Protein AF-A0A7S0NPR2-F1 (afdb_monomer)

Nearest PDB structures (foldseek):
  1xc4-assembly1_A  TM=3.874E-01  e=1.633E-04  Escherichia coli
  8wx8-assembly2_B  TM=3.857E-01  e=3.042E-02  synthetic construct
  8wx8-assembly1_A  TM=3.923E-01  e=1.919E-01  synthetic construct
  2agk-assembly1_A  TM=5.328E-01  e=6.295E-01  Saccharomyces cerevisiae

Secondary structure (DSSP, 8-state):
-------------------------------SS--SS--S--------PPP-----------PPPTTS-EEEEE-S-HHHHHHHHHTTS-SEEEEEGGGHHHHHHHTTT---EEEEE-TTSEEEEEETTEEEEEEEEEE--SHHHHHHHHTTTTTSSEEEEE-TT--SHHHHHHHHHHHT-SS-EEEEEESSHHHHHHHHHGGGT--SEEEEE-S-THHHHHHHHHHHHTTSS-SSS-SS-----EEEEEEEEEEEEEEEEEEEEESSPPPTT-EEEEEEETTEEEEEE-TTS--TTSS---TTEEEEEETT-EEEETTTEEEETTT--TT-EEEEE-TT--EEEEEEEEEEEEEEEEEEEEEEETTEEEEEEEESSTT-EEEBPTTSSSSEEEGGG--TT-EEEEEE-SS--STTS-----S----

Foldseek 3Di:
DDDDDDDDDDDDDDDDDDDDDDDDDDPDDDPDDDDPDDDDDDPDDDDDDDDDDDDPDDDDDPDDPLLQAAEEEEAPALLQVVLLVVLVRAQEYEYEPVRVVVVVVSVVVDHGFYWYAYPQFFIWGDDDVDIDTQFGEDEDDDPVSLVVLLVCQLPTQEYEYEDVVPQADSLQSSCVSNVVDPSHFYEYEDAALVSQVCQCPHPNRHGSYYHHYYHDNVRSVSNSVVCLLQVSDDPDQQYLAQFDKDKWFWADKDFDDKAKWKKFFFPDFADVQKAWFKFLFLQKTFGKDAQQDDPPPPDDGDRRMTSHAGQNMWTAFGRRAIDGLVPDDFQGWGWMAGLRRRIGITGTHDMDIDMATWMWIWTDDPRDITITIGHQDQSTWTQFHPPDPDRIDGSNGDDGGTIGIIGGDDQHRDPNDRPPPPPDDDD

Solvent-accessible surface area (backbone atoms only — not comparable to full-atom values): 24133 Å² total; per-residue (Å²): 132,90,81,90,80,91,81,90,85,83,85,86,88,86,88,82,86,88,79,89,81,88,76,86,79,81,89,81,85,90,84,89,87,84,88,86,86,80,78,92,86,78,96,72,88,83,91,83,83,82,92,78,93,75,89,76,81,80,79,77,70,86,71,72,57,82,84,56,59,42,46,30,41,28,60,92,37,68,62,28,57,50,35,16,47,74,66,60,48,32,56,35,35,49,27,48,64,92,46,50,68,53,58,69,62,46,58,78,80,48,88,64,48,64,30,41,29,45,96,90,27,41,30,29,36,78,53,88,97,43,76,41,82,63,32,37,52,47,72,39,86,49,74,70,41,49,61,56,55,44,66,38,45,69,71,41,59,23,40,34,35,40,29,88,83,49,87,65,77,58,57,42,62,41,36,59,46,30,67,75,40,92,58,21,44,40,27,34,48,20,67,44,35,68,52,40,51,52,44,48,52,33,84,82,67,20,39,40,26,33,34,44,44,40,70,53,45,60,38,42,47,54,35,32,53,52,35,23,49,66,45,59,42,67,103,64,86,40,17,42,46,74,46,71,67,43,63,23,36,26,71,41,69,44,81,51,67,73,41,50,29,32,32,45,28,35,74,51,74,47,55,91,58,19,22,38,36,26,7,58,39,60,40,31,17,34,34,28,25,33,26,42,61,65,56,85,84,80,45,84,52,40,31,33,31,24,59,55,19,29,41,77,16,26,31,40,23,65,56,85,25,44,43,44,56,67,71,63,49,66,74,38,61,32,33,36,34,35,80,88,14,50,32,39,69,41,41,26,59,38,70,48,76,50,79,40,49,22,25,42,38,31,30,37,42,98,92,43,76,37,36,34,45,27,56,66,35,76,68,28,28,38,29,34,25,92,89,51,99,48,67,55,42,30,63,68,76,54,53,70,67,45,46,30,30,25,36,73,42,93,49,49,30,58,92,76,46,82,46,79,74,83,84,70,88,86,131

InterPro domains:
  IPR002812 3-dehydroquinate synthase [PTHR33563] (50-418)
  IPR030960 3-dehydroquinate synthase, N-terminal domain [PF01959] (69-226)
  IPR056179 3-dehydroquinate synthase, C-terminal domain [PF26558] (248-422)

Radius of gyration: 31.89 Å; Cα contacts (8 Å, |Δi|>4): 914; chains: 1; bounding box: 100×69×92 Å

pLDDT: mean 78.16, std 24.66, range [24.3, 98.44]

Organism: Micromonas pusilla (NCBI:txid38833)

Sequence (427 aa):
EHVRMHSVAQAPSARSIVTHGITRVSS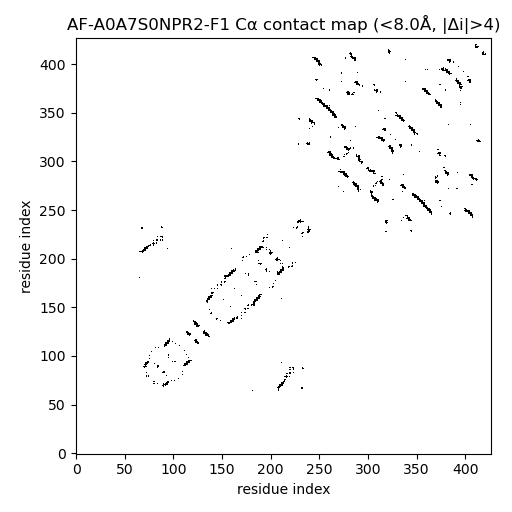RTRRFSRLFSAGSESLRRCASVPSRNSRGRIVPRAASKRDDKEVWIQTTNVQVLLAALECGLSTTALFPSQDAGLAGEWRKVGRFSPLALTEDGTVTEEDGDFYRAVGITLKVNGPEDVDAIARMAGVEPLVVVDSSAWRIIPAENLVAKFGATDESRLFSVSETAKDAEAMFEALETGVDGVVLRTDDPAEPRELAAYLKKRGMIGGGGEGPGKLELTPATVTRVETVGTGDRVCVDCASAFHPGEGLLVGSFATGLFLVHSECLDAEGYVNSRPFRVNAGALCSYVVTPGEKTAYLSELRVGDDVTCVNRDGDARVVTVGRVKVERRQMVLVEAESAGKRFAALTQNAETVRLVTAPGEATRVVSVSTLDVGDRVLVHLQEGARHTGLKIVEEEWYEQ

Mean predicted aligned error: 15.05 Å

Structure (mmCIF, N/CA/C/O backbone):
data_AF-A0A7S0NPR2-F1
#
_entry.id   AF-A0A7S0NPR2-F1
#
loop_
_atom_site.group_PDB
_atom_site.id
_atom_site.type_symbol
_atom_site.label_atom_id
_atom_site.label_alt_id
_atom_site.label_comp_id
_atom_site.label_asym_id
_atom_site.label_entity_id
_atom_site.label_seq_id
_atom_site.pdbx_PDB_ins_code
_atom_site.Cartn_x
_atom_site.Cartn_y
_atom_site.Cartn_z
_atom_site.occupancy
_atom_site.B_iso_or_equiv
_atom_site.auth_seq_id
_atom_site.auth_comp_id
_atom_site.auth_asym_id
_atom_site.auth_atom_id
_atom_site.pdbx_PDB_model_num
ATOM 1 N N . GLU A 1 1 ? 71.359 -31.274 -47.216 1.00 32.81 1 GLU A N 1
ATOM 2 C CA . GLU A 1 1 ? 71.554 -32.728 -47.423 1.00 32.81 1 GLU A CA 1
ATOM 3 C C . GLU A 1 1 ? 70.181 -33.396 -47.357 1.00 32.81 1 GLU A C 1
ATOM 5 O O . GLU A 1 1 ? 69.451 -33.117 -46.421 1.00 32.81 1 GLU A O 1
ATOM 10 N N . HIS A 1 2 ? 69.641 -33.854 -48.496 1.00 32.00 2 HIS A N 1
ATOM 11 C CA . HIS A 1 2 ? 69.480 -35.282 -48.859 1.00 32.00 2 HIS A CA 1
ATOM 12 C C . HIS A 1 2 ? 68.667 -36.071 -47.811 1.00 32.00 2 HIS A C 1
ATOM 14 O O . HIS A 1 2 ? 69.072 -36.139 -46.664 1.00 32.00 2 HIS A O 1
ATOM 20 N N . VAL A 1 3 ? 67.491 -36.646 -48.107 1.00 33.88 3 VAL A N 1
ATOM 21 C CA . VAL A 1 3 ? 67.204 -37.847 -48.938 1.00 33.88 3 VAL A CA 1
ATOM 22 C C . VAL A 1 3 ? 65.647 -37.946 -49.038 1.00 33.88 3 VAL A C 1
ATOM 24 O O . VAL A 1 3 ? 64.990 -37.727 -48.030 1.00 33.88 3 VAL A O 1
ATOM 27 N N . ARG A 1 4 ? 64.999 -37.995 -50.228 1.00 33.50 4 ARG A N 1
ATOM 28 C CA . ARG A 1 4 ? 64.538 -39.202 -50.995 1.00 33.50 4 ARG A CA 1
ATOM 29 C C . ARG A 1 4 ? 63.480 -40.037 -50.212 1.00 33.50 4 ARG A C 1
ATOM 31 O O . ARG A 1 4 ? 63.700 -40.297 -49.046 1.00 33.50 4 ARG A O 1
ATOM 38 N N . MET A 1 5 ? 62.333 -40.514 -50.722 1.00 32.59 5 MET A N 1
ATOM 39 C CA . MET A 1 5 ? 61.997 -41.150 -52.009 1.00 32.59 5 MET A CA 1
ATOM 40 C C . MET A 1 5 ? 60.472 -41.464 -52.099 1.00 32.59 5 MET A C 1
ATOM 42 O O . MET A 1 5 ? 59.896 -41.824 -51.083 1.00 32.59 5 MET A O 1
ATOM 46 N N . HIS A 1 6 ? 59.927 -41.437 -53.336 1.00 31.14 6 HIS A N 1
ATOM 47 C CA . HIS A 1 6 ? 58.920 -42.338 -53.972 1.00 31.14 6 HIS A CA 1
ATOM 48 C C . HIS A 1 6 ? 57.530 -42.591 -53.325 1.00 31.14 6 HIS A C 1
ATOM 50 O O . HIS A 1 6 ? 57.398 -42.630 -52.119 1.00 31.14 6 HIS A O 1
ATOM 56 N N . SER A 1 7 ? 56.429 -42.911 -54.025 1.00 28.23 7 SER A N 1
ATOM 57 C CA . SER A 1 7 ? 56.031 -43.004 -55.442 1.00 28.23 7 SER A CA 1
ATOM 58 C C . SER A 1 7 ? 54.596 -43.583 -55.485 1.00 28.23 7 SER A C 1
ATOM 60 O O . SER A 1 7 ? 54.357 -44.591 -54.835 1.00 28.23 7 SER A O 1
ATOM 62 N N . VAL A 1 8 ? 53.726 -42.999 -56.325 1.00 28.83 8 VAL A N 1
ATOM 63 C CA . VAL A 1 8 ? 52.634 -43.617 -57.128 1.00 28.83 8 VAL A CA 1
ATOM 64 C C . VAL A 1 8 ? 51.454 -44.321 -56.429 1.00 28.83 8 VAL A C 1
ATOM 66 O O . VAL A 1 8 ? 51.628 -45.360 -55.811 1.00 28.83 8 VAL A O 1
ATOM 69 N N . ALA A 1 9 ? 50.225 -43.862 -56.724 1.00 28.42 9 ALA A N 1
ATOM 70 C CA . ALA A 1 9 ? 49.169 -44.683 -57.353 1.00 28.42 9 ALA A CA 1
ATOM 71 C C . ALA A 1 9 ? 47.923 -43.859 -57.743 1.00 28.42 9 ALA A C 1
ATOM 73 O O . ALA A 1 9 ? 47.584 -42.859 -57.121 1.00 28.42 9 ALA A O 1
ATOM 74 N N . GLN A 1 10 ? 47.288 -44.303 -58.828 1.00 27.72 10 GLN A N 1
ATOM 75 C CA . GLN A 1 10 ? 46.187 -43.703 -59.584 1.00 27.72 10 GLN A CA 1
ATOM 76 C C . GLN A 1 10 ? 44.798 -43.841 -58.926 1.00 27.72 10 GLN A C 1
ATOM 78 O O . GLN A 1 10 ? 44.581 -44.666 -58.046 1.00 27.72 10 GLN A O 1
ATOM 83 N N . ALA A 1 11 ? 43.867 -43.024 -59.435 1.00 27.92 11 ALA A N 1
ATOM 84 C CA . ALA A 1 11 ? 42.438 -42.913 -59.118 1.00 27.92 11 ALA A CA 1
ATOM 85 C C . ALA A 1 11 ? 41.614 -44.214 -59.320 1.00 27.92 11 ALA A C 1
ATOM 87 O O . ALA A 1 11 ? 42.110 -45.168 -59.920 1.00 27.92 11 ALA A O 1
ATOM 88 N N . PRO A 1 12 ? 40.327 -44.239 -58.904 1.00 31.75 12 PRO A N 1
ATOM 89 C CA . PRO A 1 12 ? 39.289 -43.781 -59.835 1.00 31.75 12 PRO A CA 1
ATOM 90 C C . PRO A 1 12 ? 38.110 -42.997 -59.217 1.00 31.75 12 PRO A C 1
ATOM 92 O O . PRO A 1 12 ? 37.863 -42.953 -58.018 1.00 31.75 12 PRO A O 1
ATOM 95 N N . SER A 1 13 ? 37.392 -42.372 -60.144 1.00 25.88 13 SER A N 1
ATOM 96 C CA . SER A 1 13 ? 36.181 -41.555 -60.076 1.00 25.88 13 SER A CA 1
ATOM 97 C C . SER A 1 13 ? 34.933 -42.203 -59.460 1.00 25.88 13 SER A C 1
ATOM 99 O O . SER A 1 13 ? 34.658 -43.360 -59.763 1.00 25.88 13 SER A O 1
ATOM 101 N N . ALA A 1 14 ? 34.056 -41.391 -58.852 1.00 26.97 14 ALA A N 1
ATOM 102 C CA . ALA A 1 14 ? 32.612 -41.428 -59.135 1.00 26.97 14 ALA A CA 1
ATOM 103 C C . ALA A 1 14 ? 31.879 -40.137 -58.706 1.00 26.97 14 ALA A C 1
ATOM 105 O O . ALA A 1 14 ? 32.110 -39.569 -57.647 1.00 26.97 14 ALA A O 1
ATOM 106 N N . ARG A 1 15 ? 30.993 -39.709 -59.607 1.00 25.33 15 ARG A N 1
ATOM 107 C CA . ARG A 1 15 ? 30.077 -38.556 -59.623 1.00 25.33 15 ARG A CA 1
ATOM 108 C C . ARG A 1 15 ? 29.100 -38.482 -58.431 1.00 25.33 15 ARG A C 1
ATOM 110 O O . ARG A 1 15 ? 28.521 -39.495 -58.062 1.00 25.33 15 ARG A O 1
ATOM 117 N N . SER A 1 16 ? 28.753 -37.264 -58.002 1.00 26.89 16 SER A N 1
ATOM 118 C CA . SER A 1 16 ? 27.383 -36.904 -57.573 1.00 26.89 16 SER A CA 1
ATOM 119 C C . SER A 1 16 ? 27.092 -35.473 -58.063 1.00 26.89 16 SER A C 1
ATOM 121 O O . SER A 1 16 ? 27.897 -34.570 -57.864 1.00 26.89 16 SER A O 1
ATOM 123 N N . ILE A 1 17 ? 26.288 -35.338 -59.120 1.00 27.97 17 ILE A N 1
ATOM 124 C CA . ILE A 1 17 ? 24.860 -34.964 -59.121 1.00 27.97 17 ILE A CA 1
ATOM 125 C C . ILE A 1 17 ? 24.620 -33.596 -58.469 1.00 27.97 17 ILE A C 1
ATOM 127 O O . ILE A 1 17 ? 24.416 -33.456 -57.270 1.00 27.97 17 ILE A O 1
ATOM 131 N N . VAL A 1 18 ? 24.619 -32.592 -59.345 1.00 24.95 18 VAL A N 1
ATOM 132 C CA . VAL A 1 18 ? 24.057 -31.262 -59.136 1.00 24.95 18 VAL A CA 1
ATOM 133 C C . VAL A 1 18 ? 22.547 -31.360 -59.346 1.00 24.95 18 VAL A C 1
ATOM 135 O O . VAL A 1 18 ? 22.101 -31.697 -60.441 1.00 24.95 18 VAL A O 1
ATOM 138 N N . THR A 1 19 ? 21.762 -31.001 -58.335 1.00 26.69 19 THR A N 1
ATOM 139 C CA . THR A 1 19 ? 20.338 -30.680 -58.489 1.00 26.69 19 THR A CA 1
ATOM 140 C C . THR A 1 19 ? 20.110 -29.240 -58.055 1.00 26.69 19 THR A C 1
ATOM 142 O O . THR A 1 19 ? 20.213 -28.900 -56.881 1.00 26.69 19 THR A O 1
ATOM 145 N N . HIS A 1 20 ? 19.834 -28.389 -59.044 1.00 26.28 20 HIS A N 1
ATOM 146 C CA . HIS A 1 20 ? 19.336 -27.031 -58.865 1.00 26.28 20 HIS A CA 1
ATOM 147 C C . HIS A 1 20 ? 17.891 -27.081 -58.351 1.00 26.28 20 HIS A C 1
ATOM 149 O O . HIS A 1 20 ? 16.987 -27.482 -59.081 1.00 26.28 20 HIS A O 1
ATOM 155 N N . GLY A 1 21 ? 17.677 -26.642 -57.112 1.00 24.44 21 GLY A N 1
ATOM 156 C CA . GLY A 1 21 ? 16.363 -26.286 -56.584 1.00 24.44 21 GLY A CA 1
ATOM 157 C C . GLY A 1 21 ? 16.174 -24.776 -56.673 1.00 24.44 21 GLY A C 1
ATOM 158 O O . GLY A 1 21 ? 16.689 -24.031 -55.846 1.00 24.44 21 GLY A O 1
ATOM 159 N N . ILE A 1 22 ? 15.471 -24.326 -57.709 1.00 27.19 22 ILE A N 1
ATOM 160 C CA . ILE A 1 22 ? 15.005 -22.946 -57.860 1.00 27.19 22 ILE A CA 1
ATOM 161 C C . ILE A 1 22 ? 13.830 -22.751 -56.900 1.00 27.19 22 ILE A C 1
ATOM 163 O O . ILE A 1 22 ? 12.755 -23.302 -57.137 1.00 27.19 22 ILE A O 1
ATOM 167 N N . THR A 1 23 ? 13.994 -21.915 -55.875 1.00 25.36 23 THR A N 1
ATOM 168 C CA . THR A 1 23 ? 12.865 -21.402 -55.088 1.00 25.36 23 THR A CA 1
ATOM 169 C C . THR A 1 23 ? 12.740 -19.904 -55.334 1.00 25.36 23 THR A C 1
ATOM 171 O O . THR A 1 23 ? 13.647 -19.119 -55.066 1.00 25.36 23 THR A O 1
ATOM 174 N N . ARG A 1 24 ? 11.611 -19.523 -55.938 1.00 24.75 24 ARG A N 1
ATOM 175 C CA . ARG A 1 24 ? 11.256 -18.158 -56.336 1.00 24.75 24 ARG A CA 1
ATOM 176 C C . ARG A 1 24 ? 11.276 -17.208 -55.136 1.00 24.75 24 ARG A C 1
ATOM 178 O O . ARG A 1 24 ? 10.421 -17.295 -54.262 1.00 24.75 24 ARG A O 1
ATOM 185 N N . VAL A 1 25 ? 12.186 -16.238 -55.167 1.00 25.39 25 VAL A N 1
ATOM 186 C CA . VAL A 1 25 ? 12.115 -15.031 -54.339 1.00 25.39 25 VAL A CA 1
ATOM 187 C C . VAL A 1 25 ? 10.960 -14.172 -54.859 1.00 25.39 25 VAL A C 1
ATOM 189 O O . VAL A 1 25 ? 11.002 -13.666 -55.980 1.00 25.39 25 VAL A O 1
ATOM 192 N N . SER A 1 26 ? 9.910 -14.024 -54.051 1.00 25.66 26 SER A N 1
ATOM 193 C CA . SER A 1 26 ? 8.860 -13.030 -54.278 1.00 25.66 26 SER A CA 1
ATOM 194 C C . SER A 1 26 ? 9.467 -11.634 -54.129 1.00 25.66 26 SER A C 1
ATOM 196 O O . SER A 1 26 ? 9.817 -11.184 -53.040 1.00 25.66 26 SER A O 1
ATOM 198 N N . SER A 1 27 ? 9.633 -10.949 -55.255 1.00 32.22 27 SER A N 1
ATOM 199 C CA . SER A 1 27 ? 10.125 -9.580 -55.341 1.00 32.22 27 SER A CA 1
ATOM 200 C C . SER A 1 27 ? 9.071 -8.596 -54.828 1.00 32.22 27 SER A C 1
ATOM 202 O O . SER A 1 27 ? 8.234 -8.126 -55.604 1.00 32.22 27 SER A O 1
ATOM 204 N N . ARG A 1 28 ? 9.099 -8.261 -53.532 1.00 32.69 28 ARG A N 1
ATOM 205 C CA . ARG A 1 28 ? 8.311 -7.134 -53.007 1.00 32.69 28 ARG A CA 1
ATOM 206 C C . ARG A 1 28 ? 8.849 -6.489 -51.726 1.00 32.69 28 ARG A C 1
ATOM 208 O O . ARG A 1 28 ? 8.069 -6.095 -50.878 1.00 32.69 28 ARG A O 1
ATOM 215 N N . THR A 1 29 ? 10.159 -6.261 -51.647 1.00 31.91 29 THR A N 1
ATOM 216 C CA . THR A 1 29 ? 10.720 -5.315 -50.661 1.00 31.91 29 THR A CA 1
ATOM 217 C C . THR A 1 29 ? 12.023 -4.715 -51.188 1.00 31.91 29 THR A C 1
ATOM 219 O O . THR A 1 29 ? 13.127 -5.129 -50.862 1.00 31.91 29 THR A O 1
ATOM 222 N N . ARG A 1 30 ? 11.900 -3.740 -52.091 1.00 30.67 30 ARG A N 1
ATOM 223 C CA . ARG A 1 30 ? 12.979 -2.801 -52.433 1.00 30.67 30 ARG A CA 1
ATOM 224 C C . ARG A 1 30 ? 12.387 -1.405 -52.508 1.00 30.67 30 ARG A C 1
ATOM 226 O O . ARG A 1 30 ? 12.060 -0.924 -53.586 1.00 30.67 30 ARG A O 1
ATOM 233 N N . ARG A 1 31 ? 12.201 -0.795 -51.341 1.00 31.47 31 ARG A N 1
ATOM 234 C CA . ARG A 1 31 ? 12.099 0.654 -51.123 1.00 31.47 31 ARG A CA 1
ATOM 235 C C . ARG A 1 31 ? 11.986 0.859 -49.620 1.00 31.47 31 ARG A C 1
ATOM 237 O O . ARG A 1 31 ? 10.881 0.864 -49.123 1.00 31.47 31 ARG A O 1
ATOM 244 N N . PHE A 1 32 ? 13.121 0.915 -48.934 1.00 30.78 32 PHE A N 1
ATOM 245 C CA . PHE A 1 32 ? 13.363 1.700 -47.715 1.00 30.78 32 PHE A CA 1
ATOM 246 C C . PHE A 1 32 ? 14.842 1.517 -47.357 1.00 30.78 32 PHE A C 1
ATOM 248 O O . PHE A 1 32 ? 15.223 0.834 -46.423 1.00 30.78 32 PHE A O 1
ATOM 255 N N . SER A 1 33 ? 15.698 2.057 -48.219 1.00 33.00 33 SER A N 1
ATOM 256 C CA . SER A 1 33 ? 17.134 2.192 -47.972 1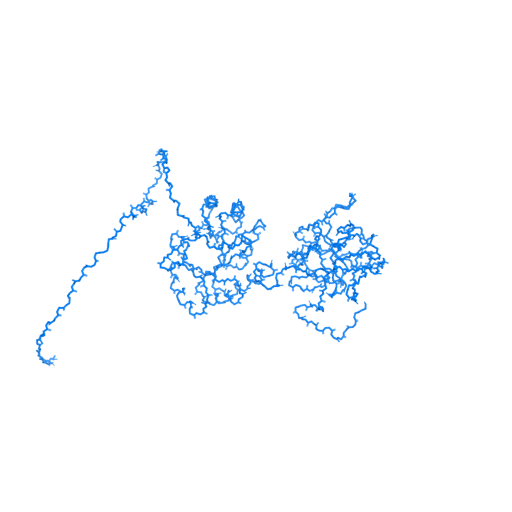.00 33.00 33 SER A CA 1
ATOM 257 C C . SER A 1 33 ? 17.644 3.279 -48.915 1.00 33.00 33 SER A C 1
ATOM 259 O O . SER A 1 33 ? 18.162 2.982 -49.992 1.00 33.00 33 SER A O 1
ATOM 261 N N . ARG A 1 34 ? 17.315 4.532 -48.581 1.00 29.27 34 ARG A N 1
ATOM 262 C CA . ARG A 1 34 ? 17.889 5.802 -49.076 1.00 29.27 34 ARG A CA 1
ATOM 263 C C . ARG A 1 34 ? 16.965 6.933 -48.627 1.00 29.27 34 ARG A C 1
ATOM 265 O O . ARG A 1 34 ? 16.150 7.408 -49.405 1.00 29.27 34 ARG A O 1
ATOM 272 N N . LEU A 1 35 ? 17.066 7.314 -47.361 1.00 28.98 35 LEU A N 1
ATOM 273 C CA . LEU A 1 35 ? 16.538 8.581 -46.849 1.00 28.98 35 LEU A CA 1
ATOM 274 C C . LEU A 1 35 ? 17.371 9.025 -45.639 1.00 28.98 35 LEU A C 1
ATOM 276 O O . LEU A 1 35 ? 16.844 9.385 -44.607 1.00 28.98 35 LEU A O 1
ATOM 280 N N . PHE A 1 36 ? 18.696 8.975 -45.775 1.00 31.55 36 PHE A N 1
ATOM 281 C CA . PHE A 1 36 ? 19.621 9.720 -44.920 1.00 31.55 36 PHE A CA 1
ATOM 282 C C . PHE A 1 36 ? 20.833 10.105 -45.760 1.00 31.55 36 PHE A C 1
ATOM 284 O O . PHE A 1 36 ? 21.878 9.470 -45.714 1.00 31.55 36 PHE A O 1
ATOM 291 N N . SER A 1 37 ? 20.630 11.087 -46.634 1.00 29.58 37 SER A N 1
ATOM 292 C CA . SER A 1 37 ? 21.657 12.034 -47.073 1.00 29.58 37 SER A CA 1
ATOM 293 C C . SER A 1 37 ? 20.982 13.037 -48.005 1.00 29.58 37 SER A C 1
ATOM 295 O O . SER A 1 37 ? 20.729 12.719 -49.163 1.00 29.58 37 SER A O 1
ATOM 297 N N . ALA A 1 38 ? 20.590 14.189 -47.465 1.00 27.75 38 ALA A N 1
ATOM 298 C CA . ALA A 1 38 ? 20.509 15.485 -48.146 1.00 27.75 38 ALA A CA 1
ATOM 299 C C . ALA A 1 38 ? 19.732 16.451 -47.248 1.00 27.75 38 ALA A C 1
ATOM 301 O O . ALA A 1 38 ? 18.655 16.121 -46.753 1.00 27.75 38 ALA A O 1
ATOM 302 N N . GLY A 1 39 ? 20.326 17.619 -47.017 1.00 25.47 39 GLY A N 1
ATOM 303 C CA . GLY A 1 39 ? 19.756 18.684 -46.212 1.00 25.47 39 GLY A CA 1
ATOM 304 C C . GLY A 1 39 ? 18.528 19.346 -46.835 1.00 25.47 39 GLY A C 1
ATOM 305 O O . GLY A 1 39 ? 18.080 19.005 -47.926 1.00 25.47 39 GLY A O 1
ATOM 306 N N . SER A 1 40 ? 18.013 20.290 -46.051 1.00 33.88 40 SER A N 1
ATOM 307 C CA . SER A 1 40 ? 17.011 21.315 -46.347 1.00 33.88 40 SER A CA 1
ATOM 308 C C . SER A 1 40 ? 16.612 21.497 -47.817 1.00 33.88 40 SER A C 1
ATOM 310 O O . SER A 1 40 ? 17.458 21.819 -48.642 1.00 33.88 40 SER A O 1
ATOM 312 N N . GLU A 1 41 ? 15.293 21.432 -48.038 1.00 28.47 41 GLU A N 1
ATOM 313 C CA . GLU A 1 41 ? 14.483 21.937 -49.166 1.00 28.47 41 GLU A CA 1
ATOM 314 C C . GLU A 1 41 ? 13.703 20.835 -49.888 1.00 28.47 41 GLU A C 1
ATOM 316 O O . GLU A 1 41 ? 14.253 20.078 -50.680 1.00 28.47 41 GLU A O 1
ATOM 321 N N . SER A 1 42 ? 12.389 20.779 -49.617 1.00 25.77 42 SER A N 1
ATOM 322 C CA . SER A 1 42 ? 11.293 20.384 -50.538 1.00 25.77 42 SER A CA 1
ATOM 323 C C . SER A 1 42 ? 10.051 19.831 -49.814 1.00 25.77 42 SER A C 1
ATOM 325 O O . SER A 1 42 ? 9.404 18.887 -50.255 1.00 25.77 42 SER A O 1
ATOM 327 N N . LEU A 1 43 ? 9.616 20.480 -48.729 1.00 30.17 43 LEU A N 1
ATOM 328 C CA . LEU A 1 43 ? 8.212 20.403 -48.315 1.00 30.17 43 LEU A CA 1
ATOM 329 C C . LEU A 1 43 ? 7.384 21.269 -49.266 1.00 30.17 43 LEU A C 1
ATOM 331 O O . LEU A 1 43 ? 7.225 22.465 -49.036 1.00 30.17 43 LEU A O 1
ATOM 335 N N . ARG A 1 44 ? 6.883 20.677 -50.355 1.00 30.23 44 ARG A N 1
ATOM 336 C CA . ARG A 1 44 ? 5.680 21.129 -51.073 1.00 30.23 44 ARG A CA 1
ATOM 337 C C . ARG A 1 44 ? 5.274 20.083 -52.112 1.00 30.23 44 ARG A C 1
ATOM 339 O O . ARG A 1 44 ? 6.031 19.796 -53.029 1.00 30.23 44 ARG A O 1
ATOM 346 N N . ARG A 1 45 ? 4.005 19.669 -52.010 1.00 27.64 45 ARG A N 1
ATOM 347 C CA . ARG A 1 45 ? 3.210 18.849 -52.946 1.00 27.64 45 ARG A CA 1
ATOM 348 C C . ARG A 1 45 ? 3.374 17.335 -52.799 1.00 27.64 45 ARG A C 1
ATOM 350 O O . ARG A 1 45 ? 4.307 16.749 -53.322 1.00 27.64 45 ARG A O 1
ATOM 357 N N . CYS A 1 46 ? 2.375 16.710 -52.178 1.00 25.84 46 CYS A N 1
ATOM 358 C CA . CYS A 1 46 ? 1.470 15.793 -52.879 1.00 25.84 46 CYS A CA 1
ATOM 359 C C . CYS A 1 46 ? 0.341 15.356 -51.936 1.00 25.84 46 CYS A C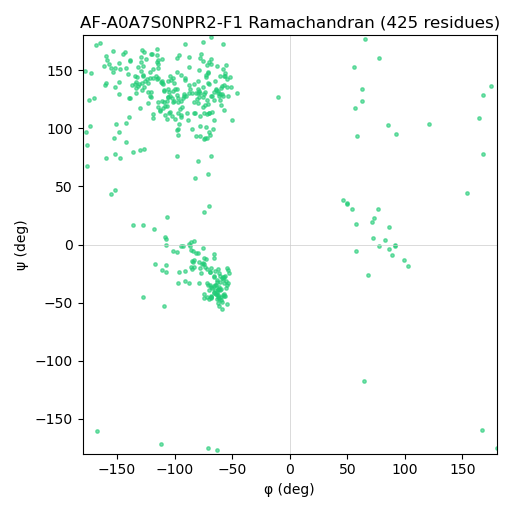 1
ATOM 361 O O . CYS A 1 46 ? 0.514 14.499 -51.078 1.00 25.84 46 CYS A O 1
ATOM 363 N N . ALA A 1 47 ? -0.826 15.972 -52.120 1.00 28.34 47 ALA A N 1
ATOM 364 C CA . ALA A 1 47 ? -2.100 15.438 -51.673 1.00 28.34 47 ALA A CA 1
ATOM 365 C C . ALA A 1 47 ? -2.569 14.389 -52.694 1.00 28.34 47 ALA A C 1
ATOM 367 O O . ALA A 1 47 ? -2.634 14.695 -53.884 1.00 28.34 47 ALA A O 1
ATOM 368 N N . SER A 1 48 ? -2.853 13.167 -52.240 1.00 27.02 48 SER A N 1
ATOM 369 C CA . SER A 1 48 ? -3.892 12.243 -52.743 1.00 27.02 48 SER A CA 1
ATOM 370 C C . SER A 1 48 ? -3.624 10.825 -52.223 1.00 27.02 48 SER A C 1
ATOM 372 O O . SER A 1 48 ? -2.686 10.149 -52.634 1.00 27.02 48 SER A O 1
ATOM 374 N N . VAL A 1 49 ? -4.466 10.371 -51.295 1.00 27.56 49 VAL A N 1
ATOM 375 C CA . VAL A 1 49 ? -4.488 8.995 -50.780 1.00 27.56 49 VAL A CA 1
ATOM 376 C C . VAL A 1 49 ? -5.576 8.222 -51.528 1.00 27.56 49 VAL A C 1
ATOM 378 O O . VAL A 1 49 ? -6.720 8.679 -51.528 1.00 27.56 49 VAL A O 1
ATOM 381 N N . PRO A 1 50 ? -5.300 7.038 -52.103 1.00 25.56 50 PRO A N 1
ATOM 382 C CA . PRO A 1 50 ? -6.337 6.063 -52.378 1.00 25.56 50 PRO A CA 1
ATOM 383 C C . PRO A 1 50 ? -6.395 5.016 -51.260 1.00 25.56 50 PRO A C 1
ATOM 385 O O . PRO A 1 50 ? -5.430 4.307 -50.978 1.00 25.56 50 PRO A O 1
ATOM 388 N N . SER A 1 51 ? -7.582 4.919 -50.665 1.00 31.91 51 SER A N 1
ATOM 389 C CA . SER A 1 51 ? -8.062 3.842 -49.796 1.00 31.91 51 SER A CA 1
ATOM 390 C C . SER A 1 51 ? -7.765 2.447 -50.365 1.00 31.91 51 SER A C 1
ATOM 392 O O . SER A 1 51 ? -8.120 2.150 -51.509 1.00 31.91 51 SER A O 1
ATOM 394 N N . ARG A 1 52 ? -7.182 1.562 -49.542 1.00 27.12 52 ARG A N 1
ATOM 395 C CA . ARG A 1 52 ? -7.260 0.106 -49.727 1.00 27.12 52 ARG A CA 1
ATOM 396 C C . ARG A 1 52 ? -7.442 -0.618 -48.394 1.00 27.12 52 ARG A C 1
ATOM 398 O O . ARG A 1 52 ? -6.528 -0.723 -47.587 1.00 27.12 52 ARG A O 1
ATOM 405 N N . ASN A 1 53 ? -8.649 -1.156 -48.236 1.00 31.48 53 ASN A N 1
ATOM 406 C CA . ASN A 1 53 ? -9.022 -2.193 -47.283 1.00 31.48 53 ASN A CA 1
ATOM 407 C C . ASN A 1 53 ? -8.215 -3.481 -47.521 1.00 31.48 53 ASN A C 1
ATOM 409 O O . ASN A 1 53 ? -8.332 -4.092 -48.583 1.00 31.48 53 ASN A O 1
ATOM 413 N N . SER A 1 54 ? -7.528 -3.969 -46.491 1.00 30.14 54 SER A N 1
ATOM 414 C CA . SER A 1 54 ? -7.282 -5.402 -46.303 1.00 30.14 54 SER A CA 1
ATOM 415 C C . SER A 1 54 ? -7.208 -5.701 -44.808 1.00 30.14 54 SER A C 1
ATOM 417 O O . SER A 1 54 ? -6.186 -5.493 -44.163 1.00 30.14 54 SER A O 1
ATOM 419 N N . ARG A 1 55 ? -8.340 -6.157 -44.261 1.00 33.25 55 ARG A N 1
ATOM 420 C CA . ARG A 1 55 ? -8.481 -6.642 -42.886 1.00 33.25 55 ARG A CA 1
ATOM 421 C C . ARG A 1 55 ? -7.747 -7.979 -42.742 1.00 33.25 55 ARG A C 1
ATOM 423 O O . ARG A 1 55 ? -8.310 -9.020 -43.066 1.00 33.25 55 ARG A O 1
ATOM 430 N N . GLY A 1 56 ? -6.515 -7.942 -42.245 1.00 26.14 56 GLY A N 1
ATOM 431 C CA . GLY A 1 56 ? -5.908 -9.057 -41.521 1.00 26.14 56 GLY A CA 1
ATOM 432 C C . GLY A 1 56 ? -6.274 -8.892 -40.051 1.00 26.14 56 GLY A C 1
ATOM 433 O O . GLY A 1 56 ? -5.829 -7.950 -39.405 1.00 26.14 56 GLY A O 1
ATOM 434 N N . ARG A 1 57 ? -7.178 -9.734 -39.554 1.00 26.84 57 ARG A N 1
ATOM 435 C CA . ARG A 1 57 ? -7.690 -9.664 -38.184 1.00 26.84 57 ARG A CA 1
ATOM 436 C C . ARG A 1 57 ? -6.584 -10.149 -37.241 1.00 26.84 57 ARG A C 1
ATOM 438 O O . ARG A 1 57 ? -6.349 -11.348 -37.146 1.00 26.84 57 ARG A O 1
ATOM 445 N N . ILE A 1 58 ? -5.887 -9.208 -36.607 1.00 33.97 58 ILE A N 1
ATOM 446 C CA . ILE A 1 58 ? -4.956 -9.467 -35.505 1.00 33.97 58 ILE A CA 1
ATOM 447 C C . ILE A 1 58 ? -5.771 -10.131 -34.396 1.00 33.97 58 ILE A C 1
ATOM 449 O O . ILE A 1 58 ? -6.761 -9.563 -33.936 1.00 33.97 58 ILE A O 1
ATOM 453 N N . VAL A 1 59 ? -5.401 -11.347 -34.004 1.00 24.30 59 VAL A N 1
ATOM 454 C CA . VAL A 1 59 ? -5.929 -11.967 -32.787 1.00 24.30 59 VAL A CA 1
ATOM 455 C C . VAL A 1 59 ? -4.990 -11.540 -31.657 1.00 24.30 59 VAL A C 1
ATOM 457 O O . VAL A 1 59 ? -3.806 -11.889 -31.705 1.00 24.30 59 VAL A O 1
ATOM 460 N N . PRO A 1 60 ? -5.440 -10.732 -30.683 1.00 28.95 60 PRO A N 1
ATOM 461 C CA . PRO A 1 60 ? -4.594 -10.348 -29.565 1.00 28.95 60 PRO A CA 1
ATOM 462 C C . PRO A 1 60 ? -4.370 -11.562 -28.659 1.00 28.95 60 PRO A C 1
ATOM 464 O O . PRO A 1 60 ? -5.307 -12.303 -28.356 1.00 28.95 60 PRO A O 1
ATOM 467 N N . ARG A 1 61 ? -3.131 -11.727 -28.186 1.00 35.16 61 ARG A N 1
ATOM 468 C CA . ARG A 1 61 ? -2.854 -12.395 -26.908 1.00 35.16 61 ARG A CA 1
ATOM 469 C C . ARG A 1 61 ? -3.724 -11.710 -25.854 1.00 35.16 61 ARG A C 1
ATOM 471 O O . ARG A 1 61 ? -3.949 -10.506 -25.972 1.00 35.16 61 ARG A O 1
ATOM 478 N N . ALA A 1 62 ? -4.239 -12.460 -24.879 1.00 28.06 62 ALA A N 1
ATOM 479 C CA . ALA A 1 62 ? -4.962 -11.870 -23.757 1.00 28.06 62 ALA A CA 1
ATOM 480 C C . ALA A 1 62 ? -4.097 -10.736 -23.193 1.00 28.06 62 ALA A C 1
ATOM 482 O O . ALA A 1 62 ? -3.018 -10.997 -22.662 1.00 28.06 62 ALA A O 1
ATOM 483 N N . ALA A 1 63 ? -4.511 -9.492 -23.441 1.00 31.22 63 ALA A N 1
ATOM 484 C CA . ALA A 1 63 ? -3.828 -8.331 -22.915 1.00 31.22 63 ALA A CA 1
ATOM 485 C C . ALA A 1 63 ? -3.839 -8.501 -21.397 1.00 31.22 63 ALA A C 1
ATOM 487 O O . ALA A 1 63 ? -4.903 -8.766 -20.825 1.00 31.22 63 ALA A O 1
ATOM 488 N N . SER A 1 64 ? -2.671 -8.408 -20.757 1.00 38.31 64 SER A N 1
ATOM 489 C CA . SER A 1 64 ? -2.659 -8.130 -19.326 1.00 38.31 64 SER A CA 1
ATOM 490 C C . SER A 1 64 ? -3.548 -6.905 -19.127 1.00 38.31 64 SER A C 1
ATOM 492 O O . SER A 1 64 ? -3.537 -5.985 -19.956 1.00 38.31 64 SER A O 1
ATOM 494 N N . LYS A 1 65 ? -4.417 -6.928 -18.112 1.00 41.12 65 LYS A N 1
ATOM 495 C CA . LYS A 1 65 ? -5.234 -5.745 -17.831 1.00 41.12 65 LYS A CA 1
ATOM 496 C C . LYS A 1 65 ? -4.269 -4.577 -17.628 1.00 41.12 65 LYS A C 1
ATOM 498 O O . LYS A 1 65 ? -3.177 -4.782 -17.110 1.00 41.12 65 LYS A O 1
ATOM 503 N N . ARG A 1 66 ? -4.650 -3.376 -18.060 1.00 50.03 66 ARG A N 1
ATOM 504 C CA . ARG A 1 66 ? -3.806 -2.172 -17.979 1.00 50.03 66 ARG A CA 1
ATOM 505 C C . ARG A 1 66 ? -3.271 -1.898 -16.559 1.00 50.03 66 ARG A C 1
ATOM 507 O O . ARG A 1 66 ? -2.232 -1.269 -16.409 1.00 50.03 66 ARG A O 1
ATOM 514 N N . ASP A 1 67 ? -3.947 -2.442 -15.550 1.00 53.66 67 ASP A N 1
ATOM 515 C CA . ASP A 1 67 ? -3.570 -2.362 -14.137 1.00 53.66 67 ASP A CA 1
ATOM 516 C C . ASP A 1 67 ? -2.383 -3.266 -13.742 1.00 53.66 67 ASP A C 1
ATOM 518 O O . ASP A 1 67 ? -1.759 -3.033 -12.707 1.00 53.66 67 ASP A O 1
ATOM 522 N N . ASP A 1 68 ? -2.025 -4.266 -14.555 1.00 68.94 68 ASP A N 1
ATOM 523 C CA . ASP A 1 68 ? -0.891 -5.153 -14.283 1.00 68.94 68 ASP A CA 1
ATOM 524 C C . ASP A 1 68 ? 0.404 -4.502 -14.786 1.00 68.94 68 ASP A C 1
ATOM 526 O O . ASP A 1 68 ? 0.742 -4.543 -15.976 1.00 68.94 68 ASP A O 1
ATOM 530 N N . LYS A 1 69 ? 1.141 -3.895 -13.855 1.00 84.69 69 LYS A N 1
ATOM 531 C CA . LYS A 1 69 ? 2.470 -3.339 -14.116 1.00 84.69 69 LYS A CA 1
ATOM 532 C C . LYS A 1 69 ? 3.447 -4.450 -14.485 1.00 84.69 69 LYS A C 1
ATOM 534 O O . LYS A 1 69 ? 3.516 -5.482 -13.819 1.00 84.69 69 LYS A O 1
ATOM 539 N N . GLU A 1 70 ? 4.226 -4.230 -15.538 1.00 90.88 70 GLU A N 1
ATOM 540 C CA . GLU A 1 70 ? 5.134 -5.246 -16.076 1.00 90.88 70 GLU A CA 1
ATOM 541 C C . GLU A 1 70 ? 6.604 -4.836 -15.929 1.00 90.88 70 GLU A C 1
ATOM 543 O O . GLU A 1 70 ? 6.966 -3.676 -16.099 1.00 90.88 70 GLU A O 1
ATOM 548 N N . VAL A 1 71 ? 7.473 -5.801 -15.631 1.00 94.56 71 VAL A N 1
ATOM 549 C CA . VAL A 1 71 ? 8.923 -5.586 -15.553 1.00 94.56 71 VAL A CA 1
ATOM 550 C C . VAL A 1 71 ? 9.610 -6.497 -16.558 1.00 94.56 71 VAL A C 1
ATOM 552 O O . VAL A 1 71 ? 9.339 -7.697 -16.583 1.00 94.56 71 VAL A O 1
ATOM 555 N N . TRP A 1 72 ? 10.516 -5.961 -17.369 1.00 96.62 72 TRP A N 1
ATOM 556 C CA . TRP A 1 72 ? 11.409 -6.718 -18.248 1.00 96.62 72 TRP A CA 1
ATOM 557 C C . TRP A 1 72 ? 12.845 -6.595 -17.754 1.00 96.62 72 TRP A C 1
ATOM 559 O O . TRP A 1 72 ? 13.269 -5.515 -17.355 1.00 96.62 72 TRP A O 1
ATOM 569 N N . ILE A 1 73 ? 13.607 -7.684 -17.802 1.00 97.56 73 ILE A N 1
ATOM 570 C CA . ILE A 1 73 ? 15.015 -7.686 -17.387 1.00 97.56 73 ILE A CA 1
ATOM 571 C C . ILE A 1 73 ? 15.917 -7.521 -18.609 1.00 97.56 73 ILE A C 1
ATOM 573 O O . ILE A 1 73 ? 15.833 -8.311 -19.547 1.00 97.56 73 ILE A O 1
ATOM 577 N N . GLN A 1 74 ? 16.811 -6.536 -18.589 1.00 96.88 74 GLN A N 1
ATOM 578 C CA . GLN A 1 74 ? 17.881 -6.394 -19.577 1.00 96.88 74 GLN A CA 1
ATOM 579 C C . GLN A 1 74 ? 19.231 -6.481 -18.860 1.00 96.88 74 GLN A C 1
ATOM 581 O O . GLN A 1 74 ? 19.588 -5.605 -18.078 1.00 96.88 74 GLN A O 1
ATOM 586 N N . THR A 1 75 ? 19.989 -7.545 -19.106 1.00 96.50 75 THR A N 1
ATOM 587 C CA . THR A 1 75 ? 21.226 -7.831 -18.366 1.00 96.50 75 THR A CA 1
ATOM 588 C C . THR A 1 75 ? 22.149 -8.735 -19.173 1.00 96.50 75 THR A C 1
ATOM 590 O O . THR A 1 75 ? 21.681 -9.510 -20.010 1.00 96.50 75 THR A O 1
ATOM 593 N N . THR A 1 76 ? 23.449 -8.677 -18.888 1.00 96.06 76 THR A N 1
ATOM 594 C CA . THR A 1 76 ? 24.432 -9.669 -19.356 1.00 96.06 76 THR A CA 1
ATOM 595 C C . THR A 1 76 ? 24.803 -10.675 -18.262 1.00 96.06 76 THR A C 1
ATOM 597 O O . THR A 1 76 ? 25.487 -11.667 -18.519 1.00 96.06 76 THR A O 1
ATOM 600 N N . ASN A 1 77 ? 24.301 -10.473 -17.040 1.00 96.50 77 ASN A N 1
ATOM 601 C CA . ASN A 1 77 ? 24.551 -11.319 -15.884 1.00 96.50 77 ASN A CA 1
ATOM 602 C C . ASN A 1 77 ? 23.361 -12.251 -15.596 1.00 96.50 77 ASN A C 1
ATOM 604 O O . ASN A 1 77 ? 22.317 -11.834 -15.096 1.00 96.50 77 ASN A O 1
ATOM 608 N N . VAL A 1 78 ? 23.544 -13.557 -15.815 1.00 95.38 78 VAL A N 1
ATOM 609 C CA . VAL A 1 78 ? 22.494 -14.570 -15.588 1.00 95.38 78 VAL A CA 1
ATOM 610 C C . VAL A 1 78 ? 21.956 -14.580 -14.150 1.00 95.38 78 VAL A C 1
ATOM 612 O O . VAL A 1 78 ? 20.796 -14.923 -13.932 1.00 95.38 78 VAL A O 1
ATOM 615 N N . GLN A 1 79 ? 22.764 -14.175 -13.160 1.00 96.69 79 GLN A N 1
ATOM 616 C CA . GLN A 1 79 ? 22.331 -14.116 -11.760 1.00 96.69 79 GLN A CA 1
ATOM 617 C C . GLN A 1 79 ? 21.234 -13.068 -11.533 1.00 96.69 79 GLN A C 1
ATOM 619 O O . GLN A 1 79 ? 20.401 -13.253 -10.650 1.00 96.69 79 GLN A O 1
ATOM 624 N N . VAL A 1 80 ? 21.192 -12.005 -12.341 1.00 97.19 80 VAL A N 1
ATOM 625 C CA . VAL A 1 80 ? 20.127 -10.990 -12.303 1.00 97.19 80 VAL A CA 1
ATOM 626 C C . VAL A 1 80 ? 18.807 -11.592 -12.783 1.00 97.19 80 VAL A C 1
ATOM 628 O O . VAL A 1 80 ? 17.784 -11.445 -12.116 1.00 97.19 80 VAL A O 1
ATOM 631 N N . LEU A 1 81 ? 18.830 -12.329 -13.900 1.00 95.31 81 LEU A N 1
ATOM 632 C CA . LEU A 1 81 ? 17.644 -13.017 -14.416 1.00 95.31 81 LEU A CA 1
ATOM 633 C C . LEU A 1 81 ? 17.125 -14.063 -13.421 1.00 95.31 81 LEU A C 1
ATOM 635 O O . LEU A 1 81 ? 15.925 -14.118 -13.162 1.00 95.31 81 LEU A O 1
ATOM 639 N N . LEU A 1 82 ? 18.017 -14.874 -12.844 1.00 94.88 82 LEU A N 1
ATOM 640 C CA . LEU A 1 82 ? 17.634 -15.862 -11.833 1.00 94.88 82 LEU A CA 1
ATOM 641 C C . LEU A 1 82 ? 17.025 -15.189 -10.600 1.00 94.88 82 LEU A C 1
ATOM 643 O O . LEU A 1 82 ? 15.955 -15.604 -10.167 1.00 94.88 82 LEU A O 1
ATOM 647 N N . ALA A 1 83 ? 17.628 -14.104 -10.101 1.00 95.38 83 ALA A N 1
ATOM 648 C CA . ALA A 1 83 ? 17.074 -13.343 -8.985 1.00 95.38 83 ALA A CA 1
ATOM 649 C C . ALA A 1 83 ? 15.657 -12.825 -9.285 1.00 95.38 83 ALA A C 1
ATOM 651 O O . ALA A 1 83 ? 14.779 -12.948 -8.434 1.00 95.38 83 ALA A O 1
ATOM 652 N N . ALA A 1 84 ? 15.419 -12.297 -10.493 1.00 94.38 84 ALA A N 1
ATOM 653 C CA . ALA A 1 84 ? 14.106 -11.812 -10.921 1.00 94.38 84 ALA A CA 1
ATOM 654 C C . ALA A 1 84 ? 13.049 -12.929 -11.011 1.00 94.38 84 ALA A C 1
ATOM 656 O O . ALA A 1 84 ? 11.896 -12.717 -10.628 1.00 94.38 84 ALA A O 1
ATOM 657 N N . LEU A 1 85 ? 13.438 -14.119 -11.484 1.00 92.50 85 LEU A N 1
ATOM 658 C CA . LEU A 1 85 ? 12.566 -15.296 -11.534 1.00 92.50 85 LEU A CA 1
ATOM 659 C C . LEU A 1 85 ? 12.242 -15.815 -10.125 1.00 92.50 85 LEU A C 1
ATOM 661 O O . LEU A 1 85 ? 11.084 -16.093 -9.822 1.00 92.50 85 LEU A O 1
ATOM 665 N N . GLU A 1 86 ? 13.250 -15.916 -9.256 1.00 91.38 86 GLU A N 1
ATOM 666 C CA . GLU A 1 86 ? 13.127 -16.416 -7.880 1.00 91.38 86 GLU A CA 1
ATOM 667 C C . GLU A 1 86 ? 12.241 -15.524 -7.008 1.00 91.38 86 GLU A C 1
ATOM 669 O O . GLU A 1 86 ? 11.412 -16.025 -6.248 1.00 91.38 86 GLU A O 1
ATOM 674 N N . CYS A 1 87 ? 12.385 -14.198 -7.112 1.00 88.69 87 CYS A N 1
ATOM 675 C CA . CYS A 1 87 ? 11.553 -13.269 -6.348 1.00 88.69 87 CYS A CA 1
ATOM 676 C C . CYS A 1 87 ? 10.157 -13.066 -6.963 1.00 88.69 87 CYS A C 1
ATOM 678 O O . CYS A 1 87 ? 9.304 -12.441 -6.319 1.00 88.69 87 CYS A O 1
ATOM 680 N N . GLY A 1 88 ? 9.910 -13.614 -8.160 1.00 88.12 88 GLY A N 1
ATOM 681 C CA . GLY A 1 88 ? 8.655 -13.485 -8.898 1.00 88.12 88 GLY A CA 1
ATOM 682 C C . GLY A 1 88 ? 8.437 -12.099 -9.511 1.00 88.12 88 GLY A C 1
ATOM 683 O O . GLY A 1 88 ? 7.291 -11.725 -9.740 1.00 88.12 88 GLY A O 1
ATOM 684 N N . LEU A 1 89 ? 9.506 -11.329 -9.741 1.00 89.12 89 LEU A N 1
ATOM 685 C CA . LEU A 1 89 ? 9.436 -9.988 -10.329 1.00 89.12 89 LEU A CA 1
ATOM 686 C C . LEU A 1 89 ? 9.056 -10.025 -11.806 1.00 89.12 89 LEU A C 1
ATOM 688 O O . LEU A 1 89 ? 8.242 -9.231 -12.266 1.00 89.12 89 LEU A O 1
ATOM 692 N N . SER A 1 90 ? 9.707 -10.904 -12.564 1.00 89.88 90 SER A N 1
ATOM 693 C CA . SER A 1 90 ? 9.584 -10.937 -14.015 1.00 89.88 90 SER A CA 1
ATOM 694 C C . SER A 1 90 ? 9.854 -12.327 -14.561 1.00 89.88 90 SER A C 1
ATOM 696 O O . SER A 1 90 ? 10.677 -13.072 -14.036 1.00 89.88 90 SER A O 1
ATOM 698 N N . THR A 1 91 ? 9.179 -12.647 -15.661 1.00 91.00 91 THR A N 1
ATOM 699 C CA . THR A 1 91 ? 9.465 -13.819 -16.495 1.00 91.00 91 THR A CA 1
ATOM 700 C C . THR A 1 91 ? 9.866 -13.422 -17.914 1.00 91.00 91 THR A C 1
ATOM 702 O O . THR A 1 91 ? 9.909 -14.282 -18.789 1.00 91.00 91 THR A O 1
ATOM 705 N N . THR A 1 92 ? 10.174 -12.145 -18.156 1.00 94.25 92 THR A N 1
ATOM 706 C CA . THR A 1 92 ? 10.481 -11.599 -19.484 1.00 94.25 92 THR A CA 1
ATOM 707 C C . THR A 1 92 ? 11.858 -10.948 -19.474 1.00 94.25 92 THR A C 1
ATOM 709 O O . THR A 1 92 ? 12.163 -10.134 -18.602 1.00 94.25 92 THR A O 1
ATOM 712 N N . ALA A 1 93 ? 12.689 -11.282 -20.461 1.00 95.50 93 ALA A N 1
ATOM 713 C CA . ALA A 1 93 ? 14.024 -10.710 -20.603 1.00 95.50 93 ALA A CA 1
ATOM 714 C C . ALA A 1 93 ? 14.238 -10.151 -22.012 1.00 95.50 93 ALA A C 1
ATOM 716 O O . ALA A 1 93 ? 13.918 -10.814 -22.997 1.00 95.50 93 ALA A O 1
ATOM 717 N N . LEU A 1 94 ? 14.774 -8.934 -22.096 1.00 96.44 94 LEU A N 1
ATOM 718 C CA . LEU A 1 94 ? 15.043 -8.217 -23.338 1.00 96.44 94 LEU A CA 1
ATOM 719 C C . LEU A 1 94 ? 16.532 -8.316 -23.687 1.00 96.44 94 LEU A C 1
ATOM 721 O O . LEU A 1 94 ? 17.385 -7.885 -22.914 1.00 96.44 94 LEU A O 1
ATOM 725 N N . PHE A 1 95 ? 16.831 -8.835 -24.876 1.00 95.38 95 PHE A N 1
ATOM 726 C CA . PHE A 1 95 ? 18.188 -9.038 -25.376 1.00 95.38 95 PHE A CA 1
ATOM 727 C C . PHE A 1 95 ? 18.460 -8.116 -26.565 1.00 95.38 95 PHE A C 1
ATOM 729 O O . PHE A 1 95 ? 17.845 -8.279 -27.623 1.00 95.38 95 PHE A O 1
ATOM 736 N N . PRO A 1 96 ? 19.392 -7.160 -26.433 1.00 93.38 96 PRO A N 1
ATOM 737 C CA . PRO A 1 96 ? 19.968 -6.465 -27.575 1.00 93.38 96 PRO A CA 1
ATOM 738 C C . PRO A 1 96 ? 20.574 -7.431 -28.596 1.00 93.38 96 PRO A C 1
ATOM 740 O O . PRO A 1 96 ? 21.016 -8.526 -28.248 1.00 93.38 96 PRO A O 1
ATOM 743 N N . SER A 1 97 ? 20.647 -7.008 -29.858 1.00 87.62 97 SER A N 1
ATOM 744 C CA . SER A 1 97 ? 21.152 -7.840 -30.963 1.00 87.62 97 SER A CA 1
ATOM 745 C C . SER A 1 97 ? 22.551 -8.419 -30.706 1.00 87.62 97 SER A C 1
ATOM 747 O O . SER A 1 97 ? 22.818 -9.558 -31.085 1.00 87.62 97 SER A O 1
ATOM 749 N N . GLN A 1 98 ? 23.427 -7.680 -30.016 1.00 88.88 98 GLN A N 1
ATOM 750 C CA . GLN A 1 98 ? 24.764 -8.156 -29.645 1.00 88.88 98 GLN A CA 1
ATOM 751 C C . GLN A 1 98 ? 24.760 -9.277 -28.590 1.00 88.88 98 GLN A C 1
ATOM 753 O O . GLN A 1 98 ? 25.695 -10.073 -28.548 1.00 88.88 98 GLN A O 1
ATOM 758 N N . ASP A 1 99 ? 23.694 -9.375 -27.794 1.00 90.50 99 ASP A N 1
ATOM 759 C CA . ASP A 1 99 ? 23.560 -10.302 -26.666 1.00 90.50 99 ASP A CA 1
ATOM 760 C C . ASP A 1 99 ? 22.563 -11.437 -26.959 1.00 90.50 99 ASP A C 1
ATOM 762 O O . ASP A 1 99 ? 22.266 -12.261 -26.093 1.00 90.50 99 ASP A O 1
ATOM 766 N N . ALA A 1 100 ? 22.055 -11.528 -28.194 1.00 84.00 100 ALA A N 1
ATOM 767 C CA . ALA A 1 100 ? 21.023 -12.490 -28.591 1.00 84.00 100 ALA A CA 1
ATOM 768 C C . ALA A 1 100 ? 21.409 -13.960 -28.319 1.00 84.00 100 ALA A C 1
ATOM 770 O O . ALA A 1 100 ? 20.541 -14.801 -28.081 1.00 84.00 100 ALA A O 1
ATOM 771 N N . GLY A 1 101 ? 22.711 -14.276 -28.306 1.00 87.19 101 GLY A N 1
ATOM 772 C CA . GLY A 1 101 ? 23.216 -15.610 -27.970 1.00 87.19 101 GLY A CA 1
ATOM 773 C C . GLY A 1 101 ? 22.908 -16.048 -26.532 1.00 87.19 101 GLY A C 1
ATOM 774 O O . GLY A 1 101 ? 22.665 -17.235 -26.297 1.00 87.19 101 GLY A O 1
ATOM 775 N N . LEU A 1 102 ? 22.832 -15.103 -25.585 1.00 92.19 102 LEU A N 1
ATOM 776 C CA . LEU A 1 102 ? 22.588 -15.390 -24.167 1.00 92.19 102 LEU A CA 1
ATOM 777 C C . LEU A 1 102 ? 21.211 -16.019 -23.937 1.00 92.19 102 LEU A C 1
ATOM 779 O O . LEU A 1 102 ? 21.076 -16.919 -23.109 1.00 92.19 102 LEU A O 1
ATOM 783 N N . ALA A 1 103 ? 20.198 -15.622 -24.715 1.00 88.88 103 ALA A N 1
ATOM 784 C CA . ALA A 1 103 ? 18.848 -16.166 -24.594 1.00 88.88 103 ALA A CA 1
ATOM 785 C C . ALA A 1 103 ? 18.826 -17.697 -24.768 1.00 88.88 103 ALA A C 1
ATOM 787 O O . ALA A 1 103 ? 18.179 -18.409 -23.997 1.00 88.88 103 ALA A O 1
ATOM 788 N N . GLY A 1 104 ? 19.572 -18.221 -25.747 1.00 88.00 104 GLY A N 1
ATOM 789 C CA . GLY A 1 104 ? 19.672 -19.661 -25.994 1.00 88.00 104 GLY A CA 1
ATOM 790 C C . GLY A 1 104 ? 20.414 -20.412 -24.887 1.00 88.00 104 GLY A C 1
ATOM 791 O O . GLY A 1 104 ? 20.034 -21.528 -24.524 1.00 88.00 104 GLY A O 1
ATOM 792 N N . GLU A 1 105 ? 21.453 -19.800 -24.318 1.00 90.69 105 GLU A N 1
ATOM 793 C CA . GLU A 1 105 ? 22.209 -20.375 -23.205 1.00 90.69 105 GLU A CA 1
ATOM 794 C C . GLU A 1 105 ? 21.375 -20.427 -21.924 1.00 90.69 105 GLU A C 1
ATOM 796 O O . GLU A 1 105 ? 21.335 -21.457 -21.246 1.00 90.69 105 GLU A O 1
ATOM 801 N N . TRP A 1 106 ? 20.659 -19.345 -21.619 1.00 93.88 106 TRP A N 1
ATOM 802 C CA . TRP A 1 106 ? 19.952 -19.192 -20.351 1.00 93.88 106 TRP A CA 1
ATOM 803 C C . TRP A 1 106 ? 18.636 -19.966 -20.292 1.00 93.88 106 TRP A C 1
ATOM 805 O O . TRP A 1 106 ? 18.196 -20.332 -19.202 1.00 93.88 106 TRP A O 1
ATOM 815 N N . ARG A 1 107 ? 18.049 -20.343 -21.439 1.00 89.75 107 ARG A N 1
ATOM 816 C CA . ARG A 1 107 ? 16.911 -21.288 -21.494 1.00 89.75 107 ARG A CA 1
ATOM 817 C C . ARG A 1 107 ? 17.205 -22.623 -20.794 1.00 89.75 107 ARG A C 1
ATOM 819 O O . ARG A 1 107 ? 16.276 -23.338 -20.427 1.00 89.75 107 ARG A O 1
ATOM 826 N N . LYS A 1 108 ? 18.484 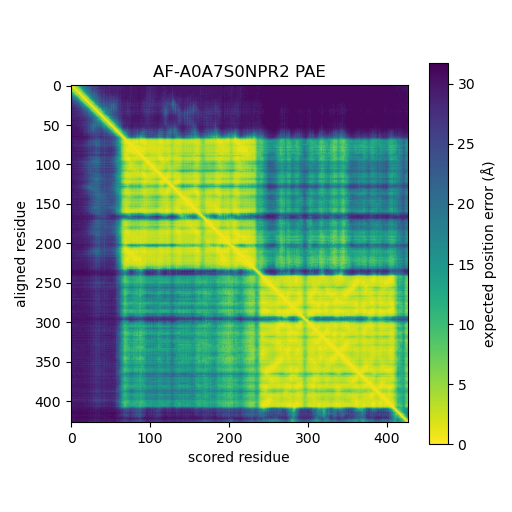-22.972 -20.602 1.00 88.94 108 LYS A N 1
ATOM 827 C CA . LYS A 1 108 ? 18.910 -24.180 -19.876 1.00 88.94 108 LYS A CA 1
ATOM 828 C C . LYS A 1 108 ? 18.810 -24.043 -18.356 1.00 88.94 108 LYS A C 1
ATOM 830 O O . LYS A 1 108 ? 18.730 -25.065 -17.683 1.00 88.94 108 LYS A O 1
ATOM 835 N N . VAL A 1 109 ? 18.849 -22.820 -17.821 1.00 87.62 109 VAL A N 1
ATOM 836 C CA . VAL A 1 109 ? 18.894 -22.563 -16.369 1.00 87.62 109 VAL A CA 1
ATOM 837 C C . VAL A 1 109 ? 17.582 -22.016 -15.806 1.00 87.62 109 VAL A C 1
ATOM 839 O O . VAL A 1 109 ? 17.363 -22.113 -14.605 1.00 87.62 109 VAL A O 1
ATOM 842 N N . GLY A 1 110 ? 16.685 -21.496 -16.648 1.00 85.56 110 GLY A N 1
ATOM 843 C CA . GLY A 1 110 ? 15.390 -20.977 -16.209 1.00 85.56 110 GLY A CA 1
ATOM 844 C C . GLY A 1 110 ? 14.355 -20.918 -17.329 1.00 85.56 110 GLY A C 1
ATOM 845 O O . GLY A 1 110 ? 14.690 -20.901 -18.514 1.00 85.56 110 GLY A O 1
ATOM 846 N N . ARG A 1 111 ? 13.073 -20.882 -16.945 1.00 90.12 111 ARG A N 1
ATOM 847 C CA . ARG A 1 111 ? 11.955 -20.640 -17.868 1.00 90.12 111 ARG A CA 1
ATOM 848 C C . ARG A 1 111 ? 11.627 -19.153 -17.877 1.00 90.12 111 ARG A C 1
ATOM 850 O O . ARG A 1 111 ? 11.232 -18.615 -16.850 1.00 90.12 111 ARG A O 1
ATOM 857 N N . PHE A 1 112 ? 11.768 -18.522 -19.032 1.00 93.00 112 PHE A N 1
ATOM 858 C CA . PHE A 1 112 ? 11.448 -17.115 -19.257 1.00 93.00 112 PHE A CA 1
ATOM 859 C C . PHE A 1 112 ? 11.098 -16.897 -20.735 1.00 93.00 112 PHE A C 1
ATOM 861 O O . PHE A 1 112 ? 11.363 -17.759 -21.578 1.00 93.00 112 PHE A O 1
ATOM 868 N N . SER A 1 113 ? 10.517 -15.741 -21.035 1.00 92.50 113 SER A N 1
ATOM 869 C CA . SER A 1 113 ? 10.143 -15.285 -22.371 1.00 92.50 113 SER A CA 1
ATOM 870 C C . SER A 1 113 ? 11.211 -14.311 -22.886 1.00 92.50 113 SER A C 1
ATOM 872 O O . SER A 1 113 ? 11.318 -13.202 -22.355 1.00 92.50 113 SER A O 1
ATOM 874 N N . PRO A 1 114 ? 12.048 -14.701 -23.863 1.00 93.62 114 PRO A N 1
ATOM 875 C CA . PRO A 1 114 ? 13.025 -13.796 -24.448 1.00 93.62 114 PRO A CA 1
ATOM 876 C C . PRO A 1 114 ? 12.370 -12.877 -25.480 1.00 93.62 114 PRO A C 1
ATOM 878 O O . PRO A 1 114 ? 11.647 -13.334 -26.365 1.00 93.62 114 PRO A O 1
ATOM 881 N N . LEU A 1 115 ? 12.697 -11.595 -25.397 1.00 95.31 115 LEU A N 1
ATOM 882 C CA . LEU A 1 115 ? 12.424 -10.587 -26.411 1.00 95.31 115 LEU A CA 1
ATOM 883 C C . LEU A 1 115 ? 13.745 -10.160 -27.047 1.00 95.31 115 LEU A C 1
ATOM 885 O O . LEU A 1 115 ? 14.747 -10.013 -26.348 1.00 95.31 115 LEU A O 1
ATOM 889 N N . ALA A 1 116 ? 13.753 -9.937 -28.356 1.00 94.25 116 ALA A N 1
ATOM 890 C CA . ALA A 1 116 ? 14.921 -9.444 -29.076 1.00 94.25 116 ALA A CA 1
ATOM 891 C C . ALA A 1 116 ? 14.740 -7.969 -29.447 1.00 94.25 116 ALA A C 1
ATOM 893 O O . ALA A 1 116 ? 13.693 -7.578 -29.967 1.00 94.25 116 ALA A O 1
ATOM 894 N N . LEU A 1 117 ? 15.775 -7.167 -29.202 1.00 94.50 117 LEU A N 1
ATOM 895 C CA . LEU A 1 117 ? 15.863 -5.768 -29.603 1.00 94.50 117 LEU A CA 1
ATOM 896 C C . LEU A 1 117 ? 16.788 -5.637 -30.818 1.00 94.50 117 LEU A C 1
ATOM 898 O O . LEU A 1 117 ? 17.996 -5.896 -30.741 1.00 94.50 117 LEU A O 1
ATOM 902 N N . THR A 1 118 ? 16.212 -5.236 -31.945 1.00 92.62 118 THR A N 1
ATOM 903 C CA . THR A 1 118 ? 16.927 -5.005 -33.204 1.00 92.62 118 THR A CA 1
ATOM 904 C C . THR A 1 118 ? 17.668 -3.664 -33.197 1.00 92.62 118 THR A C 1
ATOM 906 O O . THR A 1 118 ? 17.351 -2.760 -32.426 1.00 92.62 118 THR A O 1
ATOM 909 N N . GLU A 1 119 ? 18.656 -3.507 -34.083 1.00 89.00 119 GLU A N 1
ATOM 910 C CA . GLU A 1 119 ? 19.445 -2.266 -34.201 1.00 89.00 119 GLU A CA 1
ATOM 911 C C . GLU A 1 119 ? 18.607 -1.025 -34.558 1.00 89.00 119 GLU A C 1
ATOM 913 O O . GLU A 1 119 ? 18.982 0.092 -34.207 1.00 89.00 119 GLU A O 1
ATOM 918 N N . ASP A 1 120 ? 17.470 -1.207 -35.236 1.00 89.75 120 ASP A N 1
ATOM 919 C CA . ASP A 1 120 ? 16.531 -0.129 -35.574 1.00 89.75 120 ASP A CA 1
ATOM 920 C C . ASP A 1 120 ? 15.558 0.218 -34.431 1.00 89.75 120 ASP A C 1
ATOM 922 O O . ASP A 1 120 ? 14.715 1.099 -34.593 1.00 89.75 120 ASP A O 1
ATOM 926 N N . GLY A 1 121 ? 15.698 -0.431 -33.270 1.00 91.38 121 GLY A N 1
ATOM 927 C CA . GLY A 1 121 ? 14.898 -0.164 -32.080 1.00 91.38 121 GLY A CA 1
ATOM 928 C C . GLY A 1 121 ? 13.573 -0.922 -32.029 1.00 91.38 121 GLY A C 1
ATOM 929 O O . GLY A 1 121 ? 12.708 -0.558 -31.239 1.00 91.38 121 GLY A O 1
ATOM 930 N N . THR A 1 122 ? 13.376 -1.956 -32.846 1.00 94.44 122 THR A N 1
ATOM 931 C CA . THR A 1 122 ? 12.164 -2.786 -32.789 1.00 94.44 122 THR A CA 1
ATOM 932 C C . THR A 1 122 ? 12.312 -3.874 -31.725 1.00 94.44 122 THR A C 1
ATOM 934 O O . THR A 1 122 ? 13.290 -4.622 -31.702 1.00 94.44 122 THR A O 1
ATOM 937 N N . VAL A 1 123 ? 11.313 -4.004 -30.853 1.00 95.31 123 VAL A N 1
ATOM 938 C CA . VAL A 1 123 ? 11.199 -5.127 -29.918 1.00 95.31 123 VAL A CA 1
ATOM 939 C C . VAL A 1 123 ? 10.403 -6.235 -30.592 1.00 95.31 123 VAL A C 1
ATOM 941 O O . VAL A 1 123 ? 9.297 -6.010 -31.092 1.00 95.31 123 VAL A O 1
ATOM 944 N N . THR A 1 124 ? 10.956 -7.442 -30.597 1.00 93.56 124 THR A N 1
ATOM 945 C CA . THR A 1 124 ? 10.368 -8.607 -31.258 1.00 93.56 124 THR A CA 1
ATOM 946 C C . THR A 1 124 ? 10.256 -9.802 -30.318 1.00 93.56 124 THR A C 1
ATOM 948 O O . THR A 1 124 ? 11.100 -10.008 -29.447 1.00 93.56 124 THR A O 1
ATOM 951 N N . GLU A 1 125 ? 9.201 -10.589 -30.503 1.00 91.94 125 GLU A N 1
ATOM 952 C CA . GLU A 1 125 ? 8.947 -11.854 -29.810 1.00 91.94 125 GLU A CA 1
ATOM 953 C C . GLU A 1 125 ? 8.996 -13.003 -30.829 1.00 91.94 125 GLU A C 1
ATOM 955 O O . GLU A 1 125 ? 8.576 -12.839 -31.980 1.00 91.94 125 GLU A O 1
ATOM 960 N N . GLU A 1 126 ? 9.521 -14.159 -30.421 1.00 86.44 126 GLU A N 1
ATOM 961 C CA . GLU A 1 126 ? 9.474 -15.382 -31.231 1.00 86.44 126 GLU A CA 1
ATOM 962 C C . GLU A 1 126 ? 8.030 -15.906 -31.336 1.00 86.44 126 GLU A C 1
ATOM 964 O O . GLU A 1 126 ? 7.362 -16.127 -30.328 1.00 86.44 126 GLU A O 1
ATOM 969 N N . ASP A 1 127 ? 7.566 -16.149 -32.562 1.00 82.56 127 ASP A N 1
ATOM 970 C CA . ASP A 1 127 ? 6.255 -16.719 -32.892 1.00 82.56 127 ASP A CA 1
ATOM 971 C C . ASP A 1 127 ? 6.438 -17.887 -33.876 1.00 82.56 127 ASP A C 1
ATOM 973 O O . ASP A 1 127 ? 6.347 -17.751 -35.102 1.00 82.56 127 ASP A O 1
ATOM 977 N N . GLY A 1 128 ? 6.787 -19.051 -33.322 1.00 81.38 128 GLY A N 1
ATOM 978 C CA . GLY A 1 128 ? 7.148 -20.236 -34.100 1.00 81.38 128 GLY A CA 1
ATOM 979 C C . GLY A 1 128 ? 8.427 -20.010 -34.909 1.00 81.38 128 GLY A C 1
ATOM 980 O O . GLY A 1 128 ? 9.486 -19.773 -34.339 1.00 81.38 128 GLY A O 1
ATOM 981 N N . ASP A 1 129 ? 8.318 -20.082 -36.237 1.00 78.88 129 ASP A N 1
ATOM 982 C CA . ASP A 1 129 ? 9.433 -19.844 -37.169 1.00 78.88 129 ASP A CA 1
ATOM 983 C C . ASP A 1 129 ? 9.596 -18.358 -37.555 1.00 78.88 129 ASP A C 1
ATOM 985 O O . ASP A 1 129 ? 10.450 -18.011 -38.376 1.00 78.88 129 ASP A O 1
ATOM 989 N N . PHE A 1 130 ? 8.755 -17.473 -37.012 1.00 82.38 130 PHE A N 1
ATOM 990 C CA . PHE A 1 130 ? 8.734 -16.049 -37.338 1.00 82.38 130 PHE A CA 1
ATOM 991 C C . PHE A 1 130 ? 9.010 -15.188 -36.106 1.00 82.38 130 PHE A C 1
ATOM 993 O O . PHE A 1 130 ? 8.895 -15.632 -34.968 1.00 82.38 130 PHE A O 1
ATOM 1000 N N . TYR A 1 131 ? 9.347 -13.923 -36.348 1.00 84.94 131 TYR A N 1
ATOM 1001 C CA . TYR A 1 131 ? 9.429 -12.901 -35.310 1.00 84.94 131 TYR A CA 1
ATOM 1002 C C . TYR A 1 131 ? 8.278 -11.922 -35.485 1.00 84.94 131 TYR A C 1
ATOM 1004 O O . TYR A 1 131 ? 8.028 -11.422 -36.587 1.00 84.94 131 TYR A O 1
ATOM 1012 N N . ARG A 1 132 ? 7.585 -11.631 -34.389 1.00 91.44 132 ARG A N 1
ATOM 1013 C CA . ARG A 1 132 ? 6.511 -10.647 -34.340 1.00 91.44 132 ARG A CA 1
ATOM 1014 C C . ARG A 1 132 ? 7.021 -9.378 -33.671 1.00 91.44 132 ARG A C 1
ATOM 1016 O O . ARG A 1 132 ? 7.532 -9.437 -32.559 1.00 91.44 132 ARG A O 1
ATOM 1023 N N . ALA A 1 133 ? 6.837 -8.228 -34.316 1.00 92.44 133 ALA A N 1
ATOM 1024 C CA . ALA A 1 133 ? 7.064 -6.938 -33.671 1.00 92.44 133 ALA A CA 1
ATOM 1025 C C . ALA A 1 133 ? 6.015 -6.712 -32.570 1.00 92.44 133 ALA A C 1
ATOM 1027 O O . ALA A 1 133 ? 4.811 -6.847 -32.815 1.00 92.44 133 ALA A O 1
ATOM 1028 N N . VAL A 1 134 ? 6.483 -6.391 -31.365 1.00 93.12 134 VAL A N 1
ATOM 1029 C CA . VAL A 1 134 ? 5.639 -6.164 -30.182 1.00 93.12 134 VAL A CA 1
ATOM 1030 C C . VAL A 1 134 ? 5.729 -4.738 -29.650 1.00 93.12 134 VAL A C 1
ATOM 1032 O O . VAL A 1 134 ? 4.836 -4.333 -28.917 1.00 93.12 134 VAL A O 1
ATOM 1035 N N . GLY A 1 135 ? 6.745 -3.969 -30.045 1.00 93.69 135 GLY A N 1
ATOM 1036 C CA . GLY A 1 135 ? 6.885 -2.560 -29.685 1.00 93.69 135 GLY A CA 1
ATOM 1037 C C . GLY A 1 135 ? 8.140 -1.928 -30.273 1.00 93.69 135 GLY A C 1
ATOM 1038 O O . GLY A 1 135 ? 8.884 -2.574 -31.013 1.00 93.69 135 GLY A O 1
ATOM 1039 N N . ILE A 1 136 ? 8.384 -0.673 -29.909 1.00 95.38 136 ILE A N 1
ATOM 1040 C CA . ILE A 1 136 ? 9.578 0.080 -30.310 1.00 95.38 136 ILE A CA 1
ATOM 1041 C C . ILE A 1 136 ? 10.266 0.713 -29.100 1.00 95.38 136 ILE A C 1
ATOM 1043 O O . ILE A 1 136 ? 9.607 1.091 -28.135 1.00 95.38 136 ILE A O 1
ATOM 1047 N N . THR A 1 137 ? 11.585 0.864 -29.161 1.00 94.31 137 THR A N 1
ATOM 1048 C CA . THR A 1 137 ? 12.393 1.606 -28.188 1.00 94.31 137 THR A CA 1
ATOM 1049 C C . THR A 1 137 ? 12.825 2.951 -28.760 1.00 94.31 137 THR A C 1
ATOM 1051 O O . THR A 1 137 ? 13.388 2.999 -29.855 1.00 94.31 137 THR A O 1
ATOM 1054 N N . LEU A 1 138 ? 12.635 4.033 -28.010 1.00 92.00 138 LEU A N 1
ATOM 1055 C CA . LEU A 1 138 ? 13.024 5.389 -28.399 1.00 92.00 138 LEU A CA 1
ATOM 1056 C C . LEU A 1 138 ? 13.860 6.040 -27.292 1.00 92.00 138 LEU A C 1
ATOM 1058 O O . LEU A 1 138 ? 13.556 5.904 -26.110 1.00 92.00 138 LEU A O 1
ATOM 1062 N N . LYS A 1 139 ? 14.918 6.758 -27.677 1.00 89.56 139 LYS A N 1
ATOM 1063 C CA . LYS A 1 139 ? 15.770 7.506 -26.741 1.00 89.56 139 LYS A CA 1
ATOM 1064 C C . LYS A 1 139 ? 15.265 8.932 -26.583 1.00 89.56 139 LYS A C 1
ATOM 1066 O O . LYS A 1 139 ? 14.885 9.554 -27.572 1.00 89.56 139 LYS A O 1
ATOM 1071 N N . VAL A 1 140 ? 15.334 9.456 -25.365 1.00 86.81 140 VAL A N 1
ATOM 1072 C CA . VAL A 1 140 ? 15.001 10.852 -25.058 1.00 86.81 140 VAL A CA 1
ATOM 1073 C C . VAL A 1 140 ? 16.280 11.616 -24.738 1.00 86.81 140 VAL A C 1
ATOM 1075 O O . VAL A 1 140 ? 16.901 11.392 -23.701 1.00 86.81 140 VAL A O 1
ATOM 1078 N N . ASN A 1 141 ? 16.660 12.537 -25.623 1.00 83.19 141 ASN A N 1
ATOM 1079 C CA . ASN A 1 141 ? 17.821 13.413 -25.450 1.00 83.19 141 ASN A CA 1
ATOM 1080 C C . ASN A 1 141 ? 17.415 14.876 -25.221 1.00 83.19 141 ASN A C 1
ATOM 1082 O O . ASN A 1 141 ? 18.200 15.649 -24.676 1.00 83.19 141 ASN A O 1
ATOM 1086 N N . GLY A 1 142 ? 16.206 15.269 -25.633 1.00 81.50 142 GLY A N 1
ATOM 1087 C CA . GLY A 1 142 ? 15.713 16.636 -25.475 1.00 81.50 142 GLY A CA 1
ATOM 1088 C C . GLY A 1 142 ? 14.200 16.779 -25.681 1.00 81.50 142 GLY A C 1
ATOM 1089 O O . GLY A 1 142 ? 13.527 15.804 -26.018 1.00 81.50 142 GLY A O 1
ATOM 1090 N N . PRO A 1 143 ? 13.628 17.974 -25.421 1.00 80.88 143 PRO A N 1
ATOM 1091 C CA . PRO A 1 143 ? 12.174 18.182 -25.405 1.00 80.88 143 PRO A CA 1
ATOM 1092 C C . PRO A 1 143 ? 11.474 17.793 -26.713 1.00 80.88 143 PRO A C 1
ATOM 1094 O O . PRO A 1 143 ? 10.354 17.294 -26.689 1.00 80.88 143 PRO A O 1
ATOM 1097 N N . GLU A 1 144 ? 12.147 17.970 -27.850 1.00 84.62 144 GLU A N 1
ATOM 1098 C CA . GLU A 1 144 ? 11.610 17.619 -29.170 1.00 84.62 144 GLU A CA 1
ATOM 1099 C C . GLU A 1 144 ? 11.340 16.111 -29.316 1.00 84.62 144 GLU A C 1
ATOM 1101 O O . GLU A 1 144 ? 10.371 15.716 -29.973 1.00 84.62 144 GLU A O 1
ATOM 1106 N N . ASP A 1 145 ? 12.148 15.270 -28.659 1.00 87.44 145 ASP A N 1
ATOM 1107 C CA . ASP A 1 145 ? 11.958 13.818 -28.647 1.00 87.44 145 ASP A CA 1
ATOM 1108 C C . ASP A 1 145 ? 10.687 13.448 -27.877 1.00 87.44 145 ASP A C 1
ATOM 1110 O O . ASP A 1 145 ? 9.941 12.568 -28.298 1.00 87.44 145 ASP A O 1
ATOM 1114 N N . VAL A 1 146 ? 10.390 14.161 -26.785 1.00 86.12 146 VAL A N 1
ATOM 1115 C CA . VAL A 1 146 ? 9.182 13.949 -25.971 1.00 86.12 146 VAL A CA 1
ATOM 1116 C C . VAL A 1 146 ? 7.928 14.189 -26.808 1.00 86.12 146 VAL A C 1
ATOM 1118 O O . VAL A 1 146 ? 7.030 13.348 -26.834 1.00 86.12 146 VAL A O 1
ATOM 1121 N N . ASP A 1 147 ? 7.893 15.288 -27.563 1.00 85.88 147 ASP A N 1
ATOM 1122 C CA . ASP A 1 147 ? 6.778 15.595 -28.464 1.00 85.88 147 ASP A CA 1
ATOM 1123 C C . ASP A 1 147 ? 6.653 14.578 -29.604 1.00 85.88 147 ASP A C 1
ATOM 1125 O O . ASP A 1 147 ? 5.545 14.272 -30.054 1.00 85.88 147 ASP A O 1
ATOM 1129 N N . ALA A 1 148 ? 7.775 14.054 -30.102 1.00 88.25 148 ALA A N 1
ATOM 1130 C CA . ALA A 1 148 ? 7.773 13.010 -31.119 1.00 88.25 148 ALA A CA 1
ATOM 1131 C C . ALA A 1 148 ? 7.234 11.681 -30.582 1.00 88.25 148 ALA A C 1
ATOM 1133 O O . ALA A 1 148 ? 6.374 11.079 -31.225 1.00 88.25 148 ALA A O 1
ATOM 1134 N N . ILE A 1 149 ? 7.673 11.266 -29.395 1.00 91.00 149 ILE A N 1
ATOM 1135 C CA . ILE A 1 149 ? 7.234 10.037 -28.727 1.00 91.00 149 ILE A CA 1
ATOM 1136 C C . ILE A 1 149 ? 5.754 10.130 -28.344 1.00 91.00 149 ILE A C 1
ATOM 1138 O O . ILE A 1 149 ? 5.004 9.184 -28.568 1.00 91.00 149 ILE A O 1
ATOM 1142 N N . ALA A 1 150 ? 5.295 11.282 -27.850 1.00 89.25 150 ALA A N 1
ATOM 1143 C CA . ALA A 1 150 ? 3.892 11.506 -27.506 1.00 89.25 150 ALA A CA 1
ATOM 1144 C C . ALA A 1 150 ? 2.932 11.285 -28.691 1.00 89.25 150 ALA A C 1
ATOM 1146 O O . ALA A 1 150 ? 1.787 10.888 -28.485 1.00 89.25 150 ALA A O 1
ATOM 1147 N N . ARG A 1 151 ? 3.383 11.515 -29.934 1.00 90.56 151 ARG A N 1
ATOM 1148 C CA . ARG A 1 151 ? 2.588 11.252 -31.150 1.00 90.56 151 ARG A CA 1
ATOM 1149 C C . ARG A 1 151 ? 2.428 9.765 -31.474 1.00 90.56 151 ARG A C 1
ATOM 1151 O O . ARG A 1 151 ? 1.607 9.439 -32.325 1.00 90.56 151 ARG A O 1
ATOM 1158 N N . MET A 1 152 ? 3.192 8.889 -30.824 1.00 91.62 152 MET A N 1
ATOM 1159 C CA . MET A 1 152 ? 3.096 7.437 -31.001 1.00 91.62 152 MET A CA 1
ATOM 1160 C C . MET A 1 152 ? 1.979 6.818 -30.148 1.00 91.62 152 MET A C 1
ATOM 1162 O O . MET A 1 152 ? 1.592 5.677 -30.395 1.00 91.62 152 MET A O 1
ATOM 1166 N N . ALA A 1 153 ? 1.430 7.563 -29.181 1.00 90.75 153 ALA A N 1
ATOM 1167 C CA . ALA A 1 153 ? 0.273 7.132 -28.401 1.00 90.75 153 ALA A CA 1
ATOM 1168 C C . ALA A 1 153 ? -0.955 6.924 -29.312 1.00 90.75 153 ALA A C 1
ATOM 1170 O O . ALA A 1 153 ? -1.314 7.800 -30.099 1.00 90.75 153 ALA A O 1
ATOM 1171 N N . GLY A 1 154 ? -1.590 5.755 -29.214 1.00 89.38 154 GLY A N 1
ATOM 1172 C CA . GLY A 1 154 ? -2.669 5.290 -30.095 1.00 89.38 154 GLY A CA 1
ATOM 1173 C C . GLY A 1 154 ? -2.204 4.772 -31.462 1.00 89.38 154 GLY A C 1
ATOM 1174 O O . GLY A 1 154 ? -3.024 4.357 -32.274 1.00 89.38 154 GLY A O 1
ATOM 1175 N N . VAL A 1 155 ? -0.899 4.809 -31.751 1.00 91.44 155 VAL A N 1
ATOM 1176 C CA . VAL A 1 155 ? -0.334 4.347 -33.029 1.00 91.44 155 VAL A CA 1
ATOM 1177 C C . VAL A 1 155 ? 0.450 3.060 -32.829 1.00 91.44 155 VAL A C 1
ATOM 1179 O O . VAL A 1 155 ? 0.194 2.074 -33.517 1.00 91.44 155 VAL A O 1
ATOM 1182 N N . GLU A 1 156 ? 1.385 3.064 -31.879 1.00 91.25 156 GLU A N 1
ATOM 1183 C CA . GLU A 1 156 ? 2.184 1.887 -31.547 1.00 91.25 156 GLU A CA 1
ATOM 1184 C C . GLU A 1 156 ? 1.627 1.191 -30.305 1.00 91.25 156 GLU A C 1
ATOM 1186 O O . GLU A 1 156 ? 1.375 1.857 -29.298 1.00 91.25 156 GLU A O 1
ATOM 1191 N N . PRO A 1 157 ? 1.472 -0.143 -30.317 1.00 91.06 157 PRO A N 1
ATOM 1192 C CA . PRO A 1 157 ? 0.899 -0.867 -29.184 1.00 91.06 157 PRO A CA 1
ATOM 1193 C C . PRO A 1 157 ? 1.778 -0.795 -27.928 1.00 91.06 157 PRO A C 1
ATOM 1195 O O . PRO A 1 157 ? 1.272 -0.885 -26.810 1.00 91.06 157 PRO A O 1
ATOM 1198 N N . LEU A 1 158 ? 3.089 -0.620 -28.100 1.00 94.38 158 LEU A N 1
ATOM 1199 C CA . LEU A 1 158 ? 4.046 -0.494 -27.013 1.00 94.38 158 LEU A CA 1
ATOM 1200 C C . LEU A 1 158 ? 5.202 0.417 -27.419 1.00 94.38 158 LEU A C 1
ATOM 1202 O O . LEU A 1 158 ? 5.858 0.195 -28.442 1.00 94.38 158 LEU A O 1
ATOM 1206 N N . VAL A 1 159 ? 5.495 1.385 -26.559 1.00 95.19 159 VAL A N 1
ATOM 1207 C CA . VAL A 1 159 ? 6.654 2.265 -26.681 1.00 95.19 159 VAL A CA 1
ATOM 1208 C C . VAL A 1 159 ? 7.492 2.159 -25.415 1.00 95.19 159 VAL A C 1
ATOM 1210 O O . VAL A 1 159 ? 7.009 2.424 -24.320 1.00 95.19 159 VAL A O 1
ATOM 1213 N N . VAL A 1 160 ? 8.756 1.776 -25.568 1.00 94.50 160 VAL A N 1
ATOM 1214 C CA . VAL A 1 160 ? 9.757 1.723 -24.503 1.00 94.50 160 VAL A CA 1
ATOM 1215 C C . VAL A 1 160 ? 10.640 2.961 -24.622 1.00 94.50 160 VAL A C 1
ATOM 1217 O O . VAL A 1 160 ? 11.252 3.205 -25.660 1.00 94.50 160 VAL A O 1
ATOM 1220 N N . VAL A 1 161 ? 10.726 3.753 -23.566 1.00 92.06 161 VAL A N 1
ATOM 1221 C CA . VAL A 1 161 ? 11.475 5.005 -23.563 1.00 92.06 161 VAL A CA 1
ATOM 1222 C C . VAL A 1 161 ? 12.748 4.837 -22.753 1.00 92.06 161 VAL A C 1
ATOM 1224 O O . VAL A 1 161 ? 12.707 4.480 -21.582 1.00 92.06 161 VAL A O 1
ATOM 1227 N N . ASP A 1 162 ? 13.889 5.107 -23.375 1.00 89.81 162 ASP A N 1
ATOM 1228 C CA . ASP A 1 162 ? 15.171 5.197 -22.684 1.00 89.81 162 ASP A CA 1
ATOM 1229 C C . ASP A 1 162 ? 15.470 6.668 -22.381 1.00 89.81 162 ASP A C 1
ATOM 1231 O O . ASP A 1 162 ? 15.895 7.437 -23.252 1.00 89.81 162 ASP A O 1
ATOM 1235 N N . SER A 1 163 ? 15.190 7.058 -21.138 1.00 77.25 163 SER A N 1
ATOM 1236 C CA . SER A 1 163 ? 15.439 8.393 -20.601 1.00 77.25 163 SER A CA 1
ATOM 1237 C C . SER A 1 163 ? 16.619 8.422 -19.627 1.00 77.25 163 SER A C 1
ATOM 1239 O O . SER A 1 163 ? 16.695 9.341 -18.810 1.00 77.25 163 SER A O 1
ATOM 1241 N N . SER A 1 164 ? 17.570 7.476 -19.706 1.00 71.31 164 SER A N 1
ATOM 1242 C CA . SER A 1 164 ? 18.764 7.471 -18.836 1.00 71.31 164 SER A CA 1
ATOM 1243 C C . SER A 1 164 ? 19.536 8.801 -18.857 1.00 71.31 164 SER A C 1
ATOM 1245 O O . SER A 1 164 ? 20.202 9.147 -17.883 1.00 71.31 164 SER A O 1
ATOM 1247 N N . ALA A 1 165 ? 19.417 9.584 -19.936 1.00 64.19 165 ALA A N 1
ATOM 1248 C CA . ALA A 1 165 ? 20.025 10.908 -20.067 1.00 64.19 165 ALA A CA 1
ATOM 1249 C C . ALA A 1 165 ? 19.201 12.066 -19.453 1.00 64.19 165 ALA A C 1
ATOM 1251 O O . ALA A 1 165 ? 19.747 13.152 -19.260 1.00 64.19 165 ALA A O 1
ATOM 1252 N N . TRP A 1 166 ? 17.909 11.877 -19.139 1.00 62.47 166 TRP A N 1
ATOM 1253 C CA . TRP A 1 166 ? 17.010 12.954 -18.702 1.00 62.47 166 TRP A CA 1
ATOM 1254 C C . TRP A 1 166 ? 15.872 12.445 -17.791 1.00 62.47 166 TRP A C 1
ATOM 1256 O O . TRP A 1 166 ? 14.808 12.041 -18.248 1.00 62.47 166 TRP A O 1
ATOM 1266 N N . ARG A 1 167 ? 16.105 12.471 -16.471 1.00 59.50 167 ARG A N 1
ATOM 1267 C CA . ARG A 1 167 ? 15.392 11.604 -15.511 1.00 59.50 167 ARG A CA 1
ATOM 1268 C C . ARG A 1 167 ? 14.004 12.035 -14.996 1.00 59.50 167 ARG A C 1
ATOM 1270 O O . ARG A 1 167 ? 13.326 11.166 -14.477 1.00 59.50 167 ARG A O 1
ATOM 1277 N N . ILE A 1 168 ? 13.561 13.302 -15.058 1.00 54.00 168 ILE A N 1
ATOM 1278 C CA . ILE A 1 168 ? 12.355 13.714 -14.277 1.00 54.00 168 ILE A CA 1
ATOM 1279 C C . ILE A 1 168 ? 11.254 14.419 -15.097 1.00 54.00 168 ILE A C 1
ATOM 1281 O O . ILE A 1 168 ? 10.089 14.066 -14.977 1.00 54.00 168 ILE A O 1
ATOM 1285 N N . ILE A 1 169 ? 11.579 15.373 -15.976 1.00 54.81 169 ILE A N 1
ATOM 1286 C CA . ILE A 1 169 ? 10.563 16.202 -16.674 1.00 54.81 169 ILE A CA 1
ATOM 1287 C C . ILE A 1 169 ? 9.877 15.500 -17.881 1.00 54.81 169 ILE A C 1
ATOM 1289 O O . ILE A 1 169 ? 8.695 15.748 -18.121 1.00 54.81 169 ILE A O 1
ATOM 1293 N N . PRO A 1 170 ? 10.544 14.618 -18.658 1.00 61.88 170 PRO A N 1
ATOM 1294 C CA . PRO A 1 170 ? 9.910 13.933 -19.796 1.00 61.88 170 PRO A CA 1
ATOM 1295 C C . PRO A 1 170 ? 8.844 12.899 -19.421 1.00 61.88 170 PRO A C 1
ATOM 1297 O O . PRO A 1 170 ? 7.866 12.737 -20.151 1.00 61.88 170 PRO A O 1
ATOM 1300 N N . ALA A 1 171 ? 9.045 12.196 -18.303 1.00 67.56 171 ALA A N 1
ATOM 1301 C CA . ALA A 1 171 ? 8.230 11.058 -17.889 1.00 67.56 171 ALA A CA 1
ATOM 1302 C C . ALA A 1 171 ? 6.761 11.447 -17.699 1.00 67.56 171 ALA A C 1
ATOM 1304 O O . ALA A 1 171 ? 5.877 10.810 -18.262 1.00 67.56 171 ALA A O 1
ATOM 1305 N N . GLU A 1 172 ? 6.512 12.543 -16.984 1.00 76.25 172 GLU A N 1
ATOM 1306 C CA . GLU A 1 172 ? 5.167 13.034 -16.689 1.00 76.25 172 GLU A CA 1
ATOM 1307 C C . GLU A 1 172 ? 4.373 13.336 -17.970 1.00 76.25 172 GLU A C 1
ATOM 1309 O O . GLU A 1 172 ? 3.267 12.836 -18.169 1.00 76.25 172 GLU A O 1
ATOM 1314 N N . ASN A 1 173 ? 4.961 14.082 -18.908 1.00 80.81 173 ASN A N 1
ATOM 1315 C CA . ASN A 1 173 ? 4.282 14.436 -20.158 1.00 80.81 173 ASN A CA 1
ATOM 1316 C C . ASN A 1 173 ? 3.918 13.205 -21.001 1.00 80.81 173 ASN A C 1
ATOM 1318 O O . ASN A 1 173 ? 2.846 13.164 -21.612 1.00 80.81 173 ASN A O 1
ATOM 1322 N N . LEU A 1 174 ? 4.799 12.202 -21.038 1.00 85.50 174 LEU A N 1
ATOM 1323 C CA . LEU A 1 174 ? 4.545 10.958 -21.761 1.00 85.50 174 LEU A CA 1
ATOM 1324 C C . LEU A 1 174 ? 3.490 10.111 -21.049 1.00 85.50 174 LEU A C 1
ATOM 1326 O O . LEU A 1 174 ? 2.551 9.665 -21.704 1.00 85.50 174 LEU A O 1
ATOM 1330 N N . VAL A 1 175 ? 3.576 9.966 -19.726 1.00 84.81 175 VAL A N 1
ATOM 1331 C CA . VAL A 1 175 ? 2.570 9.253 -18.924 1.00 84.81 175 VAL A CA 1
ATOM 1332 C C . VAL A 1 175 ? 1.186 9.870 -19.125 1.00 84.81 175 VAL A C 1
ATOM 1334 O O . VAL A 1 175 ? 0.242 9.144 -19.418 1.00 84.81 175 VAL A O 1
ATOM 1337 N N . ALA A 1 176 ? 1.056 11.199 -19.110 1.00 84.56 176 ALA A N 1
ATOM 1338 C CA . ALA A 1 176 ? -0.224 11.863 -19.368 1.00 84.56 176 ALA A CA 1
ATOM 1339 C C . ALA A 1 176 ? -0.789 11.561 -20.771 1.00 84.56 176 ALA A C 1
ATOM 1341 O O . ALA A 1 176 ? -1.998 11.393 -20.942 1.00 84.56 176 ALA A O 1
ATOM 1342 N N . LYS A 1 177 ? 0.070 11.498 -21.797 1.00 87.12 177 LYS A N 1
ATOM 1343 C CA . LYS A 1 177 ? -0.351 11.254 -23.187 1.00 87.12 177 LYS A CA 1
ATOM 1344 C C . LYS A 1 177 ? -0.734 9.805 -23.443 1.00 87.12 177 LYS A C 1
ATOM 1346 O O . LYS A 1 177 ? -1.773 9.565 -24.051 1.00 87.12 177 LYS A O 1
ATOM 1351 N N . PHE A 1 178 ? 0.075 8.864 -22.974 1.00 88.62 178 PHE A N 1
ATOM 1352 C CA . PHE A 1 178 ? -0.219 7.438 -23.098 1.00 88.62 178 PHE A CA 1
ATOM 1353 C C . PHE A 1 178 ? -1.372 7.033 -22.169 1.00 88.62 178 PHE A C 1
ATOM 1355 O O . PHE A 1 178 ? -2.228 6.255 -22.573 1.00 88.62 178 PHE A O 1
ATOM 1362 N N . GLY A 1 179 ? -1.497 7.663 -20.996 1.00 83.38 179 GLY A N 1
ATOM 1363 C CA . GLY A 1 179 ? -2.628 7.533 -20.070 1.00 83.38 179 GLY A CA 1
ATOM 1364 C C . GLY A 1 179 ? -3.996 7.795 -20.712 1.00 83.38 179 GLY A C 1
ATOM 1365 O O . GLY A 1 179 ? -4.980 7.136 -20.384 1.00 83.38 179 GLY A O 1
ATOM 1366 N N . ALA A 1 180 ? -4.055 8.702 -21.693 1.00 85.62 180 ALA A N 1
ATOM 1367 C CA . ALA A 1 180 ? -5.290 9.104 -22.368 1.00 85.62 180 ALA A CA 1
ATOM 1368 C C . ALA A 1 180 ? -5.846 8.082 -23.387 1.00 85.62 180 ALA A C 1
ATOM 1370 O O . ALA A 1 180 ? -6.900 8.333 -23.974 1.00 85.62 180 ALA A O 1
ATOM 1371 N N . THR A 1 181 ? -5.161 6.959 -23.629 1.00 84.31 181 THR A N 1
ATOM 1372 C CA . THR A 1 181 ? -5.595 5.903 -24.559 1.00 84.31 181 THR A CA 1
ATOM 1373 C C . THR A 1 181 ? -5.296 4.509 -24.009 1.00 84.31 181 THR A C 1
ATOM 1375 O O . THR A 1 181 ? -4.286 4.317 -23.344 1.00 84.31 181 THR A O 1
ATOM 1378 N N . ASP A 1 182 ? -6.150 3.530 -24.311 1.00 84.25 182 ASP A N 1
ATOM 1379 C CA . ASP A 1 182 ? -5.932 2.112 -23.975 1.00 84.25 182 ASP A CA 1
ATOM 1380 C C . ASP A 1 182 ? -5.248 1.328 -25.115 1.00 84.25 182 ASP A C 1
ATOM 1382 O O . ASP A 1 182 ? -5.001 0.128 -24.998 1.00 84.25 182 ASP A O 1
ATOM 1386 N N . GLU A 1 183 ? -4.962 1.982 -26.245 1.00 87.75 183 GLU A N 1
ATOM 1387 C CA . GLU A 1 183 ? -4.395 1.340 -27.441 1.00 87.75 183 GLU A CA 1
ATOM 1388 C C . GLU A 1 183 ? -2.863 1.217 -27.400 1.00 87.75 183 GLU A C 1
ATOM 1390 O O . GLU A 1 183 ? -2.291 0.461 -28.185 1.00 87.75 183 GLU A O 1
ATOM 1395 N N . SER A 1 184 ? -2.203 1.932 -26.483 1.00 91.69 184 SER A N 1
ATOM 1396 C CA . SER A 1 184 ? -0.744 1.971 -26.354 1.00 91.69 184 SER A CA 1
ATOM 1397 C C . SER A 1 184 ? -0.306 1.819 -24.908 1.00 91.69 184 SER A C 1
ATOM 1399 O O . SER A 1 184 ? -0.852 2.468 -24.019 1.00 91.69 184 SER A O 1
ATOM 1401 N N . ARG A 1 185 ? 0.747 1.030 -24.698 1.00 92.81 185 ARG A N 1
ATOM 1402 C CA . ARG A 1 185 ? 1.461 0.922 -23.423 1.00 92.81 185 ARG A CA 1
ATOM 1403 C C . ARG A 1 185 ? 2.757 1.728 -23.463 1.00 92.81 185 ARG A C 1
ATOM 1405 O O . ARG A 1 185 ? 3.442 1.751 -24.488 1.00 92.81 185 ARG A O 1
ATOM 1412 N N . LEU A 1 186 ? 3.108 2.346 -22.342 1.00 92.50 186 LEU A N 1
ATOM 1413 C CA . LEU A 1 186 ? 4.350 3.085 -22.149 1.00 92.50 186 LEU A CA 1
ATOM 1414 C C . LEU A 1 186 ? 5.250 2.349 -21.163 1.00 92.50 186 LEU A C 1
ATOM 1416 O O . LEU A 1 186 ? 4.854 2.091 -20.029 1.00 92.50 186 LEU A O 1
ATOM 1420 N N . PHE A 1 187 ? 6.466 2.031 -21.592 1.00 93.94 187 PHE A N 1
ATOM 1421 C CA . PHE A 1 187 ? 7.504 1.462 -20.744 1.00 93.94 187 PHE A CA 1
ATOM 1422 C C . PHE A 1 187 ? 8.659 2.446 -20.600 1.00 93.94 187 PHE A C 1
ATOM 1424 O O . PHE A 1 187 ? 8.925 3.220 -21.517 1.00 93.94 187 PHE A O 1
ATOM 1431 N N . SER A 1 188 ? 9.385 2.379 -19.487 1.00 92.31 188 SER A N 1
ATOM 1432 C CA . SER A 1 188 ? 10.634 3.128 -19.307 1.00 92.31 188 SER A CA 1
ATOM 1433 C C . SER A 1 188 ? 11.808 2.211 -19.027 1.00 92.31 188 SER A C 1
ATOM 1435 O O . SER A 1 188 ? 11.672 1.229 -18.306 1.00 92.31 188 SER A O 1
ATOM 1437 N N . VAL A 1 189 ? 12.982 2.546 -19.546 1.00 93.44 189 VAL A N 1
ATOM 1438 C CA . VAL A 1 189 ? 14.232 1.926 -19.109 1.00 93.44 189 VAL A CA 1
ATOM 1439 C C . VAL A 1 189 ? 14.665 2.554 -17.784 1.00 93.44 189 VAL A C 1
ATOM 1441 O O . VAL A 1 189 ? 14.691 3.778 -17.661 1.00 93.44 189 VAL A O 1
ATOM 1444 N N . SER A 1 190 ? 15.017 1.713 -16.815 1.00 92.75 190 SER A N 1
ATOM 1445 C CA . SER A 1 190 ? 15.501 2.107 -15.489 1.00 92.75 190 SER A CA 1
ATOM 1446 C C . SER A 1 190 ? 16.737 1.287 -15.129 1.00 92.75 190 SER A C 1
ATOM 1448 O O . SER A 1 190 ? 16.792 0.095 -15.418 1.00 92.75 190 SER A O 1
ATOM 1450 N N . GLU A 1 191 ? 17.737 1.912 -14.508 1.00 93.12 191 GLU A N 1
ATOM 1451 C CA . GLU A 1 191 ? 19.016 1.253 -14.182 1.00 93.12 191 GLU A CA 1
ATOM 1452 C C . GLU A 1 191 ? 19.054 0.720 -12.745 1.00 93.12 191 GLU A C 1
ATOM 1454 O O . GLU A 1 191 ? 19.779 -0.228 -12.454 1.00 93.12 191 GLU A O 1
ATOM 1459 N N . THR A 1 192 ? 18.232 1.296 -11.866 1.00 94.06 192 THR A N 1
ATOM 1460 C CA . THR A 1 192 ? 18.092 0.903 -10.459 1.00 94.06 192 THR A CA 1
ATOM 1461 C C . THR A 1 192 ? 16.622 0.692 -10.090 1.00 94.06 192 THR A C 1
ATOM 1463 O O . THR A 1 192 ? 15.718 1.205 -10.761 1.00 94.06 192 THR A O 1
ATOM 1466 N N . ALA A 1 193 ? 16.369 -0.021 -8.994 1.00 93.44 193 ALA A N 1
ATOM 1467 C CA . ALA A 1 193 ? 15.055 -0.202 -8.394 1.00 93.44 193 ALA A CA 1
ATOM 1468 C C . ALA A 1 193 ? 14.413 1.152 -8.081 1.00 93.44 193 ALA A C 1
ATOM 1470 O O . ALA A 1 193 ? 13.274 1.381 -8.467 1.00 93.44 193 ALA A O 1
ATOM 1471 N N . LYS A 1 194 ? 15.170 2.100 -7.516 1.00 90.06 194 LYS A N 1
ATOM 1472 C CA . LYS A 1 194 ? 14.675 3.457 -7.222 1.00 90.06 194 LYS A CA 1
ATOM 1473 C C . LYS A 1 194 ? 14.253 4.237 -8.465 1.00 90.06 194 LYS A C 1
ATOM 1475 O O . LYS A 1 194 ? 13.266 4.965 -8.422 1.00 90.06 194 LYS A O 1
ATOM 1480 N N . ASP A 1 195 ? 14.980 4.094 -9.574 1.00 89.88 195 ASP A N 1
ATOM 1481 C CA . ASP A 1 195 ? 14.559 4.703 -10.840 1.00 89.88 195 ASP A CA 1
ATOM 1482 C C . ASP A 1 195 ? 13.254 4.071 -11.339 1.00 89.88 195 ASP A C 1
ATOM 1484 O O . ASP A 1 195 ? 12.371 4.770 -11.825 1.00 89.88 195 ASP A O 1
ATOM 1488 N N . ALA A 1 196 ? 13.115 2.747 -11.229 1.00 91.00 196 ALA A N 1
ATOM 1489 C CA . ALA A 1 196 ? 11.887 2.045 -11.596 1.00 91.00 196 ALA A CA 1
ATOM 1490 C C . ALA A 1 196 ? 10.698 2.452 -10.708 1.00 91.00 196 ALA A C 1
ATOM 1492 O O . ALA A 1 196 ? 9.618 2.705 -11.236 1.00 91.00 196 ALA A O 1
ATOM 1493 N N . GLU A 1 197 ? 10.904 2.581 -9.394 1.00 89.62 197 GLU A N 1
ATOM 1494 C CA . GLU A 1 197 ? 9.917 3.097 -8.436 1.00 89.62 197 GLU A CA 1
ATOM 1495 C C . GLU A 1 197 ? 9.408 4.478 -8.862 1.00 89.62 197 GLU A C 1
ATOM 1497 O O . GLU A 1 197 ? 8.204 4.670 -9.020 1.00 89.62 197 GLU A O 1
ATOM 1502 N N . ALA A 1 198 ? 10.320 5.411 -9.155 1.00 86.69 198 ALA A N 1
ATOM 1503 C CA . ALA A 1 198 ? 9.957 6.755 -9.600 1.00 86.69 198 ALA A CA 1
ATOM 1504 C C . ALA A 1 198 ? 9.124 6.747 -10.895 1.00 86.69 198 ALA A C 1
ATOM 1506 O O . ALA A 1 198 ? 8.174 7.519 -11.030 1.00 86.69 198 ALA A O 1
ATOM 1507 N N . MET A 1 199 ? 9.440 5.855 -11.841 1.00 87.88 199 MET A N 1
ATOM 1508 C CA . MET A 1 199 ? 8.685 5.733 -13.093 1.00 87.88 199 MET A CA 1
ATOM 1509 C C . MET A 1 199 ? 7.295 5.122 -12.886 1.00 87.88 199 MET A C 1
ATOM 1511 O O . MET A 1 199 ? 6.341 5.525 -13.559 1.00 87.88 199 MET A O 1
ATOM 1515 N N . PHE A 1 200 ? 7.151 4.181 -11.951 1.00 86.94 200 PHE A N 1
ATOM 1516 C CA . PHE A 1 200 ? 5.851 3.626 -11.574 1.00 86.94 200 PHE A CA 1
ATOM 1517 C C . PHE A 1 200 ? 4.972 4.603 -10.779 1.00 86.94 200 PHE A C 1
ATOM 1519 O O . PHE A 1 200 ? 3.756 4.431 -10.781 1.00 86.94 200 PHE A O 1
ATOM 1526 N N . GLU A 1 201 ? 5.548 5.627 -10.144 1.00 81.38 201 GLU A N 1
ATOM 1527 C CA . GLU A 1 201 ? 4.814 6.633 -9.354 1.00 81.38 201 GLU A CA 1
ATOM 1528 C C . GLU A 1 201 ? 4.528 7.952 -10.115 1.00 81.38 201 GLU A C 1
ATOM 1530 O O . GLU A 1 201 ? 3.806 8.817 -9.612 1.00 81.38 201 GLU A O 1
ATOM 1535 N N . ALA A 1 202 ? 5.052 8.136 -11.333 1.00 80.31 202 ALA A N 1
ATOM 1536 C CA . ALA A 1 202 ? 4.917 9.387 -12.090 1.00 80.31 202 ALA A CA 1
ATOM 1537 C C . ALA A 1 202 ? 3.447 9.778 -12.393 1.00 80.31 202 ALA A C 1
ATOM 1539 O O . ALA A 1 202 ? 2.686 8.977 -12.931 1.00 80.31 202 ALA A O 1
ATOM 1540 N N . LEU A 1 203 ? 3.049 11.031 -12.100 1.00 56.97 203 LEU A N 1
ATOM 1541 C CA . LEU A 1 203 ? 1.682 11.573 -12.287 1.00 56.97 203 LEU A CA 1
ATOM 1542 C C . LEU A 1 203 ? 0.541 10.661 -11.775 1.00 56.97 203 LEU A C 1
ATOM 1544 O O . LEU A 1 203 ? -0.497 10.541 -12.427 1.00 56.97 203 LEU A O 1
ATOM 1548 N N . GLU A 1 204 ? 0.741 9.992 -10.634 1.00 61.62 204 GLU A N 1
ATOM 1549 C CA . GLU A 1 204 ? -0.214 9.088 -9.950 1.00 61.62 204 GLU A CA 1
ATOM 1550 C C . GLU A 1 204 ? -0.530 7.766 -10.674 1.00 61.62 204 GLU A C 1
ATOM 1552 O O . GLU A 1 204 ? -0.876 6.781 -10.026 1.00 61.62 204 GLU A O 1
ATOM 1557 N N . THR A 1 205 ? -0.400 7.724 -12.000 1.00 69.88 205 THR A N 1
ATOM 1558 C CA . THR A 1 205 ? -0.693 6.543 -12.830 1.00 69.88 205 THR A CA 1
ATOM 1559 C C . THR A 1 205 ? 0.555 5.734 -13.167 1.00 69.88 205 THR A C 1
ATOM 1561 O O . THR A 1 205 ? 0.473 4.508 -13.259 1.00 69.88 205 THR A O 1
ATOM 1564 N N . GLY A 1 206 ? 1.705 6.392 -13.317 1.00 82.44 206 GLY A N 1
ATOM 1565 C CA . GLY A 1 206 ? 2.981 5.790 -13.689 1.00 82.44 206 GLY A CA 1
ATOM 1566 C C . GLY A 1 206 ? 3.008 5.189 -15.092 1.00 82.44 206 GLY A C 1
ATOM 1567 O O . GLY A 1 206 ? 2.004 5.120 -15.801 1.00 82.44 206 GLY A O 1
ATOM 1568 N N . VAL A 1 207 ? 4.175 4.689 -15.490 1.00 88.50 207 VAL A N 1
ATOM 1569 C CA . VAL A 1 207 ? 4.322 3.886 -16.718 1.00 88.50 207 VAL A CA 1
ATOM 1570 C C . VAL A 1 207 ? 3.634 2.521 -16.582 1.00 88.50 207 VAL A C 1
ATOM 1572 O O . VAL A 1 207 ? 3.461 2.010 -15.474 1.00 88.50 207 VAL A O 1
ATOM 1575 N N . ASP A 1 208 ? 3.244 1.904 -17.697 1.00 90.50 208 ASP A N 1
ATOM 1576 C CA . ASP A 1 208 ? 2.632 0.564 -17.723 1.00 90.50 208 ASP A CA 1
ATOM 1577 C C . ASP A 1 208 ? 3.661 -0.552 -17.458 1.00 90.50 208 ASP A C 1
ATOM 1579 O O . ASP A 1 208 ? 3.300 -1.672 -17.090 1.00 90.50 208 ASP A O 1
ATOM 1583 N N . GLY A 1 209 ? 4.949 -0.256 -17.633 1.00 92.25 209 GLY A N 1
ATOM 1584 C CA . GLY A 1 209 ? 6.025 -1.182 -17.316 1.00 92.25 209 GLY A CA 1
ATOM 1585 C C . GLY A 1 209 ? 7.413 -0.556 -17.320 1.00 92.25 209 GLY A C 1
ATOM 1586 O O . GLY A 1 209 ? 7.607 0.588 -17.728 1.00 92.25 209 GLY A O 1
ATOM 1587 N N . VAL A 1 210 ? 8.405 -1.314 -16.868 1.00 94.06 210 VAL A N 1
ATOM 1588 C CA . VAL A 1 210 ? 9.808 -0.885 -16.876 1.00 94.06 210 VAL A CA 1
ATOM 1589 C C . VAL A 1 210 ? 10.717 -1.965 -17.443 1.00 94.06 210 VAL A C 1
ATOM 1591 O O . VAL A 1 210 ? 10.517 -3.155 -17.212 1.00 94.06 210 VAL A O 1
ATOM 1594 N N . VAL A 1 211 ? 11.752 -1.547 -18.164 1.00 96.25 211 VAL A N 1
ATOM 1595 C CA . VAL A 1 211 ? 12.898 -2.385 -18.513 1.00 96.25 211 VAL A CA 1
ATOM 1596 C C . VAL A 1 211 ? 13.989 -2.103 -17.486 1.00 96.25 211 VAL A C 1
ATOM 1598 O O . VAL A 1 211 ? 14.641 -1.062 -17.543 1.00 96.25 211 VAL A O 1
ATOM 1601 N N . LEU A 1 212 ? 14.180 -3.018 -16.537 1.00 96.88 212 LEU A N 1
ATOM 1602 C CA . LEU A 1 212 ? 15.247 -2.936 -15.548 1.00 96.88 212 LEU A CA 1
ATOM 1603 C C . LEU A 1 212 ? 16.563 -3.379 -16.201 1.00 96.88 212 LEU A C 1
ATOM 1605 O O . LEU A 1 212 ? 16.799 -4.574 -16.408 1.00 96.88 212 LEU A O 1
ATOM 1609 N N . ARG A 1 213 ? 17.397 -2.400 -16.560 1.00 96.12 213 ARG A N 1
ATOM 1610 C CA . ARG A 1 213 ? 18.696 -2.589 -17.208 1.00 96.12 213 ARG A CA 1
ATOM 1611 C C . ARG A 1 213 ? 19.817 -2.539 -16.175 1.00 96.12 213 ARG A C 1
ATOM 1613 O O . ARG A 1 213 ? 20.300 -1.462 -15.845 1.00 96.12 213 ARG A O 1
ATOM 1620 N N . THR A 1 214 ? 20.230 -3.700 -15.679 1.00 96.38 214 THR A N 1
ATOM 1621 C CA . THR A 1 214 ? 21.211 -3.814 -14.589 1.00 96.38 214 THR A CA 1
ATOM 1622 C C . THR A 1 214 ? 22.009 -5.113 -14.671 1.00 96.38 214 THR A C 1
ATOM 1624 O O . THR A 1 214 ? 21.515 -6.125 -15.166 1.00 96.38 214 THR A O 1
ATOM 1627 N N . ASP A 1 215 ? 23.238 -5.100 -14.158 1.00 96.69 215 ASP A N 1
ATOM 1628 C CA . ASP A 1 215 ? 24.056 -6.301 -13.943 1.00 96.69 215 ASP A CA 1
ATOM 1629 C C . ASP A 1 215 ? 24.185 -6.664 -12.446 1.00 96.69 215 ASP A C 1
ATOM 1631 O O . ASP A 1 215 ? 24.889 -7.622 -12.107 1.00 96.69 215 ASP A O 1
ATOM 1635 N N . ASP A 1 216 ? 23.483 -5.945 -11.555 1.00 97.75 216 ASP A N 1
ATOM 1636 C CA . ASP A 1 216 ? 23.447 -6.198 -10.110 1.00 97.75 216 ASP A CA 1
ATOM 1637 C C . ASP A 1 216 ? 22.228 -7.062 -9.709 1.00 97.75 216 ASP A C 1
ATOM 1639 O O . ASP A 1 216 ? 21.079 -6.636 -9.862 1.00 97.75 216 ASP A O 1
ATOM 1643 N N . PRO A 1 217 ? 22.432 -8.280 -9.164 1.00 96.31 217 PRO A N 1
ATOM 1644 C CA . PRO A 1 217 ? 21.343 -9.137 -8.696 1.00 96.31 217 PRO A CA 1
ATOM 1645 C C . PRO A 1 217 ? 20.559 -8.591 -7.489 1.00 96.31 217 PRO A C 1
ATOM 1647 O O . PRO A 1 217 ? 19.530 -9.176 -7.135 1.00 96.31 217 PRO A O 1
ATOM 1650 N N . ALA A 1 218 ? 21.030 -7.544 -6.807 1.00 96.75 218 ALA A N 1
ATOM 1651 C CA . ALA A 1 218 ? 20.289 -6.896 -5.724 1.00 96.75 218 ALA A CA 1
ATOM 1652 C C . ALA A 1 218 ? 19.062 -6.128 -6.249 1.00 96.75 218 ALA A C 1
ATOM 1654 O O . ALA A 1 218 ? 17.982 -6.239 -5.670 1.00 96.75 218 ALA A O 1
ATOM 1655 N N . GLU A 1 219 ? 19.189 -5.457 -7.394 1.00 97.44 219 GLU A N 1
ATOM 1656 C CA . GLU A 1 219 ? 18.172 -4.551 -7.947 1.00 97.44 219 GLU A CA 1
ATOM 1657 C C . GLU A 1 219 ? 16.813 -5.238 -8.222 1.00 97.44 219 GLU A C 1
ATOM 1659 O O . GLU A 1 219 ? 15.782 -4.722 -7.780 1.00 97.44 219 GLU A O 1
ATOM 1664 N N . PRO A 1 220 ? 16.740 -6.444 -8.840 1.00 95.62 220 PRO A N 1
ATOM 1665 C CA . PRO A 1 220 ? 15.471 -7.165 -8.958 1.00 95.62 220 PRO A CA 1
ATOM 1666 C C . PRO A 1 220 ? 14.829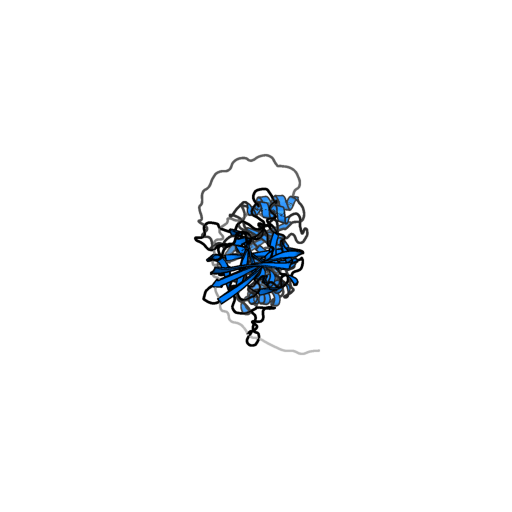 -7.522 -7.610 1.00 95.62 220 PRO A C 1
ATOM 1668 O O . PRO A 1 220 ? 13.607 -7.600 -7.500 1.00 95.62 220 PRO A O 1
ATOM 1671 N N . ARG A 1 221 ? 15.630 -7.780 -6.569 1.00 93.44 221 ARG A N 1
ATOM 1672 C CA . ARG A 1 221 ? 15.101 -8.141 -5.244 1.00 93.44 221 ARG A CA 1
ATOM 1673 C C . ARG A 1 221 ? 14.515 -6.922 -4.545 1.00 93.44 221 ARG A C 1
ATOM 1675 O O . ARG A 1 221 ? 13.433 -7.029 -3.971 1.00 93.44 221 ARG A O 1
ATOM 1682 N N . GLU A 1 222 ? 15.199 -5.785 -4.633 1.00 94.19 222 GLU A N 1
ATOM 1683 C CA . GLU A 1 222 ? 14.727 -4.508 -4.094 1.00 94.19 222 GLU A CA 1
ATOM 1684 C C . GLU A 1 222 ? 13.425 -4.071 -4.773 1.00 94.19 222 GLU A C 1
ATOM 1686 O O . GLU A 1 222 ? 12.420 -3.864 -4.087 1.00 94.19 222 GLU A O 1
ATOM 1691 N N . LEU A 1 223 ? 13.385 -4.067 -6.111 1.00 93.25 223 LEU A N 1
ATOM 1692 C CA . LEU A 1 223 ? 12.178 -3.697 -6.854 1.00 93.25 223 LEU A CA 1
ATOM 1693 C C . LEU A 1 223 ? 11.012 -4.657 -6.572 1.00 93.25 223 LEU A C 1
ATOM 1695 O O . LEU A 1 223 ? 9.872 -4.222 -6.411 1.00 93.25 223 LEU A O 1
ATOM 1699 N N . ALA A 1 224 ? 11.276 -5.963 -6.461 1.00 89.88 224 ALA A N 1
ATOM 1700 C CA . ALA A 1 224 ? 10.238 -6.929 -6.111 1.00 89.88 224 ALA A CA 1
ATOM 1701 C C . ALA A 1 224 ? 9.664 -6.690 -4.714 1.00 89.88 224 ALA A C 1
ATOM 1703 O O . ALA A 1 224 ? 8.453 -6.794 -4.526 1.00 89.88 224 ALA A O 1
ATOM 1704 N N . ALA A 1 225 ? 10.512 -6.374 -3.732 1.00 86.19 225 ALA A N 1
ATOM 1705 C CA . ALA A 1 225 ? 10.068 -6.060 -2.380 1.00 86.19 225 ALA A CA 1
ATOM 1706 C C . ALA A 1 225 ? 9.172 -4.813 -2.367 1.00 86.19 225 ALA A C 1
ATOM 1708 O O . ALA A 1 225 ? 8.112 -4.833 -1.738 1.00 86.19 225 ALA A O 1
ATOM 1709 N N . TYR A 1 226 ? 9.550 -3.771 -3.111 1.00 85.81 226 TYR A N 1
ATOM 1710 C CA . TYR A 1 226 ? 8.738 -2.568 -3.275 1.00 85.81 226 TYR A CA 1
ATOM 1711 C C . TYR A 1 226 ? 7.381 -2.870 -3.936 1.00 85.81 226 TYR A C 1
ATOM 1713 O O . TYR A 1 226 ? 6.332 -2.546 -3.375 1.00 85.81 226 TYR A O 1
ATOM 1721 N N . LEU A 1 227 ? 7.372 -3.547 -5.090 1.00 83.06 227 LEU A N 1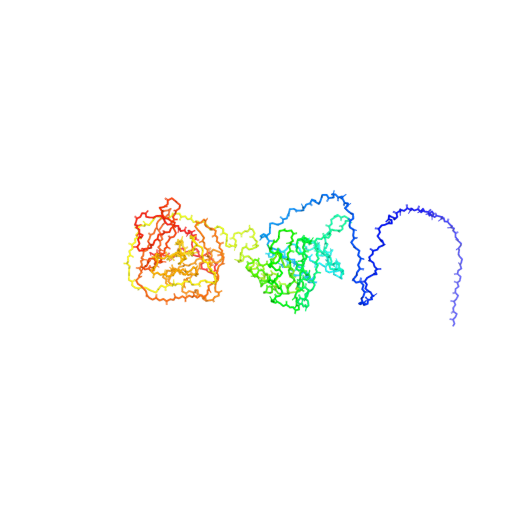
ATOM 1722 C CA . LEU A 1 227 ? 6.135 -3.822 -5.828 1.00 83.06 227 LEU A CA 1
ATOM 1723 C C . LEU A 1 227 ? 5.197 -4.756 -5.049 1.00 83.06 227 LEU A C 1
ATOM 1725 O O . LEU A 1 227 ? 3.984 -4.554 -5.074 1.00 83.06 227 LEU A O 1
ATOM 1729 N N . LYS A 1 228 ? 5.734 -5.732 -4.302 1.00 78.25 228 LYS A N 1
ATOM 1730 C CA . LYS A 1 228 ? 4.943 -6.567 -3.379 1.00 78.25 228 LYS A CA 1
ATOM 1731 C C . LYS A 1 228 ? 4.334 -5.737 -2.260 1.00 78.25 228 LYS A C 1
ATOM 1733 O O . LYS A 1 228 ? 3.135 -5.833 -2.025 1.00 78.25 228 LYS A O 1
ATOM 1738 N N . LYS A 1 229 ? 5.126 -4.865 -1.626 1.00 74.56 229 LYS A N 1
ATOM 1739 C CA . LYS A 1 229 ? 4.649 -3.948 -0.579 1.00 74.56 229 LYS A CA 1
ATOM 1740 C C . LYS A 1 229 ? 3.489 -3.081 -1.074 1.00 74.56 229 LYS A C 1
ATOM 1742 O O . LYS A 1 229 ? 2.552 -2.831 -0.323 1.00 74.56 229 LYS A O 1
ATOM 1747 N N . ARG A 1 230 ? 3.530 -2.645 -2.336 1.00 74.62 230 ARG A N 1
ATOM 1748 C CA . ARG A 1 230 ? 2.457 -1.877 -2.989 1.00 74.62 230 ARG A CA 1
ATOM 1749 C C . ARG A 1 230 ? 1.299 -2.738 -3.521 1.00 74.62 230 ARG A C 1
ATOM 1751 O O . ARG A 1 230 ? 0.297 -2.178 -3.945 1.00 74.62 230 ARG A O 1
ATOM 1758 N N . GLY A 1 231 ? 1.407 -4.068 -3.490 1.00 69.00 231 GLY A N 1
ATOM 1759 C CA . GLY A 1 231 ? 0.415 -5.004 -4.037 1.00 69.00 231 GLY A CA 1
ATOM 1760 C C . GLY A 1 231 ? 0.351 -5.059 -5.560 1.00 69.00 231 GLY A C 1
ATOM 1761 O O . GLY A 1 231 ? -0.646 -5.512 -6.109 1.00 69.00 231 GLY A O 1
ATOM 1762 N N . MET A 1 232 ? 1.398 -4.597 -6.240 1.00 71.25 232 MET A N 1
ATOM 1763 C CA . MET A 1 232 ? 1.470 -4.523 -7.702 1.00 71.25 232 MET A CA 1
ATOM 1764 C C . MET A 1 232 ? 1.929 -5.847 -8.328 1.00 71.25 232 MET A C 1
ATOM 1766 O O . MET A 1 232 ? 1.664 -6.092 -9.500 1.00 71.25 232 MET A O 1
ATOM 1770 N N . ILE A 1 233 ? 2.603 -6.713 -7.558 1.00 69.00 233 ILE A N 1
ATOM 1771 C CA . ILE A 1 233 ? 3.001 -8.068 -7.972 1.00 69.00 233 ILE A CA 1
ATOM 1772 C C . ILE A 1 233 ? 2.799 -9.072 -6.828 1.00 69.00 233 ILE A C 1
ATOM 1774 O O . ILE A 1 233 ? 2.831 -8.706 -5.655 1.00 69.00 233 ILE A O 1
ATOM 1778 N N . GLY A 1 234 ? 2.679 -10.359 -7.173 1.00 53.78 234 GLY A N 1
ATOM 1779 C CA . GLY A 1 234 ? 2.555 -11.462 -6.214 1.00 53.78 234 GLY A CA 1
ATOM 1780 C C . GLY A 1 234 ? 1.100 -11.807 -5.892 1.00 53.78 234 GLY A C 1
ATOM 1781 O O . GLY A 1 234 ? 0.496 -11.236 -4.993 1.00 53.78 234 GLY A O 1
ATOM 1782 N N . GLY A 1 235 ? 0.543 -12.799 -6.598 1.00 41.88 235 GLY A N 1
ATOM 1783 C CA . GLY A 1 235 ? -0.819 -13.329 -6.411 1.00 41.88 235 GLY A CA 1
ATOM 1784 C C . GLY A 1 235 ? -1.042 -14.128 -5.117 1.00 41.88 235 GLY A C 1
ATOM 1785 O O . GLY A 1 235 ? -1.799 -15.095 -5.115 1.00 41.88 235 GLY A O 1
ATOM 1786 N N . GLY A 1 236 ? -0.368 -13.757 -4.031 1.00 37.62 236 GLY A N 1
ATOM 1787 C CA . GLY A 1 236 ? -0.482 -14.387 -2.723 1.00 37.62 236 GLY A CA 1
ATOM 1788 C C . GLY A 1 236 ? -0.417 -13.338 -1.623 1.00 37.62 236 GLY A C 1
ATOM 1789 O O . GLY A 1 236 ? 0.667 -13.045 -1.148 1.00 37.62 236 GLY A O 1
ATOM 1790 N N . GLY A 1 237 ? -1.572 -12.773 -1.259 1.00 41.09 237 GLY A N 1
ATOM 1791 C CA . GLY A 1 237 ? -1.893 -12.212 0.066 1.00 41.09 237 GLY A CA 1
ATOM 1792 C C . GLY A 1 237 ? -1.037 -11.092 0.682 1.00 41.09 237 GLY A C 1
ATOM 1793 O O . GLY A 1 237 ? -1.413 -10.614 1.741 1.00 41.09 237 GLY A O 1
ATOM 1794 N N . GLU A 1 238 ? 0.079 -10.666 0.086 1.00 41.91 238 GLU A N 1
ATOM 1795 C CA . GLU A 1 238 ? 1.057 -9.773 0.743 1.00 41.91 238 GLU A CA 1
ATOM 1796 C C . GLU A 1 238 ? 1.066 -8.324 0.220 1.00 41.91 238 GLU A C 1
ATOM 1798 O O . GLU A 1 238 ? 1.809 -7.489 0.738 1.00 41.91 238 GLU A O 1
ATOM 1803 N N . GLY A 1 239 ? 0.225 -7.997 -0.768 1.00 46.97 239 GLY A N 1
ATOM 1804 C CA . GLY A 1 239 ? -0.160 -6.607 -1.044 1.00 46.97 239 GLY A CA 1
ATOM 1805 C C . GLY A 1 239 ? -1.160 -6.097 -0.001 1.00 46.97 239 GLY A C 1
ATOM 1806 O O . GLY A 1 239 ? -1.637 -6.889 0.814 1.00 46.97 239 GLY A O 1
ATOM 1807 N N . PRO A 1 240 ? -1.557 -4.812 -0.012 1.00 54.03 2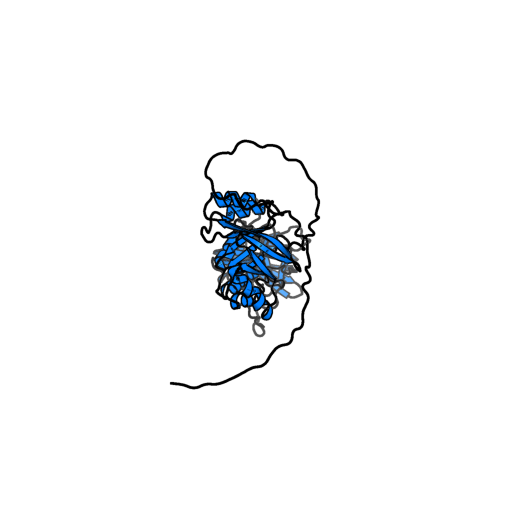40 PRO A N 1
ATOM 1808 C CA . PRO A 1 240 ? -2.770 -4.393 0.675 1.00 54.03 240 PRO A CA 1
ATOM 1809 C C . PRO A 1 240 ? -3.965 -5.010 -0.077 1.00 54.03 240 PRO A C 1
ATOM 1811 O O . PRO A 1 240 ? -4.607 -4.391 -0.916 1.00 54.03 240 PRO A O 1
ATOM 1814 N N . GLY A 1 241 ? -4.179 -6.306 0.131 1.00 64.75 241 GLY A N 1
ATOM 1815 C CA . GLY A 1 241 ? -5.302 -7.044 -0.407 1.00 64.75 241 GLY A CA 1
ATOM 1816 C C . GLY A 1 241 ? -6.589 -6.641 0.296 1.00 64.75 241 GLY A C 1
ATOM 1817 O O . GLY A 1 241 ? -6.627 -5.758 1.151 1.00 64.75 241 GLY A O 1
ATOM 1818 N N . LYS A 1 242 ? -7.671 -7.324 -0.051 1.00 82.69 242 LYS A N 1
ATOM 1819 C CA . LYS A 1 242 ? -8.928 -7.167 0.667 1.00 82.69 242 LYS A CA 1
ATOM 1820 C C . LYS A 1 242 ? -8.783 -7.733 2.084 1.00 82.69 242 LYS A C 1
ATOM 1822 O O . LYS A 1 242 ? -8.613 -8.939 2.235 1.00 82.69 242 LYS A O 1
ATOM 1827 N N . LEU A 1 243 ? -8.856 -6.876 3.097 1.00 89.25 243 LEU A N 1
ATOM 1828 C CA . LEU A 1 243 ? -8.881 -7.268 4.502 1.00 89.25 243 LEU A CA 1
ATOM 1829 C C . LEU A 1 243 ? -10.300 -7.643 4.917 1.00 89.25 243 LEU A C 1
ATOM 1831 O O . LEU A 1 243 ? -11.272 -6.968 4.576 1.00 89.25 243 LEU A O 1
ATOM 1835 N N . GLU A 1 244 ? -10.423 -8.715 5.694 1.00 91.50 244 GLU A N 1
ATOM 1836 C CA . GLU A 1 244 ? -11.713 -9.113 6.242 1.00 91.50 244 GLU A CA 1
ATOM 1837 C C . GLU A 1 244 ? -12.120 -8.166 7.377 1.00 91.50 244 GLU A C 1
ATOM 1839 O O . GLU A 1 244 ? -11.425 -8.038 8.390 1.00 91.50 244 GLU A O 1
ATOM 1844 N N . LEU A 1 245 ? -13.265 -7.504 7.198 1.00 94.81 245 LEU A N 1
ATOM 1845 C CA . LEU A 1 245 ? -13.893 -6.667 8.212 1.00 94.81 245 LEU A CA 1
ATOM 1846 C C . LEU A 1 245 ? -15.114 -7.384 8.779 1.00 94.81 245 LEU A C 1
ATOM 1848 O O . LEU A 1 245 ? -16.018 -7.797 8.053 1.00 94.81 245 LEU A O 1
ATOM 1852 N N . THR A 1 246 ? -15.153 -7.496 10.099 1.00 95.44 246 THR A N 1
ATOM 1853 C CA . THR A 1 246 ? -16.222 -8.148 10.846 1.00 95.44 246 THR A CA 1
ATOM 1854 C C . THR A 1 246 ? -17.040 -7.095 11.595 1.00 95.44 246 THR A C 1
ATOM 1856 O O . THR A 1 246 ? -16.468 -6.232 12.262 1.00 95.44 246 THR A O 1
ATOM 1859 N N . PRO A 1 247 ? -18.381 -7.142 11.538 1.00 96.94 247 PRO A N 1
ATOM 1860 C CA . PRO A 1 247 ? -19.216 -6.350 12.430 1.00 96.94 247 PRO A CA 1
ATOM 1861 C C . PRO A 1 247 ? -18.999 -6.734 13.899 1.00 96.94 247 PRO A C 1
ATOM 1863 O O . PRO A 1 247 ? -19.075 -7.912 14.261 1.00 96.94 247 PRO A O 1
ATOM 1866 N N . ALA A 1 248 ? -18.808 -5.738 14.755 1.00 97.06 248 ALA A N 1
ATOM 1867 C CA . ALA A 1 248 ? -18.756 -5.885 16.202 1.00 97.06 248 ALA A CA 1
ATOM 1868 C C . ALA A 1 248 ? -19.784 -4.977 16.870 1.00 97.06 248 ALA A C 1
ATOM 1870 O O . ALA A 1 248 ? -20.012 -3.856 16.419 1.00 97.06 248 ALA A O 1
ATOM 1871 N N . THR A 1 249 ? -20.403 -5.472 17.937 1.00 98.00 249 THR A N 1
ATOM 1872 C CA . THR A 1 249 ? -21.418 -4.722 18.687 1.00 98.00 249 THR A CA 1
ATOM 1873 C C . THR A 1 249 ? -20.740 -3.985 19.825 1.00 98.00 249 THR A C 1
ATOM 1875 O O . THR A 1 249 ? -20.042 -4.611 20.620 1.00 98.00 249 THR A O 1
ATOM 1878 N N . VAL A 1 250 ? -20.937 -2.674 19.911 1.00 98.12 250 VAL A N 1
ATOM 1879 C CA . VAL A 1 250 ? -20.409 -1.844 20.995 1.00 98.12 250 VAL A CA 1
ATOM 1880 C C . VAL A 1 250 ? -21.072 -2.250 22.308 1.00 98.12 250 VAL A C 1
ATOM 1882 O O . VAL A 1 250 ? -22.297 -2.252 22.424 1.00 98.12 250 VAL A O 1
ATOM 1885 N N . THR A 1 251 ? -20.259 -2.600 23.301 1.00 97.94 251 THR A N 1
ATOM 1886 C CA . THR A 1 251 ? -20.706 -3.067 24.622 1.00 97.94 251 THR A CA 1
ATOM 1887 C C . THR A 1 251 ? -20.494 -2.031 25.716 1.00 97.94 251 THR A C 1
ATOM 1889 O O . THR A 1 251 ? -21.180 -2.079 26.736 1.00 97.94 251 THR A O 1
ATOM 1892 N N . ARG A 1 252 ? -19.560 -1.092 25.521 1.00 97.50 252 ARG A N 1
ATOM 1893 C CA . ARG A 1 252 ? -19.268 -0.012 26.470 1.00 97.50 252 ARG A CA 1
ATOM 1894 C C . ARG A 1 252 ? -18.729 1.208 25.736 1.00 97.50 252 ARG A C 1
ATOM 1896 O O . ARG A 1 252 ? -17.832 1.084 24.907 1.00 97.50 252 ARG A O 1
ATOM 1903 N N . VAL A 1 253 ? -19.241 2.378 26.102 1.00 97.31 253 VAL A N 1
ATOM 1904 C CA . VAL A 1 253 ? -18.703 3.680 25.701 1.00 97.31 253 VAL A CA 1
ATOM 1905 C C . VAL A 1 253 ? -18.560 4.513 26.963 1.00 97.31 253 VAL A C 1
ATOM 1907 O O . VAL A 1 253 ? -19.543 4.771 27.656 1.00 97.31 253 VAL A O 1
ATOM 1910 N N . GLU A 1 254 ? -17.336 4.899 27.303 1.00 97.06 254 GLU A N 1
ATOM 1911 C CA . GLU A 1 254 ? -17.070 5.631 28.539 1.00 97.06 254 GLU A CA 1
ATOM 1912 C C . GLU A 1 254 ? -16.042 6.729 28.317 1.00 97.06 254 GLU A C 1
ATOM 1914 O O . GLU A 1 254 ? -14.930 6.482 27.858 1.00 97.06 254 GLU A O 1
ATOM 1919 N N . THR A 1 255 ? -16.395 7.958 28.686 1.00 96.19 255 THR A N 1
ATOM 1920 C CA . THR A 1 255 ? -15.410 9.036 28.746 1.00 96.19 255 THR A CA 1
ATOM 1921 C C . THR A 1 255 ? -14.471 8.789 29.919 1.00 96.19 255 THR A C 1
ATOM 1923 O O . THR A 1 255 ? -14.902 8.755 31.070 1.00 96.19 255 THR A O 1
ATOM 1926 N N . VAL A 1 256 ? -13.181 8.664 29.628 1.00 94.75 256 VAL A N 1
ATOM 1927 C CA . VAL A 1 256 ? -12.136 8.430 30.625 1.00 94.75 256 VAL A CA 1
ATOM 1928 C C . VAL A 1 256 ? -11.218 9.652 30.746 1.00 94.75 256 VAL A C 1
ATOM 1930 O O . VAL A 1 256 ? -11.496 10.737 30.224 1.00 94.75 256 VAL A O 1
ATOM 1933 N N . GLY A 1 257 ? -10.128 9.504 31.502 1.00 93.50 257 GLY A N 1
ATOM 1934 C CA . GLY A 1 257 ? -9.177 10.578 31.771 1.00 93.50 257 GLY A CA 1
ATOM 1935 C C . GLY A 1 257 ? -8.450 11.126 30.535 1.00 93.50 257 GLY A C 1
ATOM 1936 O O . GLY A 1 257 ? -8.667 10.734 29.388 1.00 93.50 257 GLY A O 1
ATOM 1937 N N . THR A 1 258 ? -7.541 12.063 30.792 1.00 95.94 258 THR A N 1
ATOM 1938 C CA . THR A 1 258 ? -6.705 12.676 29.757 1.00 95.94 258 THR A CA 1
ATOM 1939 C C . THR A 1 258 ? -5.548 11.757 29.366 1.00 95.94 258 THR A C 1
ATOM 1941 O O . THR A 1 258 ? -4.739 11.392 30.221 1.00 95.94 258 THR A O 1
ATOM 1944 N N . GLY A 1 259 ? -5.399 11.476 28.071 1.00 94.81 259 GLY A N 1
ATOM 1945 C CA . GLY A 1 259 ? -4.319 10.661 27.504 1.00 94.81 259 GLY A CA 1
ATOM 1946 C C . GLY A 1 259 ? -3.599 11.348 26.344 1.00 94.81 259 GLY A C 1
ATOM 1947 O O . GLY A 1 259 ? -4.063 12.369 25.830 1.00 94.81 259 GLY A O 1
ATOM 1948 N N . ASP A 1 260 ? -2.454 10.792 25.947 1.00 96.94 260 ASP A N 1
ATOM 1949 C CA . ASP A 1 260 ? -1.751 11.180 24.723 1.00 96.94 260 ASP A CA 1
ATOM 1950 C C . ASP A 1 260 ? -2.448 10.547 23.517 1.00 96.94 260 ASP A C 1
ATOM 1952 O O . ASP A 1 260 ? -2.428 9.328 23.331 1.00 96.94 260 ASP A O 1
ATOM 1956 N N . ARG A 1 261 ? -3.084 11.396 22.707 1.00 94.44 261 ARG A N 1
ATOM 1957 C CA . ARG A 1 261 ? -3.714 11.005 21.446 1.00 94.44 261 ARG A CA 1
ATOM 1958 C C . ARG A 1 261 ? -2.710 11.152 20.313 1.00 94.44 261 ARG A C 1
ATOM 1960 O O . ARG A 1 261 ? -1.976 12.140 20.273 1.00 94.44 261 ARG A O 1
ATOM 1967 N N . VAL A 1 262 ? -2.760 10.233 19.358 1.00 98.06 262 VAL A N 1
ATOM 1968 C CA . VAL A 1 262 ? -1.989 10.270 18.118 1.00 98.06 262 VAL A CA 1
ATOM 1969 C C . VAL A 1 262 ? -2.925 10.548 16.941 1.00 98.06 262 VAL A C 1
ATOM 1971 O O . VAL A 1 262 ? -3.881 9.812 16.709 1.00 98.06 262 VAL A O 1
ATOM 1974 N N . CYS A 1 263 ? -2.656 11.619 16.191 1.00 97.25 263 CYS A N 1
ATOM 1975 C CA . CYS A 1 263 ? -3.198 11.820 14.847 1.00 97.25 263 CYS A CA 1
ATOM 1976 C C . CYS A 1 263 ? -2.145 11.394 13.822 1.00 97.25 263 CYS A C 1
ATOM 1978 O O . CYS A 1 263 ? -0.990 11.822 13.915 1.00 97.25 263 CYS A O 1
ATOM 1980 N N . VAL A 1 264 ? -2.561 10.626 12.821 1.00 98.25 264 VAL A N 1
ATOM 1981 C CA . VAL A 1 264 ? -1.719 10.237 11.687 1.00 98.25 264 VAL A CA 1
ATOM 1982 C C . VAL A 1 264 ? -2.156 11.059 10.477 1.00 98.25 264 VAL A C 1
ATOM 1984 O O . VAL A 1 264 ? -3.281 10.918 9.997 1.00 98.25 264 VAL A O 1
ATOM 1987 N N . ASP A 1 265 ? -1.282 11.949 10.015 1.00 98.12 265 ASP A N 1
ATOM 1988 C CA . ASP A 1 265 ? -1.438 12.666 8.752 1.00 98.12 265 ASP A CA 1
ATOM 1989 C C . ASP A 1 265 ? -0.679 11.899 7.669 1.00 98.12 265 ASP A C 1
ATOM 1991 O O . ASP A 1 265 ? 0.528 11.680 7.795 1.00 98.12 265 ASP A O 1
ATOM 1995 N N . CYS A 1 266 ? -1.366 11.509 6.603 1.00 96.50 266 CYS A N 1
ATOM 1996 C CA . CYS A 1 266 ? -0.792 10.788 5.472 1.00 96.50 266 CYS A CA 1
ATOM 1997 C C . CYS A 1 266 ? -0.466 11.738 4.310 1.00 96.50 266 CYS A C 1
ATOM 1999 O O . CYS A 1 266 ? -0.989 12.847 4.221 1.00 96.50 266 CYS A O 1
ATOM 2001 N N . ALA A 1 267 ? 0.407 11.295 3.408 1.00 92.00 267 ALA A N 1
ATOM 2002 C CA . ALA A 1 267 ? 0.768 12.015 2.188 1.00 92.00 267 ALA A CA 1
ATOM 2003 C C . ALA A 1 267 ? -0.338 11.971 1.115 1.00 92.00 267 ALA A C 1
ATOM 2005 O O . ALA A 1 267 ? -0.286 12.725 0.148 1.00 92.00 267 ALA A O 1
ATOM 2006 N N . SER A 1 268 ? -1.348 11.119 1.296 1.00 86.50 268 SER A N 1
ATOM 2007 C CA . SER A 1 268 ? -2.489 10.970 0.392 1.00 86.50 268 SER A CA 1
ATOM 2008 C C . SER A 1 268 ? -3.798 11.299 1.101 1.00 86.50 268 SER A C 1
ATOM 2010 O O . SER A 1 268 ? -3.942 11.084 2.307 1.00 86.50 268 SER A O 1
ATOM 2012 N N . ALA A 1 269 ? -4.772 11.785 0.335 1.00 88.25 269 ALA A N 1
ATOM 2013 C CA . ALA A 1 269 ? -6.135 11.937 0.817 1.00 88.25 269 ALA A CA 1
ATOM 2014 C C . ALA A 1 269 ? -6.819 10.568 0.982 1.00 88.25 269 ALA A C 1
ATOM 2016 O O . ALA A 1 269 ? -6.549 9.614 0.248 1.00 88.25 269 ALA A O 1
ATOM 2017 N N . PHE A 1 270 ? -7.714 10.506 1.956 1.00 92.00 270 PHE A N 1
ATOM 2018 C CA . PHE A 1 270 ? -8.673 9.449 2.212 1.00 92.00 270 PHE A CA 1
ATOM 2019 C C . PHE A 1 270 ? -10.031 9.842 1.621 1.00 92.00 270 PHE A C 1
ATOM 2021 O O . PHE A 1 270 ? -10.408 11.020 1.597 1.00 92.00 270 PHE A O 1
ATOM 2028 N N . HIS A 1 271 ? -10.787 8.841 1.193 1.00 89.69 271 HIS A N 1
ATOM 2029 C CA . HIS A 1 271 ? -12.161 8.980 0.728 1.00 89.69 271 HIS A CA 1
ATOM 2030 C C . HIS A 1 271 ? -13.179 8.670 1.844 1.00 89.69 271 HIS A C 1
ATOM 2032 O O . HIS A 1 271 ? -12.849 8.048 2.859 1.00 89.69 271 HIS A O 1
ATOM 2038 N N . PRO A 1 272 ? -14.451 9.081 1.696 1.00 90.56 272 PRO A N 1
ATOM 2039 C CA . PRO A 1 272 ? -15.508 8.696 2.627 1.00 90.56 272 PRO A CA 1
ATOM 2040 C C . PRO A 1 272 ? -15.598 7.175 2.817 1.00 90.56 272 PRO A C 1
ATOM 2042 O O . PRO A 1 272 ? -15.718 6.428 1.850 1.00 90.56 272 PRO A O 1
ATOM 2045 N N . GLY A 1 273 ? -15.581 6.719 4.072 1.00 90.75 273 GLY A N 1
ATOM 2046 C CA . GLY A 1 273 ? -15.508 5.296 4.420 1.00 90.75 273 GLY A CA 1
ATOM 2047 C C . GLY A 1 273 ? -14.090 4.719 4.494 1.00 90.75 273 GLY A C 1
ATOM 2048 O O . GLY A 1 273 ? -13.962 3.567 4.895 1.00 90.75 273 GLY A O 1
ATOM 2049 N N . GLU A 1 274 ? -13.049 5.491 4.165 1.00 95.12 274 GLU A N 1
ATOM 2050 C CA . GLU A 1 274 ? -11.649 5.097 4.351 1.00 95.12 274 GLU A CA 1
ATOM 2051 C C . GLU A 1 274 ? -11.066 5.599 5.676 1.00 95.12 274 GLU A C 1
ATOM 2053 O O . GLU A 1 274 ? -11.367 6.704 6.154 1.00 95.12 274 GLU A O 1
ATOM 2058 N N . GLY A 1 275 ? -10.179 4.791 6.247 1.00 97.56 275 GLY A N 1
ATOM 2059 C CA . GLY A 1 275 ? -9.527 5.079 7.512 1.00 97.56 275 GLY A CA 1
ATOM 2060 C C . GLY A 1 275 ? -8.346 4.161 7.799 1.00 97.56 275 GLY A C 1
ATOM 2061 O O . GLY A 1 275 ? -7.793 3.536 6.894 1.00 97.56 275 GLY A O 1
ATOM 2062 N N . LEU A 1 276 ? -7.972 4.090 9.075 1.00 98.19 276 LEU A N 1
ATOM 2063 C CA . LEU A 1 276 ? -6.943 3.181 9.579 1.00 98.19 276 LEU A CA 1
ATOM 2064 C C . LEU A 1 276 ? -7.564 2.190 10.563 1.00 98.19 276 LEU A C 1
ATOM 2066 O O . LEU A 1 276 ? -8.463 2.539 11.327 1.00 98.19 276 LEU A O 1
ATOM 2070 N N . LEU A 1 277 ? -7.052 0.964 10.561 1.00 97.75 277 LEU A N 1
ATOM 2071 C CA . LEU A 1 277 ? -7.410 -0.058 11.538 1.00 97.75 277 LEU A CA 1
ATOM 2072 C C . LEU A 1 277 ? -6.579 0.140 12.807 1.00 97.75 277 LEU A C 1
ATOM 2074 O O . LEU A 1 277 ? -5.359 -0.016 12.758 1.00 97.75 277 LEU A O 1
ATOM 2078 N N . VAL A 1 278 ? -7.235 0.500 13.912 1.00 98.00 278 VAL A N 1
ATOM 2079 C CA . VAL A 1 278 ? -6.596 0.883 15.178 1.00 98.00 278 VAL A CA 1
ATOM 2080 C C . VAL A 1 278 ? -7.307 0.250 16.370 1.00 98.00 278 VAL A C 1
ATOM 2082 O O . VAL A 1 278 ? -8.531 0.268 16.452 1.00 98.00 278 VAL A O 1
ATOM 2085 N N . GLY A 1 279 ? -6.560 -0.267 17.339 1.00 96.62 279 GLY A N 1
ATOM 2086 C CA . GLY A 1 279 ? -7.135 -0.851 18.552 1.00 96.62 279 GLY A CA 1
ATOM 2087 C C . GLY A 1 279 ? -6.134 -0.911 19.695 1.00 96.62 279 GLY A C 1
ATOM 2088 O O . GLY A 1 279 ? -4.931 -0.789 19.491 1.00 96.62 279 GLY A O 1
ATOM 2089 N N . SER A 1 280 ? -6.624 -1.082 20.917 1.00 94.75 280 SER A N 1
ATOM 2090 C CA . SER A 1 280 ? -5.778 -1.313 22.093 1.00 94.75 280 SER A CA 1
ATOM 2091 C C . SER A 1 280 ? -5.098 -2.684 22.054 1.00 94.75 280 SER A C 1
ATOM 2093 O O . SER A 1 280 ? -4.038 -2.841 22.644 1.00 94.75 280 SER A O 1
ATOM 2095 N N . PHE A 1 281 ? -5.675 -3.639 21.320 1.00 90.69 281 PHE A N 1
ATOM 2096 C CA . PHE A 1 281 ? -5.156 -4.993 21.149 1.00 90.69 281 PHE A CA 1
ATOM 2097 C C . PHE A 1 281 ? -4.950 -5.282 19.663 1.00 90.69 281 PHE A C 1
ATOM 2099 O O . PHE A 1 281 ? -5.808 -4.952 18.842 1.00 90.69 281 PHE A O 1
ATOM 2106 N N . ALA A 1 282 ? -3.850 -5.945 19.304 1.00 87.81 282 ALA A N 1
ATOM 2107 C CA . ALA A 1 282 ? -3.580 -6.320 17.913 1.00 87.81 282 ALA A CA 1
ATOM 2108 C C . ALA A 1 282 ? -4.608 -7.326 17.356 1.00 87.81 282 ALA A C 1
ATOM 2110 O O . ALA A 1 282 ? -4.829 -7.397 16.151 1.00 87.81 282 ALA A O 1
ATOM 2111 N N . THR A 1 283 ? -5.279 -8.072 18.238 1.00 88.56 283 THR A N 1
ATOM 2112 C CA . THR A 1 283 ? -6.282 -9.089 17.890 1.00 88.56 283 THR A CA 1
ATOM 2113 C C . THR A 1 283 ? -7.634 -8.514 17.456 1.00 88.56 283 THR A C 1
ATOM 2115 O O . THR A 1 283 ? -8.427 -9.241 16.852 1.00 88.56 283 THR A O 1
ATOM 2118 N N . GLY A 1 284 ? -7.906 -7.230 17.725 1.00 93.12 284 GLY A N 1
ATOM 2119 C CA . GLY A 1 284 ? -9.158 -6.561 17.368 1.00 93.12 284 GLY A CA 1
ATOM 2120 C C . GLY A 1 284 ? -8.967 -5.064 17.131 1.00 93.12 284 GLY A C 1
ATOM 2121 O O . GLY A 1 284 ? -8.852 -4.280 18.072 1.00 93.12 284 GLY A O 1
ATOM 2122 N N . LEU A 1 285 ? -8.961 -4.670 15.857 1.00 96.44 285 LEU A N 1
ATOM 2123 C CA . LEU A 1 285 ? -8.629 -3.320 15.402 1.00 96.44 285 LEU A CA 1
ATOM 2124 C C . LEU A 1 285 ? -9.862 -2.661 14.777 1.00 96.44 285 LEU A C 1
ATOM 2126 O O . LEU A 1 285 ? -10.432 -3.176 13.822 1.00 96.44 285 LEU A O 1
ATOM 2130 N N . PHE A 1 286 ? -10.277 -1.512 15.292 1.00 98.25 286 PHE A N 1
ATOM 2131 C CA . PHE A 1 286 ? -11.438 -0.764 14.819 1.00 98.25 286 PHE A CA 1
ATOM 2132 C C . PHE A 1 286 ? -11.099 0.036 13.569 1.00 98.25 286 PHE A C 1
ATOM 2134 O O . PHE A 1 286 ? -10.033 0.643 13.488 1.00 98.25 286 PHE A O 1
ATOM 2141 N N . LEU A 1 287 ? -12.022 0.098 12.608 1.00 98.31 287 LEU A N 1
ATOM 2142 C CA . LEU A 1 287 ? -11.858 0.969 11.449 1.00 98.31 287 LEU A CA 1
ATOM 2143 C C . LEU A 1 287 ? -12.180 2.422 11.829 1.00 98.31 287 LEU A C 1
ATOM 2145 O O . LEU A 1 287 ? -13.337 2.856 11.800 1.00 98.31 287 LEU A O 1
ATOM 2149 N N . VAL A 1 288 ? -11.136 3.168 12.197 1.00 98.44 288 VAL A N 1
ATOM 2150 C CA . VAL A 1 288 ? -11.209 4.587 12.559 1.00 98.44 288 VAL A CA 1
ATOM 2151 C C . VAL A 1 288 ? -11.190 5.419 11.286 1.00 98.44 288 VAL A C 1
ATOM 2153 O O . VAL A 1 288 ? -10.200 5.459 10.555 1.00 98.44 288 VAL A O 1
ATOM 2156 N N . HIS A 1 289 ? -12.309 6.081 11.020 1.00 98.00 289 HIS A N 1
ATOM 2157 C CA . HIS A 1 289 ? -12.544 6.857 9.812 1.00 98.00 289 HIS A CA 1
ATOM 2158 C C . HIS A 1 289 ? -11.705 8.145 9.791 1.00 98.00 289 HIS A C 1
ATOM 2160 O O . HIS A 1 289 ? -11.410 8.753 10.824 1.00 98.00 289 HIS A O 1
ATOM 2166 N N . SER A 1 290 ? -11.307 8.561 8.591 1.00 96.56 290 SER A N 1
ATOM 2167 C CA . SER A 1 290 ? -10.566 9.805 8.365 1.00 96.56 290 SER A CA 1
ATOM 2168 C C . SER A 1 290 ? -11.404 11.069 8.588 1.00 96.56 290 SER A C 1
ATOM 2170 O O . SER A 1 290 ? -12.621 11.092 8.436 1.00 96.56 290 SER A O 1
ATOM 2172 N N . GLU A 1 291 ? -10.746 12.196 8.860 1.00 93.31 291 GLU A N 1
ATOM 2173 C CA . GLU A 1 291 ? -11.372 13.524 8.992 1.00 93.31 291 GLU A CA 1
ATOM 2174 C C . GLU A 1 291 ? -11.787 14.102 7.613 1.00 93.31 291 GLU A C 1
ATOM 2176 O O . GLU A 1 291 ? -11.806 15.315 7.416 1.00 93.31 291 GLU A O 1
ATOM 2181 N N . CYS A 1 292 ? -12.091 13.248 6.623 1.00 89.31 292 CYS A N 1
ATOM 2182 C CA . CYS A 1 292 ? -12.472 13.648 5.263 1.00 89.31 292 CYS A CA 1
ATOM 2183 C C . CYS A 1 292 ? -13.929 14.114 5.137 1.00 89.31 292 CYS A C 1
ATOM 2185 O O . CYS A 1 292 ? -14.278 14.738 4.141 1.00 89.31 292 CYS A O 1
ATOM 2187 N N . LEU A 1 293 ? -14.773 13.826 6.132 1.00 86.75 293 LEU A N 1
ATOM 2188 C CA . LEU A 1 293 ? -16.150 14.313 6.179 1.00 86.75 293 LEU A CA 1
ATOM 2189 C C . LEU A 1 293 ? -16.218 15.628 6.947 1.00 86.75 293 LEU A C 1
ATOM 2191 O O . LEU A 1 293 ? -15.752 15.705 8.090 1.00 86.75 293 LEU A O 1
ATOM 2195 N N . ASP A 1 294 ? -16.852 16.623 6.334 1.00 76.50 294 ASP A N 1
ATOM 2196 C CA . ASP A 1 294 ? -17.096 17.916 6.961 1.00 76.50 294 ASP A CA 1
ATOM 2197 C C . ASP A 1 294 ? -17.909 17.742 8.250 1.00 76.50 294 ASP A C 1
ATOM 2199 O O . ASP A 1 294 ? -18.958 17.096 8.272 1.00 76.50 294 ASP A O 1
ATOM 2203 N N . ALA A 1 295 ? -17.427 18.337 9.341 1.00 66.50 295 ALA A N 1
ATOM 2204 C CA . ALA A 1 295 ? -18.148 18.412 10.610 1.00 66.50 295 ALA A CA 1
ATOM 2205 C C . ALA A 1 295 ? -19.153 19.577 10.581 1.00 66.50 295 ALA A C 1
ATOM 2207 O O . ALA A 1 295 ? -19.050 20.519 11.363 1.00 66.50 295 ALA A O 1
ATOM 2208 N N . GLU A 1 296 ? -20.056 19.551 9.593 1.00 63.00 296 GLU A N 1
ATOM 2209 C CA . GLU A 1 296 ? -21.225 20.441 9.485 1.00 63.00 296 GLU A CA 1
ATOM 2210 C C . GLU A 1 296 ? -20.910 21.945 9.664 1.00 63.00 296 GLU A C 1
ATOM 2212 O O . GLU A 1 296 ? -21.703 22.711 10.202 1.00 63.00 296 GLU A O 1
ATOM 2217 N N . GLY A 1 297 ? -19.739 22.391 9.189 1.00 54.69 297 GLY A N 1
ATOM 2218 C CA . GLY A 1 297 ? -19.345 23.806 9.159 1.00 54.69 297 GLY A CA 1
ATOM 2219 C C . GLY A 1 297 ? -18.572 24.330 10.377 1.00 54.69 297 GLY A C 1
ATOM 2220 O O . GLY A 1 297 ? -18.179 25.496 10.367 1.00 54.69 297 GLY A O 1
ATOM 2221 N N . TYR A 1 298 ? -18.294 23.506 11.393 1.00 59.38 298 TYR A N 1
ATOM 2222 C CA . TYR A 1 298 ? -17.522 23.925 12.578 1.00 59.38 298 TYR A CA 1
ATOM 2223 C C . TYR A 1 298 ? -16.015 23.691 12.443 1.00 59.38 298 TYR A C 1
ATOM 2225 O O . TYR A 1 298 ? -15.205 24.451 12.982 1.00 59.38 298 TYR A O 1
ATOM 2233 N N . VAL A 1 299 ? -15.624 22.656 11.698 1.00 65.31 299 VAL A N 1
ATOM 2234 C CA . VAL A 1 299 ? -14.226 22.291 11.457 1.00 65.31 299 VAL A CA 1
ATOM 2235 C C . VAL A 1 299 ? -14.066 21.894 9.993 1.00 65.31 299 VAL A C 1
ATOM 2237 O O . VAL A 1 299 ? -14.780 21.020 9.505 1.00 65.31 299 VAL A O 1
ATOM 2240 N N . ASN A 1 300 ? -13.116 22.530 9.301 1.00 76.56 300 ASN A N 1
ATOM 2241 C CA . ASN A 1 300 ? -12.752 22.154 7.934 1.00 76.56 300 ASN A CA 1
ATOM 2242 C C . ASN A 1 300 ? -12.265 20.704 7.899 1.00 76.56 300 ASN A C 1
ATOM 2244 O O . ASN A 1 300 ? -11.411 20.331 8.712 1.00 76.56 300 ASN A O 1
ATOM 2248 N N . SER A 1 301 ? -12.742 19.930 6.924 1.00 84.69 301 SER A N 1
ATOM 2249 C CA . SER A 1 301 ? -12.237 18.584 6.678 1.00 84.69 301 SER A CA 1
ATOM 2250 C C . SER A 1 301 ? -10.729 18.585 6.423 1.00 84.69 301 SER A C 1
ATOM 2252 O O . SER A 1 301 ? -10.132 19.504 5.849 1.00 84.69 301 SER A O 1
ATOM 2254 N N . ARG A 1 302 ? -10.088 17.518 6.893 1.00 91.88 302 ARG A N 1
ATOM 2255 C CA . ARG A 1 302 ? -8.677 17.220 6.664 1.00 91.88 302 ARG A CA 1
ATOM 2256 C C . ARG A 1 302 ? -8.615 15.816 6.097 1.00 91.88 302 ARG A C 1
ATOM 2258 O O . ARG A 1 302 ? -8.369 14.868 6.841 1.00 91.88 302 ARG A O 1
ATOM 2265 N N . PRO A 1 303 ? -8.841 15.663 4.784 1.00 90.19 303 PRO A N 1
ATOM 2266 C CA . PRO A 1 303 ? -8.998 14.352 4.182 1.00 90.19 303 PRO A CA 1
ATOM 2267 C C . PRO A 1 303 ? -7.726 13.515 4.239 1.00 90.19 303 PRO A C 1
ATOM 2269 O O . PRO A 1 303 ? -7.799 12.350 3.930 1.00 90.19 303 PRO A O 1
ATOM 2272 N N . PHE A 1 304 ? -6.582 14.055 4.651 1.00 94.62 304 PHE A N 1
ATOM 2273 C CA . PHE A 1 304 ? -5.327 13.327 4.854 1.00 94.62 304 PHE A CA 1
ATOM 2274 C C . PHE A 1 304 ? -5.108 12.854 6.306 1.00 94.62 304 PHE A C 1
ATOM 2276 O O . PHE A 1 304 ? -4.070 12.267 6.601 1.00 94.62 304 PHE A O 1
ATOM 2283 N N . ARG A 1 305 ? -6.020 13.155 7.243 1.00 97.06 305 ARG A N 1
ATOM 2284 C CA . ARG A 1 305 ? -5.838 12.929 8.688 1.00 97.06 305 ARG A CA 1
ATOM 2285 C C . ARG A 1 305 ? -6.743 11.825 9.216 1.00 97.06 305 ARG A C 1
ATOM 2287 O O . ARG A 1 305 ? -7.943 11.828 8.956 1.00 97.06 305 ARG A O 1
ATOM 2294 N N . VAL A 1 306 ? -6.192 10.989 10.093 1.00 98.00 306 VAL A N 1
ATOM 2295 C CA . VAL A 1 306 ? -6.955 10.099 10.976 1.00 98.00 306 VAL A CA 1
ATOM 2296 C C . VAL A 1 306 ? -6.623 10.420 12.433 1.00 98.00 306 VAL A C 1
ATOM 2298 O O . VAL A 1 306 ? -5.457 10.445 12.835 1.00 98.00 306 VAL A O 1
ATOM 2301 N N . ASN A 1 307 ? -7.652 10.673 13.244 1.00 97.00 307 ASN A N 1
ATOM 2302 C CA . ASN A 1 307 ? -7.525 10.811 14.697 1.00 97.00 307 ASN A CA 1
ATOM 2303 C C . ASN A 1 307 ? -7.460 9.408 15.325 1.00 97.00 307 ASN A C 1
ATOM 2305 O O . ASN A 1 307 ? -8.432 8.942 15.909 1.00 97.00 307 ASN A O 1
ATOM 2309 N N . ALA A 1 308 ? -6.326 8.735 15.123 1.00 96.88 308 ALA A N 1
ATOM 2310 C CA . ALA A 1 308 ? -6.177 7.287 15.223 1.00 96.88 308 ALA A CA 1
ATOM 2311 C C . ALA A 1 308 ? -6.536 6.703 16.597 1.00 96.88 308 ALA A C 1
ATOM 2313 O O . ALA A 1 308 ? -7.377 5.815 16.674 1.00 96.88 308 ALA A O 1
ATOM 2314 N N . GLY A 1 309 ? -5.926 7.184 17.680 1.00 96.94 309 GLY A N 1
ATOM 2315 C CA . GLY A 1 309 ? -6.140 6.584 18.998 1.00 96.94 309 GLY A CA 1
ATOM 2316 C C . GLY A 1 309 ? -5.144 7.047 20.051 1.00 96.94 309 GLY A C 1
ATOM 2317 O O . GLY A 1 309 ? -4.519 8.103 19.914 1.00 96.94 309 GLY A O 1
ATOM 2318 N N . ALA A 1 310 ? -5.014 6.265 21.117 1.00 97.12 310 ALA A N 1
ATOM 2319 C CA . ALA A 1 310 ? -4.039 6.482 22.173 1.00 97.12 310 ALA A CA 1
ATOM 2320 C C . ALA A 1 310 ? -2.630 6.079 21.726 1.00 97.12 310 ALA A C 1
ATOM 2322 O O . ALA A 1 310 ? -2.446 5.252 20.839 1.00 97.12 310 ALA A O 1
ATOM 2323 N N . LEU A 1 311 ? -1.614 6.632 22.383 1.00 95.44 311 LEU A N 1
ATOM 2324 C CA . LEU A 1 311 ? -0.207 6.357 22.080 1.00 95.44 311 LEU A CA 1
ATOM 2325 C C . LEU A 1 311 ? 0.164 4.859 22.112 1.00 95.44 311 LEU A C 1
ATOM 2327 O O . LEU A 1 311 ? 1.020 4.431 21.343 1.00 95.44 311 LEU A O 1
ATOM 2331 N N . CYS A 1 312 ? -0.494 4.069 22.963 1.00 94.12 312 CYS A N 1
ATOM 2332 C CA . CYS A 1 312 ? -0.306 2.620 23.075 1.00 94.12 312 CYS A CA 1
ATOM 2333 C C . CYS A 1 312 ? -1.162 1.784 22.110 1.00 94.12 312 CYS A C 1
ATOM 2335 O O . CYS A 1 312 ? -1.066 0.563 22.144 1.00 94.12 312 CYS A O 1
ATOM 2337 N N . SER A 1 313 ? -2.014 2.391 21.280 1.00 96.81 313 SER A N 1
ATOM 2338 C CA . SER A 1 313 ? -2.838 1.627 20.344 1.00 96.81 313 SER A CA 1
ATOM 2339 C C . SER A 1 313 ? -1.998 1.077 19.190 1.00 96.81 313 SER A C 1
ATOM 2341 O O . SER A 1 313 ? -1.061 1.724 18.716 1.00 96.81 313 SER A O 1
ATOM 2343 N N . TYR A 1 314 ? -2.369 -0.108 18.724 1.00 97.06 314 TYR A N 1
ATOM 2344 C CA . TYR A 1 314 ? -1.849 -0.737 17.522 1.00 97.06 314 TYR A CA 1
ATOM 2345 C C . TYR A 1 314 ? -2.490 -0.145 16.272 1.00 97.06 314 TYR A C 1
ATOM 2347 O O . TYR A 1 314 ? -3.653 0.250 16.299 1.00 97.06 314 TYR A O 1
ATOM 2355 N N . VAL A 1 315 ? -1.750 -0.145 15.167 1.00 96.94 315 VAL A N 1
ATOM 2356 C CA . VAL A 1 315 ? -2.228 0.199 13.825 1.00 96.94 315 VAL A CA 1
ATOM 2357 C C . VAL A 1 315 ? -1.742 -0.824 12.802 1.00 96.94 315 VAL A C 1
ATOM 2359 O O . VAL A 1 315 ? -0.621 -1.329 12.913 1.00 96.94 315 VAL A O 1
ATOM 2362 N N . VAL A 1 316 ? -2.563 -1.123 11.791 1.00 94.38 316 VAL A N 1
ATOM 2363 C CA . VAL A 1 316 ? -2.161 -2.009 10.686 1.00 94.38 316 VAL A CA 1
ATOM 2364 C C . VAL A 1 316 ? -1.182 -1.304 9.742 1.00 94.38 316 VAL A C 1
ATOM 2366 O O . VAL A 1 316 ? -1.424 -0.198 9.252 1.00 94.38 316 VAL A O 1
ATOM 2369 N N . THR A 1 317 ? -0.088 -1.995 9.445 1.00 91.81 317 THR A N 1
ATOM 2370 C CA . THR A 1 317 ? 0.955 -1.624 8.483 1.00 91.81 317 THR A CA 1
ATOM 2371 C C . THR A 1 317 ? 0.988 -2.642 7.327 1.00 91.81 317 THR A C 1
ATOM 2373 O O . THR A 1 317 ? 0.310 -3.676 7.401 1.00 91.81 317 THR A O 1
ATOM 2376 N N . PRO A 1 318 ? 1.709 -2.368 6.221 1.00 86.19 318 PRO A N 1
ATOM 2377 C CA . PRO A 1 318 ? 1.713 -3.248 5.051 1.00 86.19 318 PRO A CA 1
ATOM 2378 C C . PRO A 1 318 ? 2.094 -4.704 5.370 1.00 86.19 318 PRO A C 1
ATOM 2380 O O . PRO A 1 318 ? 2.981 -4.966 6.188 1.00 86.19 318 PRO A O 1
ATOM 2383 N N . GLY A 1 319 ? 1.434 -5.652 4.694 1.00 77.25 319 GLY A N 1
ATOM 2384 C CA . GLY A 1 319 ? 1.596 -7.092 4.932 1.00 77.25 319 GLY A CA 1
ATOM 2385 C C . GLY A 1 319 ? 0.881 -7.604 6.189 1.00 77.25 319 GLY A C 1
ATOM 2386 O O . GLY A 1 319 ? 1.383 -8.521 6.837 1.00 77.25 319 GLY A O 1
ATOM 2387 N N . GLU A 1 320 ? -0.242 -6.978 6.569 1.00 79.62 320 GLU A N 1
ATOM 2388 C CA . GLU A 1 320 ? -1.046 -7.321 7.760 1.00 79.62 320 GLU A CA 1
ATOM 2389 C C . GLU A 1 320 ? -0.243 -7.350 9.071 1.00 79.62 320 GLU A C 1
ATOM 2391 O O . GLU A 1 320 ? -0.526 -8.122 9.991 1.00 79.62 320 GLU A O 1
ATOM 2396 N N . LYS A 1 321 ? 0.799 -6.523 9.158 1.00 86.31 321 LYS A N 1
ATOM 2397 C CA . LYS A 1 321 ? 1.597 -6.357 10.374 1.00 86.31 321 LYS A CA 1
ATOM 2398 C C . LYS A 1 321 ? 0.979 -5.283 11.253 1.00 86.31 321 LYS A C 1
ATOM 2400 O O . LYS A 1 321 ? 0.246 -4.422 10.770 1.00 86.31 321 LYS A O 1
ATOM 2405 N N . THR A 1 322 ? 1.335 -5.275 12.529 1.00 90.75 322 THR A N 1
ATOM 2406 C CA . THR A 1 322 ? 0.920 -4.227 13.466 1.00 90.75 322 THR A CA 1
ATOM 2407 C C . THR A 1 322 ? 2.132 -3.491 14.018 1.00 90.75 322 THR A C 1
ATOM 2409 O O . THR A 1 322 ? 3.166 -4.107 14.274 1.00 90.75 322 THR A O 1
ATOM 2412 N N . ALA A 1 323 ? 1.992 -2.186 14.224 1.00 93.75 323 ALA A N 1
ATOM 2413 C CA . ALA A 1 323 ? 2.954 -1.352 14.943 1.00 93.75 323 ALA A CA 1
ATOM 2414 C C . ALA A 1 323 ? 2.218 -0.538 16.009 1.00 93.75 323 ALA A C 1
ATOM 2416 O O . ALA A 1 323 ? 1.014 -0.299 15.873 1.00 93.75 323 ALA A O 1
ATOM 2417 N N . TYR A 1 324 ? 2.917 -0.081 17.045 1.00 96.56 324 TYR A N 1
ATOM 2418 C CA . TYR A 1 324 ? 2.326 0.896 17.953 1.00 96.56 324 TYR A CA 1
ATOM 2419 C C . TYR A 1 324 ? 2.242 2.269 17.277 1.00 96.56 324 TYR A C 1
ATOM 2421 O O . TYR A 1 324 ? 3.160 2.697 16.575 1.00 96.56 324 TYR A O 1
ATOM 2429 N N . LEU A 1 325 ? 1.178 3.030 17.550 1.00 97.38 325 LEU A N 1
ATOM 2430 C CA . LEU A 1 325 ? 1.060 4.415 17.076 1.00 97.38 325 LEU A CA 1
ATOM 2431 C C . LEU A 1 325 ? 2.228 5.298 17.553 1.00 97.38 325 LEU A C 1
ATOM 2433 O O . LEU A 1 325 ? 2.588 6.259 16.876 1.00 97.38 325 LEU A O 1
ATOM 2437 N N . SER A 1 326 ? 2.836 4.967 18.697 1.00 96.00 326 SER A N 1
ATOM 2438 C CA . SER A 1 326 ? 4.030 5.628 19.239 1.00 96.00 326 SER A CA 1
ATOM 2439 C C . SER A 1 326 ? 5.311 5.387 18.431 1.00 96.00 326 SER A C 1
ATOM 2441 O O . SER A 1 326 ? 6.266 6.167 18.534 1.00 96.00 326 SER A O 1
ATOM 2443 N N . GLU A 1 327 ? 5.350 4.331 17.621 1.00 95.62 327 GLU A N 1
ATOM 2444 C CA . GLU A 1 327 ? 6.519 3.925 16.838 1.00 95.62 327 GLU A CA 1
ATOM 2445 C C . GLU A 1 327 ? 6.531 4.557 15.452 1.00 95.62 327 GLU A C 1
ATOM 2447 O O . GLU A 1 327 ? 7.614 4.755 14.909 1.00 95.62 327 GLU A O 1
ATOM 2452 N N . LEU A 1 328 ? 5.367 4.964 14.935 1.00 96.88 328 LEU A N 1
ATOM 2453 C CA . LEU A 1 328 ? 5.255 5.594 13.622 1.00 96.88 328 LEU A CA 1
ATOM 2454 C C . LEU A 1 328 ? 6.128 6.851 13.501 1.00 96.88 328 LEU A C 1
ATOM 2456 O O . LEU A 1 328 ? 6.175 7.715 14.390 1.00 96.88 328 LEU A O 1
ATOM 2460 N N . ARG A 1 329 ? 6.789 6.984 12.356 1.00 96.06 329 ARG A N 1
ATOM 2461 C CA . ARG A 1 329 ? 7.622 8.113 11.940 1.00 96.06 329 ARG A CA 1
ATOM 2462 C C . ARG A 1 329 ? 7.172 8.637 10.578 1.00 96.06 329 ARG A C 1
ATOM 2464 O O . ARG A 1 329 ? 6.390 8.023 9.860 1.00 96.06 329 ARG A O 1
ATOM 2471 N N . VAL A 1 330 ? 7.653 9.829 10.237 1.00 96.19 330 VAL A N 1
ATOM 2472 C CA . VAL A 1 330 ? 7.461 10.393 8.894 1.00 96.19 330 VAL A CA 1
ATOM 2473 C C . VAL A 1 330 ? 8.179 9.505 7.881 1.00 96.19 330 VAL A C 1
ATOM 2475 O O . VAL A 1 330 ? 9.341 9.169 8.091 1.00 96.19 330 VAL A O 1
ATOM 2478 N N . GLY A 1 331 ? 7.496 9.164 6.790 1.00 92.19 331 GLY A N 1
ATOM 2479 C CA . GLY A 1 331 ? 7.995 8.251 5.761 1.00 92.19 331 GLY A CA 1
ATOM 2480 C C . GLY A 1 331 ? 7.671 6.777 6.013 1.00 92.19 331 GLY A C 1
ATOM 2481 O O . GLY A 1 331 ? 7.857 5.974 5.102 1.00 92.19 331 GLY A O 1
ATOM 2482 N N . ASP A 1 332 ? 7.153 6.419 7.192 1.00 94.25 332 ASP A N 1
ATOM 2483 C CA . ASP A 1 332 ? 6.624 5.073 7.417 1.00 94.25 332 ASP A CA 1
ATOM 2484 C C . ASP A 1 332 ? 5.351 4.854 6.599 1.00 94.25 332 ASP A C 1
ATOM 2486 O O . ASP A 1 332 ? 4.667 5.801 6.208 1.00 94.25 332 ASP A O 1
ATOM 2490 N N . ASP A 1 333 ? 5.002 3.593 6.377 1.00 92.81 333 ASP A N 1
ATOM 2491 C CA . ASP A 1 333 ? 3.798 3.214 5.649 1.00 92.81 333 ASP A CA 1
ATOM 2492 C C . ASP A 1 333 ? 2.762 2.588 6.584 1.00 92.81 333 ASP A C 1
ATOM 2494 O O . ASP A 1 333 ? 3.080 1.744 7.425 1.00 92.81 333 ASP A O 1
ATOM 2498 N N . VAL A 1 334 ? 1.501 2.962 6.383 1.00 94.88 334 VAL A N 1
ATOM 2499 C CA . VAL A 1 334 ? 0.334 2.389 7.061 1.00 94.88 334 VAL A CA 1
ATOM 2500 C C . VAL A 1 334 ? -0.672 1.880 6.032 1.00 94.88 334 VAL A C 1
ATOM 2502 O O . VAL A 1 334 ? -0.657 2.279 4.864 1.00 94.88 334 VAL A O 1
ATOM 2505 N N . THR A 1 335 ? -1.554 0.984 6.460 1.00 93.88 335 THR A N 1
ATOM 2506 C CA . THR A 1 335 ? -2.577 0.408 5.584 1.00 93.88 335 THR A CA 1
ATOM 2507 C C . THR A 1 335 ? -3.876 1.201 5.716 1.00 93.88 335 THR A C 1
ATOM 2509 O O . THR A 1 335 ? -4.543 1.153 6.749 1.00 93.88 335 THR A O 1
ATOM 2512 N N . CYS A 1 336 ? -4.231 1.938 4.663 1.00 94.81 336 CYS A N 1
ATOM 2513 C CA . CYS A 1 336 ? -5.548 2.549 4.497 1.00 94.81 336 CYS A CA 1
ATOM 2514 C C . CYS A 1 336 ? -6.552 1.467 4.098 1.00 94.81 336 CYS A C 1
ATOM 2516 O O . CYS A 1 336 ? -6.238 0.645 3.240 1.00 94.81 336 CYS A O 1
ATOM 2518 N N . VAL A 1 337 ? -7.737 1.468 4.707 1.00 95.38 337 VAL A N 1
ATOM 2519 C CA . VAL A 1 337 ? -8.777 0.458 4.469 1.00 95.38 337 VAL A CA 1
ATOM 2520 C C . VAL A 1 337 ? -10.122 1.145 4.281 1.00 95.38 337 VAL A C 1
ATOM 2522 O O . VAL A 1 337 ? -10.462 2.055 5.043 1.00 95.38 337 VAL A O 1
ATOM 2525 N N . ASN A 1 338 ? -10.884 0.723 3.273 1.00 93.88 338 ASN A N 1
ATOM 2526 C CA . ASN A 1 338 ? -12.249 1.186 3.044 1.00 93.88 338 ASN A CA 1
ATOM 2527 C C . ASN A 1 338 ? -13.286 0.285 3.747 1.00 93.88 338 ASN A C 1
ATOM 2529 O O . ASN A 1 338 ? -12.973 -0.783 4.270 1.00 93.88 338 ASN A O 1
ATOM 2533 N N . ARG A 1 339 ? -14.556 0.699 3.737 1.00 93.12 339 ARG A N 1
ATOM 2534 C CA . ARG A 1 339 ? -15.668 -0.051 4.351 1.00 93.12 339 ARG A CA 1
ATOM 2535 C C . ARG A 1 339 ? -15.862 -1.465 3.788 1.00 93.12 339 ARG A C 1
ATOM 2537 O O . ARG A 1 339 ? -16.371 -2.328 4.499 1.00 93.12 339 ARG A O 1
ATOM 2544 N N . ASP A 1 340 ? -15.500 -1.686 2.530 1.00 90.75 340 ASP A N 1
ATOM 2545 C CA . ASP A 1 340 ? -15.637 -2.977 1.855 1.00 90.75 340 ASP A CA 1
ATOM 2546 C C . ASP A 1 340 ? -14.438 -3.902 2.121 1.00 90.75 340 ASP A C 1
ATOM 2548 O O . ASP A 1 340 ? -14.473 -5.071 1.731 1.00 90.75 340 ASP A O 1
ATOM 2552 N N . GLY A 1 341 ? -13.414 -3.401 2.820 1.00 91.38 341 GLY A N 1
ATOM 2553 C CA . GLY A 1 341 ? -12.187 -4.111 3.159 1.00 91.38 341 GLY A CA 1
ATOM 2554 C C . GLY A 1 341 ? -11.065 -3.928 2.143 1.00 91.38 341 GLY A C 1
ATOM 2555 O O . GLY A 1 341 ? -9.979 -4.454 2.364 1.00 91.38 341 GLY A O 1
ATOM 2556 N N . ASP A 1 342 ? -11.273 -3.196 1.045 1.00 90.06 342 ASP A N 1
ATOM 2557 C CA . ASP A 1 342 ? -10.181 -2.934 0.108 1.00 90.06 342 ASP A CA 1
ATOM 2558 C C . ASP A 1 342 ? -9.135 -2.063 0.797 1.00 90.06 342 ASP A C 1
ATOM 2560 O O . ASP A 1 342 ? -9.462 -1.048 1.429 1.00 90.06 342 ASP A O 1
ATOM 2564 N N . ALA A 1 343 ? -7.879 -2.480 0.684 1.00 90.12 343 ALA A N 1
ATOM 2565 C CA . ALA A 1 343 ? -6.775 -1.815 1.333 1.00 90.12 343 ALA A CA 1
ATOM 2566 C C . ALA A 1 343 ? -5.817 -1.199 0.314 1.00 90.12 343 ALA A C 1
ATOM 2568 O O . ALA A 1 343 ? -5.681 -1.653 -0.819 1.00 90.12 343 ALA A O 1
ATOM 2569 N N . ARG A 1 344 ? -5.092 -0.169 0.747 1.00 87.94 344 ARG A N 1
ATOM 2570 C CA . ARG A 1 344 ? -3.952 0.392 0.016 1.00 87.94 344 ARG A CA 1
ATOM 2571 C C . ARG A 1 344 ? -2.901 0.915 0.981 1.00 87.94 344 ARG A C 1
ATOM 2573 O O . ARG A 1 344 ? -3.219 1.357 2.084 1.00 87.94 344 ARG A O 1
ATOM 2580 N N . VAL A 1 345 ? -1.641 0.897 0.562 1.00 87.94 345 VAL A N 1
ATOM 2581 C CA . VAL A 1 345 ? -0.556 1.475 1.360 1.00 87.94 345 VAL A CA 1
ATOM 2582 C C . VAL A 1 345 ? -0.561 2.991 1.210 1.00 87.94 345 VAL A C 1
ATOM 2584 O O . VAL A 1 345 ? -0.575 3.501 0.091 1.00 87.94 345 VAL A O 1
ATOM 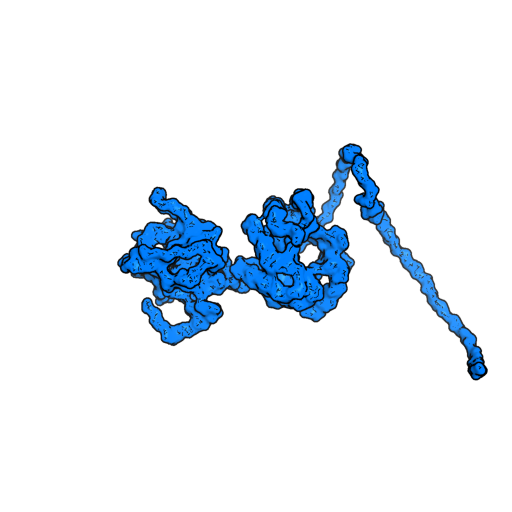2587 N N . VAL A 1 346 ? -0.513 3.709 2.331 1.00 90.81 346 VAL A N 1
ATOM 2588 C CA . VAL A 1 346 ? -0.345 5.165 2.367 1.00 90.81 346 VAL A CA 1
ATOM 2589 C C . VAL A 1 346 ? 0.836 5.540 3.248 1.00 90.81 346 VAL A C 1
ATOM 2591 O O . VAL A 1 346 ? 1.050 4.960 4.311 1.00 90.81 346 VAL A O 1
ATOM 2594 N N . THR A 1 347 ? 1.595 6.535 2.803 1.00 93.44 347 THR A N 1
ATOM 2595 C CA . THR A 1 347 ? 2.789 6.997 3.513 1.00 93.44 347 THR A CA 1
ATOM 2596 C C . THR A 1 347 ? 2.421 8.053 4.549 1.00 93.44 347 THR A C 1
ATOM 2598 O O . THR A 1 347 ? 1.628 8.959 4.286 1.00 93.44 347 THR A O 1
ATOM 2601 N N . VAL A 1 348 ? 3.012 7.959 5.735 1.00 97.62 348 VAL A N 1
ATOM 2602 C CA . VAL A 1 348 ? 2.835 8.897 6.842 1.00 97.62 348 VAL A CA 1
ATOM 2603 C C . VAL A 1 348 ? 3.612 10.182 6.551 1.00 97.62 348 VAL A C 1
ATOM 2605 O O . VAL A 1 348 ? 4.838 10.186 6.460 1.00 97.62 348 VAL A O 1
ATOM 2608 N N . GLY A 1 349 ? 2.901 11.303 6.445 1.00 96.75 349 GLY A N 1
ATOM 2609 C CA . GLY A 1 349 ? 3.488 12.634 6.290 1.00 96.75 349 GLY A CA 1
ATOM 2610 C C . GLY A 1 349 ? 3.810 13.307 7.627 1.00 96.75 349 GLY A C 1
ATOM 2611 O O . GLY A 1 349 ? 4.780 14.057 7.730 1.00 96.75 349 GLY A O 1
ATOM 2612 N N . ARG A 1 350 ? 3.011 13.052 8.672 1.00 97.06 350 ARG A N 1
ATOM 2613 C CA . ARG A 1 350 ? 3.244 13.578 10.027 1.00 97.06 350 ARG A CA 1
ATOM 2614 C C . ARG A 1 350 ? 2.507 12.759 11.084 1.00 97.06 350 ARG A C 1
ATOM 2616 O O . ARG A 1 350 ? 1.330 12.459 10.933 1.00 97.06 350 ARG A O 1
ATOM 2623 N N . VAL A 1 351 ? 3.165 12.517 12.215 1.00 97.50 351 VAL A N 1
ATOM 2624 C CA . VAL A 1 351 ? 2.539 11.973 13.429 1.00 97.50 351 VAL A CA 1
ATOM 2625 C C . VAL A 1 351 ? 2.426 13.094 14.458 1.00 97.50 351 VAL A C 1
ATOM 2627 O O . VAL A 1 351 ? 3.430 13.697 14.837 1.00 97.50 351 VAL A O 1
ATOM 2630 N N . LYS A 1 352 ? 1.204 13.426 14.882 1.00 96.81 352 LYS A N 1
ATOM 2631 C CA . LYS A 1 352 ? 0.949 14.488 15.865 1.00 96.81 352 LYS A CA 1
ATOM 2632 C C . LYS A 1 352 ? 0.468 13.877 17.174 1.00 96.81 352 LYS A C 1
ATOM 2634 O O . LYS A 1 352 ? -0.615 13.301 17.215 1.00 96.81 352 LYS A O 1
ATOM 2639 N N . VAL A 1 353 ? 1.237 14.078 18.241 1.00 97.06 353 VAL A N 1
ATOM 2640 C CA . VAL A 1 353 ? 0.880 13.650 19.598 1.00 97.06 353 VAL A CA 1
ATOM 2641 C C . VAL A 1 353 ? 0.475 14.863 20.426 1.00 97.06 353 VAL A C 1
ATOM 2643 O O . VAL A 1 353 ? 1.209 15.849 20.484 1.00 97.06 353 VAL A O 1
ATOM 2646 N N . GLU A 1 354 ? -0.701 14.831 21.048 1.00 95.56 354 GLU A N 1
ATOM 2647 C CA . GLU A 1 354 ? -1.134 15.891 21.966 1.00 95.56 354 GLU A CA 1
ATOM 2648 C C . GLU A 1 354 ? -2.175 15.344 22.973 1.00 95.56 354 GLU A C 1
ATOM 2650 O O . GLU A 1 354 ? -2.937 14.420 22.664 1.00 95.56 354 GLU A O 1
ATOM 2655 N N . ARG A 1 355 ? -2.240 15.932 24.175 1.00 96.12 355 ARG A N 1
ATOM 2656 C CA . ARG A 1 355 ? -3.107 15.456 25.269 1.00 96.12 355 ARG A CA 1
ATOM 2657 C C . ARG A 1 355 ? -4.564 15.890 25.111 1.00 96.12 355 ARG A C 1
ATOM 2659 O O . ARG A 1 355 ? -4.831 17.078 24.919 1.00 96.12 355 ARG A O 1
ATOM 2666 N N . ARG A 1 356 ? -5.515 14.956 25.232 1.00 96.31 356 ARG A N 1
ATOM 2667 C CA . ARG A 1 356 ? -6.972 15.224 25.255 1.00 96.31 356 ARG A CA 1
ATOM 2668 C C . ARG A 1 356 ? -7.694 14.273 26.191 1.00 96.31 356 ARG A C 1
ATOM 2670 O O . ARG A 1 356 ? -7.160 13.234 26.563 1.00 96.31 356 ARG A O 1
ATOM 2677 N N . GLN A 1 357 ? -8.923 14.641 26.531 1.00 96.69 357 GLN A N 1
ATOM 2678 C CA . GLN A 1 357 ? -9.888 13.712 27.099 1.00 96.69 357 GLN A CA 1
ATOM 2679 C C . GLN A 1 357 ? -10.132 12.554 26.123 1.00 96.69 357 GLN A C 1
ATOM 2681 O O . GLN A 1 357 ? -10.271 12.781 24.915 1.00 96.69 357 GLN A O 1
ATOM 2686 N N . MET A 1 358 ? -10.173 11.335 26.652 1.00 97.12 358 MET A N 1
ATOM 2687 C CA . MET A 1 358 ? -10.322 10.113 25.866 1.00 97.12 358 MET A CA 1
ATOM 2688 C C . MET A 1 358 ? -11.690 9.464 26.105 1.00 97.12 358 MET A C 1
ATOM 2690 O O . MET A 1 358 ? -12.334 9.706 27.124 1.00 97.12 358 MET A O 1
ATOM 2694 N N . VAL A 1 359 ? -12.113 8.619 25.173 1.00 97.38 359 VAL A N 1
ATOM 2695 C CA . VAL A 1 359 ? -13.264 7.722 25.277 1.00 97.38 359 VAL A CA 1
ATOM 2696 C C . VAL A 1 359 ? -12.756 6.301 25.089 1.00 97.38 359 VAL A C 1
ATOM 2698 O O . VAL A 1 359 ? -12.043 6.017 24.126 1.00 97.38 359 VAL A O 1
ATOM 2701 N N . LEU A 1 360 ? -13.101 5.429 26.029 1.00 97.56 360 LEU A N 1
ATOM 2702 C CA . LEU A 1 360 ? -12.962 3.990 25.899 1.00 97.56 360 LEU A CA 1
ATOM 2703 C C . LEU A 1 360 ? -14.179 3.456 25.145 1.00 97.56 360 LEU A C 1
ATOM 2705 O O . LEU A 1 360 ? -15.312 3.649 25.588 1.00 97.56 360 LEU A O 1
ATOM 2709 N N . VAL A 1 361 ? -13.926 2.774 24.035 1.00 98.12 361 VAL A N 1
ATOM 2710 C CA . VAL A 1 361 ? -14.931 2.031 23.276 1.00 98.12 361 VAL A CA 1
ATOM 2711 C C . VAL A 1 361 ? -14.581 0.554 23.368 1.00 98.12 361 VAL A C 1
ATOM 2713 O O . VAL A 1 361 ? -13.516 0.153 22.906 1.00 98.12 361 VAL A O 1
ATOM 2716 N N . GLU A 1 362 ? -15.465 -0.252 23.948 1.00 98.00 362 GLU A N 1
ATOM 2717 C CA . GLU A 1 362 ? -15.377 -1.713 23.906 1.00 98.00 362 GLU A CA 1
ATOM 2718 C C . GLU A 1 362 ? -16.431 -2.256 22.948 1.00 98.00 362 GLU A C 1
ATOM 2720 O O . GLU A 1 362 ? -17.572 -1.782 22.923 1.00 98.00 362 GLU A O 1
ATOM 2725 N N . ALA A 1 363 ? -16.060 -3.276 22.185 1.00 96.75 363 ALA A N 1
ATOM 2726 C CA . ALA A 1 363 ? -16.978 -3.997 21.326 1.00 96.75 363 ALA A CA 1
ATOM 2727 C C . ALA A 1 363 ? -16.715 -5.503 21.383 1.00 96.75 363 ALA A C 1
ATOM 2729 O O . ALA A 1 363 ? -15.630 -5.959 21.753 1.00 96.75 363 ALA A O 1
ATOM 2730 N N . GLU A 1 364 ? -17.735 -6.271 21.015 1.00 95.62 364 GLU A N 1
ATOM 2731 C CA . GLU A 1 364 ? -17.707 -7.726 21.021 1.00 95.62 364 GLU A CA 1
ATOM 2732 C C . GLU A 1 364 ? -18.106 -8.283 19.650 1.00 95.62 364 GLU A C 1
ATOM 2734 O O . GLU A 1 364 ? -19.072 -7.837 19.019 1.00 95.62 364 GLU A O 1
ATOM 2739 N N . SER A 1 365 ? -17.358 -9.282 19.183 1.00 92.94 365 SER A N 1
ATOM 2740 C CA . SER A 1 365 ? -17.717 -10.096 18.022 1.00 92.94 365 SER A CA 1
ATOM 2741 C C . SER A 1 365 ? -17.191 -11.513 18.197 1.00 92.94 365 SER A C 1
ATOM 2743 O O . SER A 1 365 ? -16.097 -11.719 18.723 1.00 92.94 365 SER A O 1
ATOM 2745 N N . ALA A 1 366 ? -17.991 -12.504 17.798 1.00 84.69 366 ALA A N 1
ATOM 2746 C CA . ALA A 1 366 ? -17.678 -13.926 17.962 1.00 84.69 366 ALA A CA 1
ATOM 2747 C C . ALA A 1 366 ? -17.229 -14.314 19.395 1.00 84.69 366 ALA A C 1
ATOM 2749 O O . ALA A 1 366 ? -16.358 -15.164 19.571 1.00 84.69 366 ALA A O 1
ATOM 2750 N N . GLY A 1 367 ? -17.802 -13.673 20.424 1.00 82.69 367 GLY A N 1
ATOM 2751 C CA . GLY A 1 367 ? -17.478 -13.916 21.837 1.00 82.69 367 GLY A CA 1
ATOM 2752 C C . GLY A 1 367 ? -16.114 -13.384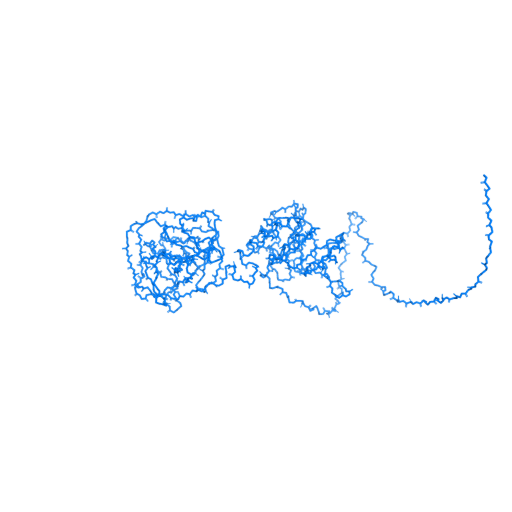 22.295 1.00 82.69 367 GLY A C 1
ATOM 2753 O O . GLY A 1 367 ? -15.712 -13.640 23.428 1.00 82.69 367 GLY A O 1
ATOM 2754 N N . LYS A 1 368 ? -15.395 -12.650 21.437 1.00 86.56 368 LYS A N 1
ATOM 2755 C CA . LYS A 1 368 ? -14.156 -11.945 21.781 1.00 86.56 368 LYS A CA 1
ATOM 2756 C C . LYS A 1 368 ? -14.454 -10.470 22.002 1.00 86.56 368 LYS A C 1
ATOM 2758 O O . LYS A 1 368 ? -15.205 -9.875 21.229 1.00 86.56 368 LYS A O 1
ATOM 2763 N N . ARG A 1 369 ? -13.835 -9.894 23.031 1.00 90.50 369 ARG A N 1
ATOM 2764 C CA . ARG A 1 369 ? -13.905 -8.464 23.337 1.00 90.50 369 ARG A CA 1
ATOM 2765 C C . ARG A 1 369 ? -12.622 -7.773 22.933 1.00 90.50 369 ARG A C 1
ATOM 2767 O O . ARG A 1 369 ? -11.542 -8.344 23.040 1.00 90.50 369 ARG A O 1
ATOM 2774 N N . PHE A 1 370 ? -12.765 -6.543 22.484 1.00 92.50 370 PHE A N 1
ATOM 2775 C CA . PHE A 1 370 ? -11.664 -5.690 22.072 1.00 92.50 370 PHE A CA 1
ATOM 2776 C C . PHE A 1 370 ? -12.029 -4.245 22.376 1.00 92.50 370 PHE A C 1
ATOM 2778 O O . PHE A 1 370 ? -13.204 -3.889 22.498 1.00 92.50 370 PHE A O 1
ATOM 2785 N N . ALA A 1 371 ? -11.002 -3.417 22.519 1.00 96.19 371 ALA A N 1
ATOM 2786 C CA . ALA A 1 371 ? -11.153 -2.037 22.928 1.00 96.19 371 ALA A CA 1
ATOM 2787 C C . ALA A 1 371 ? -10.363 -1.102 22.018 1.00 96.19 371 ALA A C 1
ATOM 2789 O O . ALA A 1 371 ? -9.333 -1.478 21.460 1.00 96.19 371 ALA A O 1
ATOM 2790 N N . ALA A 1 372 ? -10.828 0.134 21.917 1.00 96.94 372 ALA A N 1
ATOM 2791 C CA . ALA A 1 372 ? -10.069 1.253 21.395 1.00 96.94 372 ALA A CA 1
ATOM 2792 C C . ALA A 1 372 ? -10.189 2.425 22.366 1.00 96.94 372 ALA A C 1
ATOM 2794 O O . ALA A 1 372 ? -11.264 2.718 22.892 1.00 96.94 372 ALA A O 1
ATOM 2795 N N . LEU A 1 373 ? -9.069 3.105 22.597 1.00 97.00 373 LEU A N 1
ATOM 2796 C CA . LEU A 1 373 ? -9.033 4.337 23.368 1.00 97.00 373 LEU A CA 1
ATOM 2797 C C . LEU A 1 373 ? -8.820 5.504 22.404 1.00 97.00 373 LEU A C 1
ATOM 2799 O O . LEU A 1 373 ? -7.730 5.679 21.861 1.00 97.00 373 LEU A O 1
ATOM 2803 N N . THR A 1 374 ? -9.856 6.305 22.178 1.00 96.50 374 THR A N 1
ATOM 2804 C CA . THR A 1 374 ? -9.848 7.375 21.170 1.00 96.50 374 THR A CA 1
ATOM 2805 C C . THR A 1 374 ? -10.089 8.740 21.800 1.00 96.50 374 THR A C 1
ATOM 2807 O O . THR A 1 374 ? -10.528 8.841 22.939 1.00 96.50 374 THR A O 1
ATOM 2810 N N . GLN A 1 375 ? -9.796 9.828 21.087 1.00 95.94 375 GLN A N 1
ATOM 2811 C CA . GLN A 1 375 ? -10.118 11.167 21.589 1.00 95.94 375 GLN A CA 1
ATOM 2812 C C . GLN A 1 375 ? -11.642 11.346 21.707 1.00 95.94 375 GLN A C 1
ATOM 2814 O O . GLN A 1 375 ? -12.379 10.956 20.805 1.00 95.94 375 GLN A O 1
ATOM 2819 N N . ASN A 1 376 ? -12.103 12.018 22.767 1.00 94.88 376 ASN A N 1
ATOM 2820 C CA . ASN A 1 376 ? -13.482 12.496 22.863 1.00 94.88 376 ASN A CA 1
ATOM 2821 C C . ASN A 1 376 ? -13.696 13.706 21.934 1.00 94.88 376 ASN A C 1
ATOM 2823 O O . ASN A 1 376 ? -13.382 14.839 22.312 1.00 94.88 376 ASN A O 1
ATOM 2827 N N . ALA A 1 377 ? -14.133 13.478 20.695 1.00 92.12 377 ALA A N 1
ATOM 2828 C CA . ALA A 1 377 ? -14.500 14.543 19.762 1.00 92.12 377 ALA A CA 1
ATOM 2829 C C . ALA A 1 377 ? -15.386 14.041 18.617 1.00 92.12 377 ALA A C 1
ATOM 2831 O O . ALA A 1 377 ? -15.255 12.905 18.175 1.00 92.12 377 ALA A O 1
ATOM 2832 N N . GLU A 1 378 ? -16.196 14.948 18.069 1.00 89.75 378 GLU A N 1
ATOM 2833 C CA . GLU A 1 378 ? -17.087 14.702 16.924 1.00 89.75 378 GLU A CA 1
ATOM 2834 C C . GLU A 1 378 ? -16.365 14.307 15.623 1.00 89.75 378 GLU A C 1
ATOM 2836 O O . GLU A 1 378 ? -16.935 13.676 14.731 1.00 89.75 378 GLU A O 1
ATOM 2841 N N . THR A 1 379 ? -15.093 14.697 15.505 1.00 90.69 379 THR A N 1
ATOM 2842 C CA . THR A 1 379 ? -14.234 14.413 14.349 1.00 90.69 379 THR A CA 1
ATOM 2843 C C . THR A 1 379 ? -13.578 13.036 14.424 1.00 90.69 379 THR A C 1
ATOM 2845 O O . THR A 1 379 ? -12.887 12.640 13.485 1.00 90.69 379 THR A O 1
ATOM 2848 N N . VAL A 1 380 ? -13.756 12.311 15.532 1.00 95.38 380 VAL A N 1
ATOM 2849 C CA . VAL A 1 380 ? -13.330 10.919 15.670 1.00 95.38 380 VAL A CA 1
ATOM 2850 C C . VAL A 1 380 ? -14.535 10.041 15.386 1.00 95.38 380 VAL A C 1
ATOM 2852 O O . VAL A 1 380 ? -15.513 10.050 16.132 1.00 95.38 380 VAL A O 1
ATOM 2855 N N . ARG A 1 381 ? -14.472 9.295 14.287 1.00 96.62 381 ARG A N 1
ATOM 2856 C CA . ARG A 1 381 ? -15.591 8.480 13.820 1.00 96.62 381 ARG A CA 1
ATOM 2857 C C . ARG A 1 381 ? -15.146 7.046 13.592 1.00 96.62 381 ARG A C 1
ATOM 2859 O O . ARG A 1 381 ? -14.029 6.806 13.141 1.00 96.62 381 ARG A O 1
ATOM 2866 N N . LEU A 1 382 ? -16.033 6.105 13.878 1.00 97.94 382 LEU A N 1
ATOM 2867 C CA . LEU A 1 382 ? -15.867 4.696 13.542 1.00 97.94 382 LEU A CA 1
ATOM 2868 C C . LEU A 1 382 ? -16.730 4.373 12.326 1.00 97.94 382 LEU A C 1
ATOM 2870 O O . LEU A 1 382 ? -17.842 4.892 12.189 1.00 97.94 382 LEU A O 1
ATOM 2874 N N . VAL A 1 383 ? -16.225 3.531 11.428 1.00 97.81 383 VAL A N 1
ATOM 2875 C CA . VAL A 1 383 ? -17.016 3.048 10.290 1.00 97.81 383 VAL A CA 1
ATOM 2876 C C . VAL A 1 383 ? -18.023 2.011 10.784 1.00 97.81 383 VAL A C 1
ATOM 2878 O O . VAL A 1 383 ? -17.668 1.065 11.487 1.00 97.81 383 VAL A O 1
ATOM 2881 N N . THR A 1 384 ? -19.289 2.184 10.415 1.00 97.06 384 THR A N 1
ATOM 2882 C CA . THR A 1 384 ? -20.386 1.317 10.857 1.00 97.06 384 THR A CA 1
ATOM 2883 C C . THR A 1 384 ? -20.562 0.107 9.942 1.00 97.06 384 THR A C 1
ATOM 2885 O O . THR A 1 384 ? -20.289 0.146 8.730 1.00 97.06 384 THR A O 1
ATOM 2888 N N . ALA A 1 385 ? -21.094 -0.974 10.507 1.00 94.56 385 ALA A N 1
ATOM 2889 C CA . ALA A 1 385 ? -21.424 -2.180 9.762 1.00 94.56 385 ALA A CA 1
ATOM 2890 C C . ALA A 1 385 ? -22.515 -1.925 8.696 1.00 94.56 385 ALA A C 1
ATOM 2892 O O . ALA A 1 385 ? -23.335 -1.010 8.834 1.00 94.56 385 ALA A O 1
ATOM 2893 N N . PRO A 1 386 ? -22.560 -2.712 7.606 1.00 90.44 386 PRO A N 1
ATOM 2894 C CA . PRO A 1 386 ? -23.678 -2.677 6.668 1.00 90.44 386 PRO A CA 1
ATOM 2895 C C . PRO A 1 386 ? -25.024 -2.897 7.377 1.00 90.44 386 PRO A C 1
ATOM 2897 O O . PRO A 1 386 ? -25.156 -3.803 8.199 1.00 90.44 386 PRO A O 1
ATOM 2900 N N . GLY A 1 387 ? -26.025 -2.084 7.029 1.00 87.25 387 GLY A N 1
ATOM 2901 C CA . GLY A 1 387 ? -27.361 -2.114 7.638 1.00 87.25 387 GLY A CA 1
ATOM 2902 C C . GLY A 1 387 ? -27.601 -1.056 8.720 1.00 87.25 387 GLY A C 1
ATOM 2903 O O . GLY A 1 387 ? -28.757 -0.807 9.044 1.00 87.25 387 GLY A O 1
ATOM 2904 N N . GLU A 1 388 ? -26.551 -0.395 9.214 1.00 91.31 388 GLU A N 1
ATOM 2905 C CA . GLU A 1 388 ? -26.685 0.745 10.129 1.00 91.31 388 GLU A CA 1
ATOM 2906 C C . GLU A 1 388 ? -27.213 2.005 9.424 1.00 91.31 388 GLU A C 1
ATOM 2908 O O . GLU A 1 388 ? -27.044 2.181 8.211 1.00 91.31 388 GLU A O 1
ATOM 2913 N N . ALA A 1 389 ? -27.848 2.895 10.195 1.00 87.50 389 ALA A N 1
ATOM 2914 C CA . ALA A 1 389 ? -28.505 4.102 9.679 1.00 87.50 389 ALA A CA 1
ATOM 2915 C C . ALA A 1 389 ? -27.530 5.068 8.985 1.00 87.50 389 ALA A C 1
ATOM 2917 O O . ALA A 1 389 ? -27.863 5.694 7.977 1.00 87.50 389 ALA A O 1
ATOM 2918 N N . THR A 1 390 ? -26.312 5.174 9.510 1.00 90.19 390 THR A N 1
ATOM 2919 C CA . THR A 1 390 ? -25.222 5.973 8.944 1.00 90.19 390 THR A CA 1
ATOM 2920 C C . THR A 1 390 ? -24.079 5.058 8.519 1.00 90.19 390 THR A C 1
ATOM 2922 O O . THR A 1 390 ? -24.020 3.902 8.926 1.00 90.19 390 THR A O 1
ATOM 2925 N N . ARG A 1 391 ? -23.160 5.551 7.675 1.00 92.25 391 ARG A N 1
ATOM 2926 C CA . ARG A 1 391 ? -21.940 4.810 7.270 1.00 92.25 391 ARG A CA 1
ATOM 2927 C C . ARG A 1 391 ? -20.773 4.973 8.245 1.00 92.25 391 ARG A C 1
ATOM 2929 O O . ARG A 1 391 ? -19.822 4.197 8.207 1.00 92.25 391 ARG A O 1
ATOM 2936 N N . VAL A 1 392 ? -20.830 6.016 9.059 1.00 95.00 392 VAL A N 1
ATOM 2937 C CA . VAL A 1 392 ? -19.868 6.331 10.108 1.00 95.00 392 VAL A CA 1
ATOM 2938 C C . VAL A 1 392 ? -20.635 6.891 11.296 1.00 95.00 392 VAL A C 1
ATOM 2940 O O . VAL A 1 392 ? -21.689 7.509 11.119 1.00 95.00 392 VAL A O 1
ATOM 2943 N N . VAL A 1 393 ? -20.103 6.706 12.493 1.00 95.38 393 VAL A N 1
ATOM 2944 C CA . VAL A 1 393 ? -20.684 7.208 13.739 1.00 95.38 393 VAL A CA 1
ATOM 2945 C C . VAL A 1 393 ? -19.597 7.908 14.543 1.00 95.38 393 VAL A C 1
ATOM 2947 O O . VAL A 1 393 ? -18.462 7.434 14.603 1.00 95.38 393 VAL A O 1
ATOM 2950 N N . SER A 1 394 ? -19.914 9.073 15.104 1.00 95.38 394 SER A N 1
ATOM 2951 C CA . SER A 1 394 ? -18.993 9.786 15.988 1.00 95.38 394 SER A CA 1
ATOM 2952 C C . SER A 1 394 ? -18.870 9.058 17.316 1.00 95.38 394 SER A C 1
ATOM 2954 O O . SER A 1 394 ? -19.882 8.676 17.891 1.00 95.38 394 SER A O 1
ATOM 2956 N N . VAL A 1 395 ? -17.659 8.965 17.865 1.00 94.44 395 VAL A N 1
ATOM 2957 C CA . VAL A 1 395 ? -17.456 8.424 19.222 1.00 94.44 395 VAL A CA 1
ATOM 2958 C C . VAL A 1 395 ? -18.147 9.265 20.302 1.00 94.44 395 VAL A C 1
ATOM 2960 O O . VAL A 1 395 ? -18.416 8.758 21.383 1.00 94.44 395 VAL A O 1
ATOM 2963 N N . SER A 1 396 ? -18.462 10.537 20.021 1.00 91.00 396 SER A N 1
ATOM 2964 C CA . SER A 1 396 ? -19.212 11.413 20.934 1.00 91.00 396 SER A CA 1
ATOM 2965 C C . SER A 1 396 ? -20.716 11.125 20.975 1.00 91.00 396 SER A C 1
ATOM 2967 O O . SER A 1 396 ? -21.401 11.618 21.866 1.00 91.00 396 SER A O 1
ATOM 2969 N N . THR A 1 397 ? -21.235 10.395 19.987 1.00 94.00 397 THR A N 1
ATOM 2970 C CA . THR A 1 397 ? -22.651 10.015 19.859 1.00 94.00 397 THR A CA 1
ATOM 2971 C C . THR A 1 397 ? -22.804 8.505 19.675 1.00 94.00 397 THR A C 1
ATOM 2973 O O . THR A 1 397 ? -23.814 8.065 19.141 1.00 94.00 397 THR A O 1
ATOM 2976 N N . LEU A 1 398 ? -21.760 7.739 19.994 1.00 95.88 398 LEU A N 1
ATOM 2977 C CA . LEU A 1 398 ? -21.742 6.290 19.872 1.00 95.88 398 LEU A CA 1
ATOM 2978 C C . LEU A 1 398 ? -22.440 5.697 21.090 1.00 95.88 398 LEU A C 1
ATOM 2980 O O . LEU A 1 398 ? -22.078 6.030 22.221 1.00 95.88 398 LEU A O 1
ATOM 2984 N N . ASP A 1 399 ? -23.380 4.791 20.856 1.00 95.94 399 ASP A N 1
ATOM 2985 C CA . ASP A 1 399 ? -24.167 4.158 21.904 1.00 95.94 399 ASP A CA 1
ATOM 2986 C C . ASP A 1 399 ? -23.902 2.649 21.990 1.00 95.94 399 ASP A C 1
ATOM 2988 O O . ASP A 1 399 ? -23.466 1.980 21.049 1.00 95.94 399 ASP A O 1
ATOM 2992 N N . VAL A 1 400 ? -24.174 2.085 23.169 1.00 97.56 400 VAL A N 1
ATOM 2993 C CA . VAL A 1 400 ? -24.155 0.630 23.361 1.00 97.56 400 VAL A CA 1
ATOM 2994 C C . VAL A 1 400 ? -25.217 -0.006 22.463 1.00 97.56 400 VAL A C 1
ATOM 2996 O O . VAL A 1 400 ? -26.382 0.388 22.491 1.00 97.56 400 VAL A O 1
ATOM 2999 N N . GLY A 1 401 ? -24.819 -1.029 21.709 1.00 96.44 401 GLY A N 1
ATOM 3000 C CA . GLY A 1 401 ? -25.654 -1.687 20.704 1.00 96.44 401 GLY A CA 1
ATOM 3001 C C . GLY A 1 401 ? -25.335 -1.281 19.264 1.00 96.44 401 GLY A C 1
ATOM 3002 O O . GLY A 1 401 ? -25.660 -2.051 18.358 1.00 96.44 401 GLY A O 1
ATOM 3003 N N . ASP A 1 402 ? -24.647 -0.155 19.045 1.00 96.94 402 ASP A N 1
ATOM 3004 C CA . ASP A 1 402 ? -24.186 0.234 17.711 1.00 96.94 402 ASP A CA 1
ATOM 3005 C C . ASP A 1 402 ? -23.228 -0.815 17.140 1.00 96.94 402 ASP A C 1
ATOM 3007 O O . ASP A 1 402 ? -22.429 -1.424 17.862 1.00 96.94 402 ASP A O 1
ATOM 3011 N N . ARG A 1 403 ? -23.284 -1.032 15.821 1.00 97.69 403 ARG A N 1
ATOM 3012 C CA . ARG A 1 403 ? -22.418 -2.004 15.143 1.00 97.69 403 ARG A CA 1
ATOM 3013 C C . ARG A 1 403 ? -21.366 -1.310 14.295 1.00 97.69 403 ARG A C 1
ATOM 3015 O O . ARG A 1 403 ? -21.670 -0.625 13.317 1.00 97.69 403 ARG A O 1
ATOM 3022 N N . VAL A 1 404 ? -20.106 -1.553 14.627 1.00 97.88 404 VAL A N 1
ATOM 3023 C CA . VAL A 1 404 ? -18.931 -0.979 13.955 1.00 97.88 404 VAL A CA 1
ATOM 3024 C C . VAL A 1 404 ? -18.114 -2.058 13.256 1.00 97.88 404 VAL A C 1
ATOM 3026 O O . VAL A 1 404 ? -18.242 -3.242 13.566 1.00 97.88 404 VAL A O 1
ATOM 3029 N N . LEU A 1 405 ? -17.301 -1.667 12.277 1.00 97.75 405 LEU A N 1
ATOM 3030 C CA . LEU A 1 405 ? -16.396 -2.582 11.589 1.00 97.75 405 LEU A CA 1
ATOM 3031 C C . LEU A 1 405 ? -15.063 -2.683 12.325 1.00 97.75 405 LEU A C 1
ATOM 3033 O O . LEU A 1 405 ? -14.423 -1.674 12.632 1.00 97.75 405 LEU A O 1
ATOM 3037 N N . VAL A 1 406 ? -14.638 -3.922 12.553 1.00 96.81 406 VAL A N 1
ATOM 3038 C CA . VAL A 1 406 ? -13.328 -4.259 13.106 1.00 96.81 406 VAL A CA 1
ATOM 3039 C C . VAL A 1 406 ? -12.619 -5.269 12.211 1.00 96.81 406 VAL A C 1
ATOM 3041 O O . VAL A 1 406 ? -13.259 -6.058 11.521 1.00 96.81 406 VAL A O 1
ATOM 3044 N N . HIS A 1 407 ? -11.296 -5.272 12.240 1.00 94.75 407 HIS A N 1
ATOM 3045 C CA . HIS A 1 407 ? -10.466 -6.326 11.680 1.00 94.75 407 HIS A CA 1
ATOM 3046 C C . HIS A 1 407 ? -9.953 -7.205 12.820 1.00 94.75 407 HIS A C 1
ATOM 3048 O O . HIS A 1 407 ? -9.387 -6.699 13.792 1.00 94.75 407 HIS A O 1
ATOM 3054 N N . LEU A 1 408 ? -10.186 -8.511 12.711 1.00 91.31 408 LEU A N 1
ATOM 3055 C CA . LEU A 1 408 ? -9.768 -9.492 13.707 1.00 91.31 408 LEU A CA 1
ATOM 3056 C C . LEU A 1 408 ? -8.505 -10.200 13.219 1.00 91.31 408 LEU A C 1
ATOM 3058 O O . LEU A 1 408 ? -8.470 -10.677 12.087 1.00 91.31 408 LEU A O 1
ATOM 3062 N N . GLN A 1 409 ? -7.495 -10.302 14.081 1.00 82.00 409 GLN A N 1
ATOM 3063 C CA . GLN A 1 409 ? -6.247 -11.006 13.778 1.00 82.00 409 GLN A CA 1
ATOM 3064 C C . GLN A 1 409 ? -5.988 -12.142 14.767 1.00 82.00 409 GLN A C 1
ATOM 3066 O O . GLN A 1 409 ? -6.342 -12.080 15.947 1.00 82.00 409 GLN A O 1
ATOM 3071 N N . GLU A 1 410 ? -5.341 -13.201 14.281 1.00 67.88 410 GLU A N 1
ATOM 3072 C CA . GLU A 1 410 ? -4.811 -14.262 15.135 1.00 67.88 410 GLU A CA 1
ATOM 3073 C C . GLU A 1 410 ? -3.454 -13.850 15.734 1.00 67.88 410 GLU A C 1
ATOM 3075 O O . GLU A 1 410 ? -2.409 -14.083 15.118 1.00 67.88 410 GLU A O 1
ATOM 3080 N N . GLY A 1 411 ? -3.489 -13.282 16.945 1.00 57.59 411 GLY A N 1
ATOM 3081 C CA . GLY A 1 411 ? -2.315 -12.896 17.749 1.00 57.59 411 GLY A CA 1
ATOM 3082 C C . GLY A 1 411 ? -1.639 -11.594 17.302 1.00 57.59 411 GLY A C 1
ATOM 3083 O O . GLY A 1 411 ? -1.826 -11.148 16.168 1.00 57.59 411 GLY A O 1
ATOM 3084 N N . ALA A 1 412 ? -0.841 -10.973 18.178 1.00 48.88 412 ALA A N 1
ATOM 3085 C CA . ALA A 1 412 ? -0.049 -9.803 17.805 1.00 48.88 412 ALA A CA 1
ATOM 3086 C C . ALA A 1 412 ? 1.129 -10.183 16.889 1.00 48.88 412 ALA A C 1
ATOM 3088 O O . ALA A 1 412 ? 1.988 -11.003 17.225 1.00 48.88 412 ALA A O 1
ATOM 3089 N N . ARG A 1 413 ? 1.205 -9.556 15.709 1.00 54.66 413 ARG A N 1
ATOM 3090 C CA . ARG A 1 413 ? 2.336 -9.698 14.779 1.00 54.66 413 ARG A CA 1
ATOM 3091 C C . ARG A 1 413 ? 3.295 -8.525 14.948 1.00 54.66 413 ARG A C 1
ATOM 3093 O O . ARG A 1 413 ? 3.345 -7.629 14.105 1.00 54.66 413 ARG A O 1
ATOM 3100 N N . HIS A 1 414 ? 4.087 -8.538 16.018 1.00 42.44 414 HIS A N 1
ATOM 3101 C CA . HIS A 1 414 ? 5.217 -7.617 16.133 1.00 42.44 414 HIS A CA 1
ATOM 3102 C C . HIS A 1 414 ? 6.348 -8.111 15.212 1.00 42.44 414 HIS A C 1
ATOM 3104 O O . HIS A 1 414 ? 6.707 -9.286 15.234 1.00 42.44 414 HIS A O 1
ATOM 3110 N N . THR A 1 415 ? 6.862 -7.237 14.338 1.00 42.31 415 THR A N 1
ATOM 3111 C CA . THR A 1 415 ? 8.033 -7.487 13.459 1.00 42.31 415 THR A CA 1
ATOM 3112 C C . THR A 1 415 ? 7.956 -8.693 12.499 1.00 42.31 415 THR A C 1
ATOM 3114 O O . THR A 1 415 ? 8.966 -9.086 11.917 1.00 42.31 415 THR A O 1
ATOM 3117 N N . GLY A 1 416 ? 6.762 -9.234 12.225 1.00 39.47 416 GLY A N 1
ATOM 3118 C CA . GLY A 1 416 ? 6.557 -10.315 11.245 1.00 39.47 416 GLY A CA 1
ATOM 3119 C C . GLY A 1 416 ? 6.833 -11.730 11.766 1.00 39.47 416 GLY A C 1
ATOM 3120 O O . GLY A 1 416 ? 6.706 -12.686 11.005 1.00 39.47 416 GLY A O 1
ATOM 3121 N N . LEU A 1 417 ? 7.157 -11.884 13.051 1.00 34.78 417 LEU A N 1
ATOM 3122 C CA . LEU A 1 417 ? 7.135 -13.178 13.725 1.00 34.78 417 LEU A CA 1
ATOM 3123 C C . LEU A 1 417 ? 5.755 -13.353 14.366 1.00 34.78 417 LEU A C 1
ATOM 3125 O O . LEU A 1 417 ? 5.286 -12.470 15.081 1.00 34.78 417 LEU A O 1
ATOM 3129 N N . LYS A 1 418 ? 5.086 -14.482 14.095 1.00 40.72 418 LYS A N 1
ATOM 3130 C CA . LYS A 1 418 ? 3.872 -14.870 14.825 1.00 40.72 418 LYS A CA 1
ATOM 3131 C C . LYS A 1 418 ? 4.317 -15.152 16.258 1.00 40.72 418 LYS A C 1
ATOM 3133 O O . LYS A 1 418 ? 4.891 -16.208 16.520 1.00 40.72 418 LYS A O 1
ATOM 3138 N N . ILE A 1 419 ? 4.134 -14.193 17.160 1.00 42.16 419 ILE A N 1
ATOM 3139 C CA . ILE A 1 419 ? 4.305 -14.471 18.579 1.00 42.16 419 ILE A CA 1
ATOM 3140 C C . ILE A 1 419 ? 3.092 -15.319 18.944 1.00 42.16 419 ILE A C 1
ATOM 3142 O O . ILE A 1 419 ? 1.950 -14.876 18.856 1.00 42.16 419 ILE A O 1
ATOM 3146 N N . VAL A 1 420 ? 3.336 -16.588 19.261 1.00 39.91 420 VAL A N 1
ATOM 3147 C CA . VAL A 1 420 ? 2.358 -17.379 19.998 1.00 39.91 420 VAL A CA 1
ATOM 3148 C C . VAL A 1 420 ? 2.357 -16.768 21.396 1.00 39.91 420 VAL A C 1
ATOM 3150 O O . VAL A 1 420 ? 3.248 -17.039 22.197 1.00 39.91 420 VAL A O 1
ATOM 3153 N N . GLU A 1 421 ? 1.441 -15.831 21.635 1.00 47.28 421 GLU A N 1
ATOM 3154 C CA . GLU A 1 421 ? 1.262 -15.120 22.907 1.00 47.28 421 GLU A CA 1
ATOM 3155 C C . GLU A 1 421 ? 0.669 -16.068 23.966 1.00 47.28 421 GLU A C 1
ATOM 3157 O O . GLU A 1 421 ? -0.433 -15.865 24.460 1.00 47.28 421 GLU A O 1
ATOM 3162 N N . GLU A 1 422 ? 1.370 -17.158 24.289 1.00 39.62 422 GLU A N 1
ATOM 3163 C CA . GLU A 1 422 ? 0.883 -18.191 25.217 1.00 39.62 422 GLU A CA 1
ATOM 3164 C C . GLU A 1 422 ? 1.157 -17.889 26.706 1.00 39.62 422 GLU A C 1
ATOM 3166 O O . GLU A 1 422 ? 0.766 -18.680 27.558 1.00 39.62 422 GLU A O 1
ATOM 3171 N N . GLU A 1 423 ? 1.751 -16.742 27.069 1.00 36.84 423 GLU A N 1
ATOM 3172 C CA . GLU A 1 423 ? 2.120 -16.457 28.475 1.00 36.84 423 GLU A CA 1
ATOM 3173 C C . GLU A 1 423 ? 1.794 -15.046 29.006 1.00 36.84 423 GLU A C 1
ATOM 3175 O O . GLU A 1 423 ? 2.293 -14.665 30.066 1.00 36.84 423 GLU A O 1
ATOM 3180 N N . TRP A 1 424 ? 0.927 -14.265 28.350 1.00 39.75 424 TRP A N 1
ATOM 3181 C CA . TRP A 1 424 ? 0.515 -12.954 28.880 1.00 39.75 424 TRP A CA 1
ATOM 3182 C C . TRP A 1 424 ? -1.002 -12.767 28.813 1.00 39.75 424 TRP A C 1
ATOM 3184 O O . TRP A 1 424 ? -1.627 -13.007 27.786 1.00 39.75 424 TRP A O 1
ATOM 3194 N N . TYR A 1 425 ? -1.596 -12.346 29.933 1.00 41.66 425 TYR A N 1
ATOM 3195 C CA . TYR A 1 425 ? -2.997 -11.931 29.999 1.00 41.66 425 TYR A CA 1
ATOM 3196 C C . TYR A 1 425 ? -3.068 -10.413 29.836 1.00 41.66 425 TYR A C 1
ATOM 3198 O O . TYR A 1 425 ? -2.640 -9.676 30.726 1.00 41.66 425 TYR A O 1
ATOM 3206 N N . GLU A 1 426 ? -3.622 -9.953 28.719 1.00 51.41 426 GLU A N 1
ATOM 3207 C CA . GLU A 1 426 ? -4.055 -8.567 28.542 1.00 51.41 426 GLU A CA 1
ATOM 3208 C C . GLU A 1 426 ? -5.496 -8.433 29.077 1.00 51.41 426 GLU A C 1
ATOM 3210 O O . GLU A 1 426 ? -6.324 -9.318 28.845 1.00 51.41 426 GLU A O 1
ATOM 3215 N N . GLN A 1 427 ? -5.775 -7.386 29.865 1.00 43.56 427 GLN A N 1
ATOM 3216 C CA . GLN A 1 427 ? -7.093 -7.118 30.469 1.00 43.56 427 GLN A CA 1
ATOM 3217 C C . GLN A 1 427 ? -7.818 -5.975 29.773 1.00 43.56 427 GLN A C 1
ATOM 3219 O O . GLN A 1 427 ? -7.148 -4.958 29.474 1.00 43.56 427 GLN A O 1
#